Protein AF-A0A183CBE8-F1 (afdb_monomer_lite)

Radius of gyration: 26.95 Å; chains: 1; bounding box: 57×64×71 Å

InterPro domains:
  IPR001494 Importin-beta, N-terminal domain [PF03810] (292-355)
  IPR001494 Importin-beta, N-terminal domain [PS50166] (282-355)
  IPR001494 Importin-beta, N-terminal domain [SM00913] (282-355)
  IPR011989 Armadillo-like helical [G3DSA:1.25.10.10] (288-413)
  IPR014729 Rossmann-like alpha/beta/alpha sandwich fold [G3DSA:3.40.50.620] (3-87)
  IPR014729 Rossmann-like alpha/beta/alpha sandwich fold [G3DSA:3.40.50.620] (88-160)
  IPR016024 Armadillo-type fold [SSF48371] (291-411)
  IPR023382 tRNA-specific 2-thiouridylase MnmA-like, central domain superfamily [G3DSA:2.30.30.280] (162-237)
  IPR046884 tRNA-specific 2-thiouridylase MnmA-like, central domain [PF20259] (157-230)

Organism: Globodera pallida (NCBI:txid36090)

Foldseek 3Di:
DDFAEEEQEQQLDPLSLQFQVVCVVVRHQYAYEYEAQADQVLVPPDDPDRVSVVRVVSSVVSCVVSVHHYDYYYCNPPPDPCPVVVVVVVVGQAYEYSAQAADCCGQQNVHHDDHDRLDLQQHPVVVVQQAALVNVSRYHHNGPGPDDDPDDDPVVVSVVVPDQFDKAFEAEPPVRDTDPPAIDRHPVVADFFDWDDCVRCVPPCVVQPVPRFTKTFLDADPVRRYTYIHGHSPPPSSDDQKDKDFARRDNHNDDDPPLPDAQPDFDDPDSRDGTFGWHWAQDPPDNRIIMIGGPLLRRLLCQLQDPVDDNVSNLVSLQVSLVCCLAADLPNHPDHDDVNSVVVLLVSLLVGLLVGDPSNNLSSLSSVLSNCVRQPPPNRVCNVVSLVVQCVPPPDPVSNVSSVVSVCSNVVD

Structure (mmCIF, N/CA/C/O backbone):
data_AF-A0A183CBE8-F1
#
_entry.id   AF-A0A183CBE8-F1
#
loop_
_atom_site.group_PDB
_atom_site.id
_atom_site.type_symbol
_atom_site.label_atom_id
_atom_site.label_alt_id
_atom_site.label_comp_id
_atom_site.label_asym_id
_atom_site.label_entity_id
_atom_site.label_seq_id
_atom_site.pdbx_PDB_ins_code
_atom_site.Cartn_x
_atom_site.Cartn_y
_atom_site.Cartn_z
_atom_site.occupancy
_atom_site.B_iso_or_equiv
_atom_site.auth_seq_id
_atom_site.auth_comp_id
_atom_site.auth_asym_id
_atom_site.auth_atom_id
_atom_site.pdbx_PDB_model_num
ATOM 1 N N . MET A 1 1 ? 4.716 -23.060 -24.262 1.00 54.94 1 MET A N 1
ATOM 2 C CA . MET A 1 1 ? 5.558 -22.192 -25.114 1.00 54.94 1 MET A CA 1
ATOM 3 C C . MET A 1 1 ? 6.962 -22.213 -24.532 1.00 54.94 1 MET A C 1
ATOM 5 O O . MET A 1 1 ? 7.071 -22.143 -23.317 1.00 54.94 1 MET A O 1
ATOM 9 N N . VAL A 1 2 ? 8.010 -22.403 -25.337 1.00 71.38 2 VAL A N 1
ATOM 10 C CA . VAL A 1 2 ? 9.395 -22.349 -24.833 1.00 71.38 2 VAL A CA 1
ATOM 11 C C . VAL A 1 2 ? 9.860 -20.906 -24.959 1.00 71.38 2 VAL A C 1
ATOM 13 O O . VAL A 1 2 ? 10.059 -20.440 -26.076 1.00 71.38 2 VAL A O 1
ATOM 16 N N . ILE A 1 3 ? 9.989 -20.206 -23.834 1.00 79.62 3 ILE A N 1
ATOM 17 C CA . ILE A 1 3 ? 10.480 -18.826 -23.799 1.00 79.62 3 ILE A CA 1
ATOM 18 C C . ILE A 1 3 ? 11.969 -18.841 -24.135 1.00 79.62 3 ILE A C 1
ATOM 20 O O . ILE A 1 3 ? 12.748 -19.516 -23.461 1.00 79.62 3 ILE A O 1
ATOM 24 N N . ARG A 1 4 ? 12.364 -18.122 -25.187 1.00 83.44 4 ARG A N 1
ATOM 25 C CA . ARG A 1 4 ? 13.764 -18.029 -25.617 1.00 83.44 4 ARG A CA 1
ATOM 26 C C . ARG A 1 4 ? 14.290 -16.614 -25.494 1.00 83.44 4 ARG A C 1
ATOM 28 O O . ARG A 1 4 ? 15.376 -16.438 -24.944 1.00 83.44 4 ARG A O 1
ATOM 35 N N . ARG A 1 5 ? 13.532 -15.628 -25.979 1.00 89.25 5 ARG A N 1
ATOM 36 C CA . ARG A 1 5 ? 13.946 -14.225 -25.982 1.00 89.25 5 ARG A CA 1
ATOM 37 C C . ARG A 1 5 ? 13.238 -13.435 -24.896 1.00 89.25 5 ARG A C 1
ATOM 39 O O . ARG A 1 5 ? 12.012 -13.381 -24.861 1.00 89.25 5 ARG A O 1
ATOM 46 N N . VAL A 1 6 ? 14.024 -12.779 -24.050 1.00 90.75 6 VAL A N 1
ATOM 47 C CA . VAL A 1 6 ? 13.530 -11.968 -22.938 1.00 90.75 6 VAL A CA 1
ATOM 48 C C . VAL A 1 6 ? 14.047 -10.546 -23.081 1.00 90.75 6 VAL A C 1
ATOM 50 O O . VAL A 1 6 ? 15.253 -10.314 -23.169 1.00 90.75 6 VAL A O 1
ATOM 53 N N . VAL A 1 7 ? 13.136 -9.580 -23.066 1.00 91.75 7 VAL A N 1
ATOM 54 C CA . VAL A 1 7 ? 13.511 -8.174 -22.921 1.00 91.75 7 VAL A CA 1
ATOM 55 C C . VAL A 1 7 ? 13.627 -7.862 -21.440 1.00 91.75 7 VAL A C 1
ATOM 57 O O . VAL A 1 7 ? 12.683 -8.077 -20.693 1.00 91.75 7 VAL A O 1
ATOM 60 N N . CYS A 1 8 ? 14.770 -7.349 -20.999 1.00 90.25 8 CYS A N 1
ATOM 61 C CA . CYS A 1 8 ? 14.966 -6.894 -19.629 1.00 90.25 8 CYS A CA 1
ATOM 62 C C . CYS A 1 8 ? 14.934 -5.367 -19.588 1.00 90.25 8 CYS A C 1
ATOM 64 O O . CYS A 1 8 ? 15.724 -4.715 -20.269 1.00 90.25 8 CYS A O 1
ATOM 66 N N . ALA A 1 9 ? 14.061 -4.790 -18.764 1.00 88.56 9 ALA A N 1
ATOM 67 C CA . ALA A 1 9 ? 14.104 -3.366 -18.454 1.00 88.56 9 ALA A CA 1
ATOM 68 C C . ALA A 1 9 ? 15.344 -3.072 -17.592 1.00 88.56 9 ALA A C 1
ATOM 70 O O . ALA A 1 9 ? 15.471 -3.616 -16.492 1.00 88.56 9 ALA A O 1
ATOM 71 N N . VAL A 1 10 ? 16.253 -2.232 -18.094 1.00 87.94 10 VAL A N 1
ATOM 72 C CA . VAL A 1 10 ? 17.530 -1.872 -17.459 1.00 87.94 10 VAL A CA 1
ATOM 73 C C . VAL A 1 10 ? 17.513 -0.384 -17.124 1.00 87.94 10 VAL A C 1
ATOM 75 O O . VAL A 1 10 ? 17.504 0.455 -18.018 1.00 87.94 10 VAL A O 1
ATOM 78 N N . SER A 1 11 ? 17.495 -0.052 -15.834 1.00 84.12 11 SER A N 1
ATOM 79 C CA . SER A 1 11 ? 17.311 1.327 -15.358 1.00 84.12 11 SER A CA 1
ATOM 80 C C . SER A 1 11 ? 18.595 1.981 -14.837 1.00 84.12 11 SER A C 1
ATOM 82 O O . SER A 1 11 ? 18.504 3.003 -14.174 1.00 84.12 11 SER A O 1
ATOM 84 N N . GLY A 1 12 ? 19.758 1.341 -14.995 1.00 80.00 12 GLY A N 1
ATOM 85 C CA . GLY A 1 12 ? 21.009 1.720 -14.314 1.00 80.00 12 GLY A CA 1
ATOM 86 C C . GLY A 1 12 ? 21.091 1.258 -12.849 1.00 80.00 12 GLY A C 1
ATOM 87 O O . GLY A 1 12 ? 22.153 1.275 -12.238 1.00 80.00 12 GLY A O 1
ATOM 88 N N . GLY A 1 13 ? 19.987 0.762 -12.280 1.00 81.00 13 GLY A N 1
ATOM 89 C CA . GLY A 1 13 ? 19.928 0.282 -10.899 1.00 81.00 13 GLY A CA 1
ATOM 90 C C . GLY A 1 13 ? 20.384 -1.171 -10.724 1.00 81.00 13 GLY A C 1
ATOM 91 O O . GLY A 1 13 ? 20.202 -2.014 -11.609 1.00 81.00 13 GLY A O 1
ATOM 92 N N . VAL A 1 14 ? 20.878 -1.490 -9.523 1.00 80.69 14 VAL A N 1
ATOM 93 C CA . VAL A 1 14 ? 21.400 -2.820 -9.141 1.00 80.69 14 VAL A CA 1
ATOM 94 C C . VAL A 1 14 ? 20.379 -3.947 -9.342 1.00 80.69 14 VAL A C 1
ATOM 96 O O . VAL A 1 14 ? 20.744 -5.018 -9.820 1.00 80.69 14 VAL A O 1
ATOM 99 N N . ASP A 1 15 ? 19.099 -3.719 -9.033 1.00 82.69 15 ASP A N 1
ATOM 100 C CA . ASP A 1 15 ? 18.047 -4.737 -9.186 1.00 82.69 15 ASP A CA 1
ATOM 101 C C . ASP A 1 15 ? 17.842 -5.153 -10.653 1.00 82.69 15 ASP A C 1
ATOM 103 O O . ASP A 1 15 ? 17.711 -6.339 -10.975 1.00 82.69 15 ASP A O 1
ATOM 107 N N . SER A 1 16 ? 17.847 -4.174 -11.561 1.00 86.44 16 SER A N 1
ATOM 108 C CA . SER A 1 16 ? 17.736 -4.422 -13.000 1.00 86.44 16 SER A CA 1
ATOM 109 C C . SER A 1 16 ? 18.996 -5.091 -13.560 1.00 86.44 16 SER A C 1
ATOM 111 O O . SER A 1 16 ? 18.896 -6.015 -14.369 1.00 86.44 16 SER A O 1
ATOM 113 N N . ALA A 1 17 ? 20.172 -4.717 -13.041 1.00 86.31 17 ALA A N 1
ATOM 114 C CA . ALA A 1 17 ? 21.449 -5.328 -13.392 1.00 86.31 17 ALA A CA 1
ATOM 115 C C . ALA A 1 17 ? 21.526 -6.803 -12.991 1.00 86.31 17 ALA A C 1
ATOM 117 O O . ALA A 1 17 ? 21.868 -7.665 -13.806 1.00 86.31 17 ALA A O 1
ATOM 118 N N . LEU A 1 18 ? 21.143 -7.109 -11.750 1.00 86.38 18 LEU A N 1
ATOM 119 C CA . LEU A 1 18 ? 21.080 -8.477 -11.256 1.00 86.38 18 LEU A CA 1
ATOM 120 C C . LEU A 1 18 ? 20.068 -9.305 -12.054 1.00 86.38 18 LEU A C 1
ATOM 122 O O . LEU A 1 18 ? 20.341 -10.460 -12.373 1.00 86.38 18 LEU A O 1
ATOM 126 N N . SER A 1 19 ? 18.933 -8.711 -12.427 1.00 88.38 19 SER A N 1
ATOM 127 C CA . SER A 1 19 ? 17.921 -9.392 -13.236 1.00 88.38 19 SER A CA 1
ATOM 128 C C . SER A 1 19 ? 18.452 -9.777 -14.616 1.00 88.38 19 SER A C 1
ATOM 130 O O . SER A 1 19 ? 18.349 -10.942 -15.003 1.00 88.38 19 SER A O 1
ATOM 132 N N . ALA A 1 20 ? 19.102 -8.844 -15.320 1.00 89.25 20 ALA A N 1
ATOM 133 C CA . ALA A 1 20 ? 19.735 -9.107 -16.612 1.00 89.25 20 ALA A CA 1
ATOM 134 C C . ALA A 1 20 ? 20.821 -10.195 -16.513 1.00 89.25 20 ALA A C 1
ATOM 136 O O . ALA A 1 20 ? 20.854 -11.122 -17.327 1.00 89.25 20 ALA A O 1
ATOM 137 N N . PHE A 1 21 ? 21.665 -10.137 -15.475 1.00 89.94 21 PHE A N 1
ATOM 138 C CA . PHE A 1 21 ? 22.689 -11.151 -15.216 1.00 89.94 21 PHE A CA 1
ATOM 139 C C . PHE A 1 21 ? 22.088 -12.543 -14.967 1.00 89.94 21 PHE A C 1
ATOM 141 O O . PHE A 1 21 ? 22.545 -13.528 -15.550 1.00 89.94 21 PHE A O 1
ATOM 148 N N . LEU A 1 22 ? 21.048 -12.644 -14.131 1.00 88.75 22 LEU A N 1
ATOM 149 C CA . LEU A 1 22 ? 20.386 -13.914 -13.814 1.00 88.75 22 LEU A CA 1
ATOM 150 C C . LEU A 1 22 ? 19.721 -14.545 -15.041 1.00 88.75 22 LEU A C 1
ATOM 152 O O . LEU A 1 22 ? 19.790 -15.765 -15.202 1.00 88.75 22 LEU A O 1
ATOM 156 N N . LEU A 1 23 ? 19.115 -13.731 -15.909 1.00 91.12 23 LEU A N 1
ATOM 157 C CA . LEU A 1 23 ? 18.543 -14.190 -17.175 1.00 91.12 23 LEU A CA 1
ATOM 158 C C . LEU A 1 23 ? 19.634 -14.723 -18.111 1.00 91.12 23 LEU A C 1
ATOM 160 O O . LEU A 1 23 ? 19.538 -15.850 -18.598 1.00 91.12 23 LEU A O 1
ATOM 164 N N . LYS A 1 24 ? 20.717 -13.960 -18.303 1.00 91.12 24 LYS A N 1
ATOM 165 C CA . LYS A 1 24 ? 21.838 -14.374 -19.159 1.00 91.12 24 LYS A CA 1
ATOM 166 C C . LYS A 1 24 ? 22.488 -15.662 -18.653 1.00 91.12 24 LYS A C 1
ATOM 168 O O . LYS A 1 24 ? 22.735 -16.574 -19.437 1.00 91.12 24 LYS A O 1
ATOM 173 N N . ARG A 1 25 ? 22.704 -15.780 -17.337 1.00 90.81 25 ARG A N 1
ATOM 174 C CA . ARG A 1 25 ? 23.277 -16.974 -16.692 1.00 90.81 25 ARG A CA 1
ATOM 175 C C . ARG A 1 25 ? 22.406 -18.222 -16.864 1.00 90.81 25 ARG A C 1
ATOM 177 O O . ARG A 1 25 ? 22.944 -19.323 -16.918 1.00 90.81 25 ARG A O 1
ATOM 184 N N . ARG A 1 26 ? 21.082 -18.062 -16.953 1.00 89.31 26 ARG A N 1
ATOM 185 C CA . ARG A 1 26 ? 20.134 -19.153 -17.239 1.00 89.31 26 ARG A CA 1
ATOM 186 C C . ARG A 1 26 ? 20.035 -19.516 -18.725 1.00 89.31 26 ARG A C 1
ATOM 188 O O . ARG A 1 26 ? 19.356 -20.481 -19.055 1.00 89.31 26 ARG A O 1
ATOM 195 N N . GLY A 1 27 ? 20.729 -18.792 -19.605 1.00 90.44 27 GLY A N 1
ATOM 196 C CA . GLY A 1 27 ? 20.802 -19.102 -21.033 1.00 90.44 27 GLY A CA 1
ATOM 197 C C . GLY A 1 27 ? 19.698 -18.478 -21.889 1.00 90.44 27 GLY A C 1
ATOM 198 O O . GLY A 1 27 ? 19.538 -18.889 -23.036 1.00 90.44 27 GLY A O 1
ATOM 199 N N . PHE A 1 28 ? 18.950 -17.498 -21.372 1.00 92.56 28 PHE A N 1
ATOM 200 C CA . PHE A 1 28 ? 17.996 -16.739 -22.185 1.00 92.56 28 PHE A CA 1
ATOM 201 C C . PHE A 1 28 ? 18.716 -15.849 -23.214 1.00 92.56 28 PHE A C 1
ATOM 203 O O . PHE A 1 28 ? 19.816 -15.344 -22.964 1.00 92.56 28 PHE A O 1
ATOM 210 N N . ASP A 1 29 ? 18.070 -15.613 -24.358 1.00 92.31 29 ASP A N 1
ATOM 211 C CA . ASP A 1 29 ? 18.458 -14.563 -25.301 1.00 92.31 29 ASP A CA 1
ATOM 212 C C . ASP A 1 29 ? 17.950 -13.218 -24.769 1.00 92.31 29 ASP A C 1
ATOM 214 O O . ASP A 1 29 ? 16.765 -12.898 -24.873 1.00 92.31 29 ASP A O 1
ATOM 218 N N . VAL A 1 30 ? 18.835 -12.472 -24.107 1.00 93.50 30 VAL A N 1
ATOM 219 C CA . VAL A 1 30 ? 18.472 -11.249 -23.383 1.00 93.50 30 VAL A CA 1
ATOM 220 C C . VAL A 1 30 ? 18.758 -10.012 -24.223 1.00 93.50 30 VAL A C 1
ATOM 222 O O . VAL A 1 30 ? 19.880 -9.811 -24.692 1.00 93.50 30 VAL A O 1
ATOM 225 N N . VAL A 1 31 ? 17.758 -9.141 -24.319 1.00 92.56 31 VAL A N 1
ATOM 226 C CA . VAL A 1 31 ? 17.879 -7.791 -24.877 1.00 92.56 31 VAL A CA 1
ATOM 227 C C . VAL A 1 31 ? 17.617 -6.783 -23.762 1.00 92.56 31 VAL A C 1
ATOM 229 O O . VAL A 1 31 ? 16.575 -6.835 -23.112 1.00 92.56 31 VAL A O 1
ATOM 232 N N . GLY A 1 32 ? 18.561 -5.879 -23.510 1.00 91.06 32 GLY A N 1
ATOM 233 C CA . GLY A 1 32 ? 18.392 -4.798 -22.544 1.00 91.06 32 GLY A CA 1
ATOM 234 C C . GLY A 1 32 ? 17.605 -3.642 -23.155 1.00 91.06 32 GLY A C 1
ATOM 235 O O . GLY A 1 32 ? 17.864 -3.252 -24.293 1.00 91.06 32 GLY A O 1
ATOM 236 N N . VAL A 1 33 ? 16.662 -3.073 -22.405 1.00 89.81 33 VAL A N 1
ATOM 237 C CA . VAL A 1 33 ? 15.932 -1.860 -22.795 1.00 89.81 33 VAL A CA 1
ATOM 238 C C . VAL A 1 33 ? 16.032 -0.821 -21.685 1.00 89.81 33 VAL A C 1
ATOM 240 O O . VAL A 1 33 ? 15.523 -1.038 -20.585 1.00 89.81 33 VAL A O 1
ATOM 243 N N . HIS A 1 34 ? 16.659 0.314 -21.988 1.00 87.88 34 HIS A N 1
ATOM 244 C CA . HIS A 1 34 ? 16.657 1.508 -21.148 1.00 87.88 34 HIS A CA 1
ATOM 245 C C . HIS A 1 34 ? 15.549 2.454 -21.611 1.00 87.88 34 HIS A C 1
ATOM 247 O O . HIS A 1 34 ? 15.378 2.684 -22.810 1.00 87.88 34 HIS A O 1
ATOM 253 N N . MET A 1 35 ? 14.783 2.994 -20.665 1.00 81.00 35 MET A N 1
ATOM 254 C CA . MET A 1 35 ? 13.603 3.806 -20.960 1.00 81.00 35 MET A CA 1
ATOM 255 C C . MET A 1 35 ? 13.776 5.216 -20.430 1.00 81.00 35 MET A C 1
ATOM 257 O O . MET A 1 35 ? 13.934 5.420 -19.227 1.00 81.00 35 MET A O 1
ATOM 261 N N . THR A 1 36 ? 13.667 6.191 -21.323 1.00 74.69 36 THR A N 1
ATOM 262 C CA . THR A 1 36 ? 13.601 7.601 -20.952 1.00 74.69 36 THR A CA 1
ATOM 263 C C . THR A 1 36 ? 12.138 8.016 -20.883 1.00 74.69 36 THR A C 1
ATOM 265 O O . THR A 1 36 ? 11.472 8.154 -21.908 1.00 74.69 36 THR A O 1
ATOM 268 N N . ASN A 1 37 ? 11.635 8.189 -19.661 1.00 69.19 37 ASN A N 1
ATOM 269 C CA . ASN A 1 37 ? 10.220 8.480 -19.390 1.00 69.19 37 ASN A CA 1
ATOM 270 C C . ASN A 1 37 ? 9.965 9.947 -19.011 1.00 69.19 37 ASN A C 1
ATOM 272 O O . ASN A 1 37 ? 8.823 10.325 -18.771 1.00 69.19 37 ASN A O 1
ATOM 276 N N . TRP A 1 38 ? 11.017 10.760 -18.917 1.00 63.47 38 TRP A N 1
ATOM 277 C CA . TRP A 1 38 ? 10.945 12.148 -18.465 1.00 63.47 38 TRP A CA 1
ATOM 278 C C . TRP A 1 38 ? 11.933 13.022 -19.242 1.00 63.47 38 TRP A C 1
ATOM 280 O O . TRP A 1 38 ? 13.018 12.541 -19.572 1.00 63.47 38 TRP A O 1
ATOM 290 N N . ASP A 1 39 ? 11.576 14.276 -19.532 1.00 61.16 39 ASP A N 1
ATOM 291 C CA . ASP A 1 39 ? 12.441 15.196 -20.280 1.00 61.16 39 ASP A CA 1
ATOM 292 C C . ASP A 1 39 ? 13.605 15.700 -19.394 1.00 61.16 39 ASP A C 1
ATOM 294 O O . ASP A 1 39 ? 13.360 16.222 -18.302 1.00 61.16 39 ASP A O 1
ATOM 298 N N . PRO A 1 40 ? 14.874 15.581 -19.827 1.00 57.41 40 PRO A N 1
ATOM 299 C CA . PRO A 1 40 ? 16.017 16.129 -19.096 1.00 57.41 40 PRO A CA 1
ATOM 300 C C . PRO A 1 40 ? 15.913 17.637 -18.797 1.00 57.41 40 PRO A C 1
ATOM 302 O O . PRO A 1 40 ? 16.463 18.099 -17.796 1.00 57.41 40 PRO A O 1
ATOM 305 N N . GLN A 1 41 ? 15.211 18.419 -19.630 1.00 55.84 41 GLN A N 1
ATOM 306 C CA . GLN A 1 41 ? 15.062 19.875 -19.455 1.00 55.84 41 GLN A CA 1
ATOM 307 C C . GLN A 1 41 ? 14.211 20.249 -18.229 1.00 55.84 41 GLN A C 1
ATOM 309 O O . GLN A 1 41 ? 14.396 21.309 -17.626 1.00 55.84 41 GLN A O 1
ATOM 314 N N . ASP A 1 42 ? 13.324 19.357 -17.797 1.00 54.91 42 ASP A N 1
ATOM 315 C CA . ASP A 1 42 ? 12.539 19.518 -16.572 1.00 54.91 42 ASP A CA 1
ATOM 316 C C . ASP A 1 42 ? 13.387 19.304 -15.295 1.00 54.91 42 ASP A C 1
ATOM 318 O O . ASP A 1 42 ? 13.030 19.748 -14.193 1.00 54.91 42 ASP A O 1
ATOM 322 N N . GLU A 1 43 ? 14.550 18.651 -15.427 1.00 52.28 43 GLU A N 1
ATOM 323 C CA . GLU A 1 43 ? 15.464 18.349 -14.320 1.00 52.28 43 GLU A CA 1
ATOM 324 C C . GLU A 1 43 ? 16.494 19.458 -14.041 1.00 52.28 43 GLU A C 1
ATOM 326 O O . GLU A 1 43 ? 17.079 19.482 -12.955 1.00 52.28 43 GLU A O 1
ATOM 331 N N . SER A 1 44 ? 16.667 20.430 -14.947 1.00 49.06 44 SER A N 1
ATOM 332 C CA . SER A 1 44 ? 17.624 21.550 -14.835 1.00 49.06 44 SER A CA 1
ATOM 333 C C . SER A 1 44 ? 17.210 22.649 -13.839 1.00 49.06 44 SER A C 1
ATOM 335 O O . SER A 1 44 ? 17.155 23.830 -14.165 1.00 49.06 44 SER A O 1
ATOM 337 N N . GLY A 1 45 ? 16.888 22.259 -12.602 1.00 49.59 45 GLY A N 1
ATOM 338 C CA . GLY A 1 45 ? 16.581 23.184 -11.507 1.00 49.59 45 GLY A CA 1
ATOM 339 C C . GLY A 1 45 ? 17.726 23.480 -10.538 1.00 49.59 45 GLY A C 1
ATOM 340 O O . GLY A 1 45 ? 17.690 24.539 -9.939 1.00 49.59 45 GLY A O 1
ATOM 341 N N . ASP A 1 46 ? 18.686 22.569 -10.349 1.00 48.72 46 ASP A N 1
ATOM 342 C CA . ASP A 1 46 ? 19.909 22.782 -9.549 1.00 48.72 46 ASP A CA 1
ATOM 343 C C . ASP A 1 46 ? 20.687 21.456 -9.452 1.00 48.72 46 ASP A C 1
ATOM 345 O O . ASP A 1 46 ? 20.338 20.580 -8.659 1.00 48.72 46 ASP A O 1
ATOM 349 N N . SER A 1 47 ? 21.697 21.260 -10.305 1.00 43.66 47 SER A N 1
ATOM 350 C CA . SER A 1 47 ? 22.913 20.438 -10.102 1.00 43.66 47 SER A CA 1
ATOM 351 C C . SER A 1 47 ? 23.582 20.143 -11.448 1.00 43.66 47 SER A C 1
ATOM 353 O O . SER A 1 47 ? 22.936 19.853 -12.447 1.00 43.66 47 SER A O 1
ATOM 355 N N . SER A 1 48 ? 24.908 20.245 -11.478 1.00 45.19 48 SER A N 1
ATOM 356 C CA . SER A 1 48 ? 25.763 20.145 -12.665 1.00 45.19 48 SER A CA 1
ATOM 357 C C . SER A 1 48 ? 26.005 18.713 -13.178 1.00 45.19 48 SER A C 1
ATOM 359 O O . SER A 1 48 ? 26.987 18.487 -13.881 1.00 45.19 48 SER A O 1
ATOM 361 N N . SER A 1 49 ? 25.159 17.738 -12.832 1.00 50.06 49 SER A N 1
ATOM 362 C CA . SER A 1 49 ? 25.108 16.439 -13.514 1.00 50.06 49 SER A CA 1
ATOM 363 C C . SER A 1 49 ? 23.650 15.998 -13.635 1.00 50.06 49 SER A C 1
ATOM 365 O O . SER A 1 49 ? 22.883 16.086 -12.677 1.00 50.06 49 SER A O 1
ATOM 367 N N . CYS A 1 50 ? 23.235 15.599 -14.837 1.00 55.75 50 CYS A N 1
ATOM 368 C CA . CYS A 1 50 ? 21.897 15.067 -15.060 1.00 55.75 50 CYS A CA 1
ATOM 369 C C . CYS A 1 50 ? 21.894 13.581 -14.640 1.00 55.75 50 CYS A C 1
ATOM 371 O O . CYS A 1 50 ? 22.656 12.795 -15.210 1.00 55.75 50 CYS A O 1
ATOM 373 N N . PRO A 1 51 ? 21.061 13.157 -13.671 1.00 58.25 51 PRO A N 1
ATOM 374 C CA . PRO A 1 51 ? 21.011 11.762 -13.222 1.00 58.25 51 PRO A CA 1
ATOM 375 C C . PRO A 1 51 ? 20.685 10.768 -14.345 1.00 58.25 51 PRO A C 1
ATOM 377 O O . PRO A 1 51 ? 21.233 9.674 -14.378 1.00 58.25 51 PRO A O 1
ATOM 380 N N . GLN A 1 52 ? 19.863 11.167 -15.322 1.00 59.03 52 GLN A N 1
ATOM 381 C CA . GLN A 1 52 ? 19.488 10.305 -16.451 1.00 59.03 52 GLN A CA 1
ATOM 382 C C . GLN A 1 52 ? 20.686 9.926 -17.334 1.00 59.03 52 GLN A C 1
ATOM 384 O O . GLN A 1 52 ? 20.757 8.807 -17.839 1.00 59.03 52 GLN A O 1
ATOM 389 N N . THR A 1 53 ? 21.648 10.840 -17.508 1.00 68.75 53 THR A N 1
ATOM 390 C CA . THR A 1 53 ? 22.894 10.536 -18.229 1.00 68.75 53 THR A CA 1
ATOM 391 C C . THR A 1 53 ? 23.791 9.564 -17.466 1.00 68.75 53 THR A C 1
ATOM 393 O O . THR A 1 53 ? 24.500 8.786 -18.098 1.00 68.75 53 THR A O 1
ATOM 396 N N . GLU A 1 54 ? 23.746 9.563 -16.131 1.00 78.50 54 GLU A N 1
ATOM 397 C CA . GLU A 1 54 ? 24.479 8.592 -15.306 1.00 78.50 54 GLU A CA 1
ATOM 398 C C . GLU A 1 54 ? 23.811 7.207 -15.369 1.00 78.50 54 GLU A C 1
ATOM 400 O O . GLU A 1 54 ? 24.488 6.214 -15.639 1.00 78.50 54 GLU A O 1
ATOM 405 N N . ASP A 1 55 ? 22.480 7.145 -15.244 1.00 81.75 55 ASP A N 1
ATOM 406 C CA . ASP A 1 55 ? 21.706 5.896 -15.308 1.00 81.75 55 ASP A CA 1
ATOM 407 C C . ASP A 1 55 ? 21.826 5.196 -16.675 1.00 81.75 55 ASP A C 1
ATOM 409 O O . ASP A 1 55 ? 21.916 3.962 -16.757 1.00 81.75 55 ASP A O 1
ATOM 413 N N . LEU A 1 56 ? 21.837 5.969 -17.769 1.00 84.50 56 LEU A N 1
ATOM 414 C CA . LEU A 1 56 ? 22.069 5.434 -19.111 1.00 84.50 56 LEU A CA 1
ATOM 415 C C . LEU A 1 56 ? 23.499 4.904 -19.254 1.00 84.50 56 LEU A C 1
ATOM 417 O O . LEU A 1 56 ? 23.673 3.774 -19.707 1.00 84.50 56 LEU A O 1
ATOM 421 N N . ALA A 1 57 ? 24.506 5.664 -18.814 1.00 86.94 57 ALA A N 1
ATOM 422 C CA . ALA A 1 57 ? 25.901 5.230 -18.875 1.00 86.94 57 ALA A CA 1
ATOM 423 C C . ALA A 1 57 ? 26.139 3.938 -18.071 1.00 86.94 57 ALA A C 1
ATOM 425 O O . ALA A 1 57 ? 26.902 3.068 -18.491 1.00 86.94 57 ALA A O 1
ATOM 426 N N . ASP A 1 58 ? 25.476 3.774 -16.927 1.00 86.31 58 ASP A N 1
ATOM 427 C CA . ASP A 1 58 ? 25.552 2.538 -16.147 1.00 86.31 58 ASP A CA 1
ATOM 428 C C . ASP A 1 58 ? 24.805 1.376 -16.818 1.00 86.31 58 ASP A C 1
ATOM 430 O O . ASP A 1 58 ? 25.271 0.233 -16.777 1.00 86.31 58 ASP A O 1
ATOM 434 N N . SER A 1 59 ? 23.700 1.660 -17.513 1.00 88.81 59 SER A N 1
ATOM 435 C CA . SER A 1 59 ? 22.996 0.672 -18.341 1.00 88.81 59 SER A CA 1
ATOM 436 C C . SER A 1 59 ? 23.857 0.188 -19.516 1.00 88.81 59 SER A C 1
ATOM 438 O O . SER A 1 59 ? 23.884 -1.014 -19.789 1.00 88.81 59 SER A O 1
ATOM 440 N N . GLU A 1 60 ? 24.582 1.094 -20.181 1.00 91.56 60 GLU A N 1
ATOM 441 C CA . GLU A 1 60 ? 25.524 0.788 -21.269 1.00 91.56 60 GLU A CA 1
ATOM 442 C C . GLU A 1 60 ? 26.664 -0.107 -20.774 1.00 91.56 60 GLU A C 1
ATOM 444 O O . GLU A 1 60 ? 26.822 -1.224 -21.268 1.00 91.56 60 GLU A O 1
ATOM 449 N N . LYS A 1 61 ? 27.375 0.314 -19.715 1.00 90.12 61 LYS A N 1
ATOM 450 C CA . LYS A 1 61 ? 28.467 -0.473 -19.109 1.00 90.12 61 LYS A CA 1
ATOM 451 C C . LYS A 1 61 ? 28.024 -1.882 -18.725 1.00 90.12 61 LYS A C 1
ATOM 453 O O . LYS A 1 61 ? 28.758 -2.847 -18.940 1.00 90.12 61 LYS A O 1
ATOM 458 N N . LEU A 1 62 ? 26.838 -2.009 -18.129 1.00 91.44 62 LEU A N 1
ATOM 459 C CA . LEU A 1 62 ? 26.273 -3.300 -17.753 1.00 91.44 62 LEU A CA 1
ATOM 460 C C . LEU A 1 62 ? 26.033 -4.183 -18.981 1.00 91.44 62 LEU A C 1
ATOM 462 O O . LEU A 1 62 ? 26.384 -5.363 -18.965 1.00 91.44 62 LEU A O 1
ATOM 466 N N . CYS A 1 63 ? 25.392 -3.640 -20.015 1.00 91.50 63 CYS A N 1
ATOM 467 C CA . CYS A 1 63 ? 25.034 -4.418 -21.195 1.00 91.50 63 CYS A CA 1
ATOM 468 C C . CYS A 1 63 ? 26.276 -4.873 -21.966 1.00 91.50 63 CYS A C 1
ATOM 470 O O . CYS A 1 63 ? 26.343 -6.040 -22.363 1.00 91.50 63 CYS A O 1
ATOM 472 N N . ASP A 1 64 ? 27.283 -4.005 -22.067 1.00 93.25 64 ASP A N 1
ATOM 473 C CA . ASP A 1 64 ? 28.591 -4.332 -22.634 1.00 93.25 64 ASP A CA 1
ATOM 474 C C . ASP A 1 64 ? 29.276 -5.451 -21.842 1.00 93.25 64 ASP A C 1
ATOM 476 O O . ASP A 1 64 ? 29.734 -6.438 -22.421 1.00 93.25 64 ASP A O 1
ATOM 480 N N . TYR A 1 65 ? 29.277 -5.357 -20.507 1.00 92.00 65 TYR A N 1
ATOM 481 C CA . TYR A 1 65 ? 29.848 -6.382 -19.631 1.00 92.00 65 TYR A CA 1
ATOM 482 C C . TYR A 1 65 ? 29.153 -7.747 -19.774 1.00 92.00 65 TYR A C 1
ATOM 484 O O . TYR A 1 65 ? 29.810 -8.788 -19.778 1.00 92.00 65 TYR A O 1
ATOM 492 N N . LEU A 1 66 ? 27.823 -7.762 -19.903 1.00 91.06 66 LEU A N 1
ATOM 493 C CA . LEU A 1 66 ? 27.034 -8.990 -20.057 1.00 91.06 66 LEU A CA 1
ATOM 494 C C . LEU A 1 66 ? 27.009 -9.531 -21.498 1.00 91.06 66 LEU A C 1
ATOM 496 O O . LEU A 1 66 ? 26.481 -10.627 -21.728 1.00 91.06 66 LEU A O 1
ATOM 500 N N . GLY A 1 67 ? 27.540 -8.779 -22.468 1.00 92.12 67 GLY A N 1
ATOM 501 C CA . GLY A 1 67 ? 27.440 -9.104 -23.889 1.00 92.12 67 GLY A CA 1
ATOM 502 C C . GLY A 1 67 ? 25.984 -9.210 -24.352 1.00 92.12 67 GLY A C 1
ATOM 503 O O . GLY A 1 67 ? 25.607 -10.187 -25.011 1.00 92.12 67 GLY A O 1
ATOM 504 N N . ILE A 1 68 ? 25.142 -8.260 -23.938 1.00 92.44 68 ILE A N 1
ATOM 505 C CA . ILE A 1 68 ? 23.736 -8.152 -24.352 1.00 92.44 68 ILE A CA 1
ATOM 506 C C . ILE A 1 68 ? 23.516 -6.838 -25.097 1.00 92.44 68 ILE A C 1
ATOM 508 O O . ILE A 1 68 ? 24.140 -5.825 -24.801 1.00 92.44 68 ILE A O 1
ATOM 512 N N . LYS A 1 69 ? 22.612 -6.844 -26.077 1.00 92.75 69 LYS A N 1
ATOM 513 C CA . LYS A 1 69 ? 22.301 -5.640 -26.849 1.00 92.75 69 LYS A CA 1
ATOM 514 C C . LYS A 1 69 ? 21.437 -4.695 -26.016 1.00 92.75 69 LYS A C 1
ATOM 516 O O . LYS A 1 69 ? 20.378 -5.116 -25.552 1.00 92.75 69 LYS A O 1
ATOM 521 N N . LEU A 1 70 ? 21.856 -3.437 -25.885 1.00 92.44 70 LEU A N 1
ATOM 522 C CA . LEU A 1 70 ? 21.055 -2.375 -25.278 1.00 92.44 70 LEU A CA 1
ATOM 523 C C . LEU A 1 70 ? 20.267 -1.604 -26.343 1.00 92.44 70 LEU A C 1
ATOM 525 O O . LEU A 1 70 ? 20.808 -1.201 -27.372 1.00 92.44 70 LEU A O 1
ATOM 529 N N . HIS A 1 71 ? 18.989 -1.376 -26.074 1.00 89.50 71 HIS A N 1
ATOM 530 C CA . HIS A 1 71 ? 18.133 -0.452 -26.801 1.00 89.50 71 HIS A CA 1
ATOM 531 C C . HIS A 1 71 ? 17.705 0.684 -25.877 1.00 89.50 71 HIS A C 1
ATOM 533 O O . HIS A 1 71 ? 17.293 0.443 -24.746 1.00 89.50 71 HIS A O 1
ATOM 539 N N . VAL A 1 72 ? 17.759 1.916 -26.373 1.00 86.44 72 VAL A N 1
ATOM 540 C CA . VAL A 1 72 ? 17.251 3.091 -25.660 1.00 86.44 72 VAL A CA 1
ATOM 541 C C . VAL A 1 72 ? 15.936 3.502 -26.307 1.00 86.44 72 VAL A C 1
ATOM 543 O O . VAL A 1 72 ? 15.883 3.719 -27.518 1.00 86.44 72 VAL A O 1
ATOM 546 N N . VAL A 1 73 ? 14.869 3.575 -25.514 1.00 80.12 73 VAL A N 1
ATOM 547 C CA . VAL A 1 73 ? 13.524 3.929 -25.979 1.00 80.12 73 VAL A CA 1
ATOM 548 C C . VAL A 1 73 ? 13.042 5.163 -25.227 1.00 80.12 73 VAL A C 1
ATOM 550 O O . VAL A 1 73 ? 13.146 5.238 -24.005 1.00 80.12 73 VAL A O 1
ATOM 553 N N . ASN A 1 74 ? 12.513 6.141 -25.961 1.00 74.56 74 ASN A N 1
ATOM 554 C CA . ASN A 1 74 ? 11.978 7.371 -25.392 1.00 74.56 74 ASN A CA 1
ATOM 555 C C . ASN A 1 74 ? 10.447 7.290 -25.327 1.00 74.56 74 ASN A C 1
ATOM 557 O O . ASN A 1 74 ? 9.782 7.292 -26.361 1.00 74.56 74 ASN A O 1
ATOM 561 N N . PHE A 1 75 ? 9.903 7.257 -24.111 1.00 68.88 75 PHE A N 1
ATOM 562 C CA . PHE A 1 75 ? 8.464 7.239 -23.847 1.00 68.88 75 PHE A CA 1
ATOM 563 C C . PHE A 1 75 ? 7.915 8.578 -23.344 1.00 68.88 75 PHE A C 1
ATOM 565 O O . PHE A 1 75 ? 6.739 8.641 -22.993 1.00 68.88 75 PHE A O 1
ATOM 572 N N . VAL A 1 76 ? 8.702 9.663 -23.363 1.00 63.66 76 VAL A N 1
ATOM 573 C CA . VAL A 1 76 ? 8.269 11.005 -22.919 1.00 63.66 76 VAL A CA 1
ATOM 574 C C . VAL A 1 76 ? 6.963 11.439 -23.605 1.00 63.66 76 VAL A C 1
ATOM 576 O O . VAL A 1 76 ? 6.120 12.072 -22.980 1.00 63.66 76 VAL A O 1
ATOM 579 N N . LYS A 1 77 ? 6.745 11.052 -24.874 1.00 55.94 77 LYS A N 1
ATOM 580 C CA . LYS A 1 77 ? 5.513 11.358 -25.633 1.00 55.94 77 LYS A CA 1
ATOM 581 C C . LYS A 1 77 ? 4.436 10.262 -25.613 1.00 55.94 77 LYS A C 1
ATOM 583 O O . LYS A 1 77 ? 3.298 10.551 -25.960 1.00 55.94 77 LYS A O 1
ATOM 588 N N . GLN A 1 78 ? 4.777 9.022 -25.258 1.00 55.06 78 GLN A N 1
ATOM 589 C CA . GLN A 1 78 ? 3.917 7.829 -25.414 1.00 55.06 78 GLN A CA 1
ATOM 590 C C . GLN A 1 78 ? 3.459 7.226 -24.081 1.00 55.06 78 GLN A C 1
ATOM 592 O O . GLN A 1 78 ? 2.929 6.113 -24.022 1.00 55.06 78 GLN A O 1
ATOM 597 N N . TYR A 1 79 ? 3.656 7.950 -22.985 1.00 47.72 79 TYR A N 1
ATOM 598 C CA . TYR A 1 79 ? 3.283 7.464 -21.673 1.00 47.72 79 TYR A CA 1
ATOM 599 C C . TYR A 1 79 ? 1.758 7.426 -21.564 1.00 47.72 79 TYR A C 1
ATOM 601 O O . TYR A 1 79 ? 1.127 8.472 -21.539 1.00 47.72 79 TYR A O 1
ATOM 609 N N . TRP A 1 80 ? 1.175 6.227 -21.617 1.00 45.34 80 TRP A N 1
ATOM 610 C CA . TRP A 1 80 ? 0.150 5.733 -20.683 1.00 45.34 80 TRP A CA 1
ATOM 611 C C . TRP A 1 80 ? -0.440 4.383 -21.135 1.00 45.34 80 TRP A C 1
ATOM 613 O O . TRP A 1 80 ? -0.788 3.592 -20.269 1.00 45.34 80 TRP A O 1
ATOM 623 N N . ASN A 1 81 ? -0.452 4.047 -22.437 1.00 46.09 81 ASN A N 1
ATOM 624 C CA . ASN A 1 81 ? -1.080 2.801 -22.930 1.00 46.09 81 ASN A CA 1
ATOM 625 C C . ASN A 1 81 ? -0.184 1.861 -23.773 1.00 46.09 81 ASN A C 1
ATOM 627 O O . ASN A 1 81 ? -0.614 0.757 -24.091 1.00 46.09 81 ASN A O 1
ATOM 631 N N . GLU A 1 82 ? 1.058 2.233 -24.115 1.00 52.50 82 GLU A N 1
ATOM 632 C CA . GLU A 1 82 ? 1.827 1.534 -25.173 1.00 52.50 82 GLU A CA 1
ATOM 633 C C . GLU A 1 82 ? 3.181 0.945 -24.746 1.00 52.50 82 GLU A C 1
ATOM 635 O O . GLU A 1 82 ? 3.908 0.406 -25.579 1.00 52.50 82 GLU A O 1
ATOM 640 N N . VAL A 1 83 ? 3.532 0.972 -23.455 1.00 53.66 83 VAL A N 1
ATOM 641 C CA . VAL A 1 83 ? 4.810 0.394 -22.989 1.00 53.66 83 VAL A CA 1
ATOM 642 C C . VAL A 1 83 ? 4.892 -1.103 -23.335 1.00 53.66 83 VAL A C 1
ATOM 644 O O . VAL A 1 83 ? 5.940 -1.574 -23.762 1.00 53.66 83 VAL A O 1
ATOM 647 N N . PHE A 1 84 ? 3.769 -1.831 -23.278 1.00 52.66 84 PHE A N 1
ATOM 648 C CA . PHE A 1 84 ? 3.701 -3.234 -23.709 1.00 52.66 84 PHE A CA 1
ATOM 649 C C . PHE A 1 84 ? 3.780 -3.427 -25.232 1.00 52.66 84 PHE A C 1
ATOM 651 O O . PHE A 1 84 ? 4.435 -4.363 -25.685 1.00 52.66 84 PHE A O 1
ATOM 658 N N . VAL A 1 85 ? 3.200 -2.516 -26.019 1.00 55.69 85 VAL A N 1
ATOM 659 C CA . VAL A 1 85 ? 3.244 -2.555 -27.495 1.00 55.69 85 VAL A CA 1
ATOM 660 C C . VAL A 1 85 ? 4.674 -2.349 -27.997 1.00 55.69 85 VAL A C 1
ATOM 662 O O . VAL A 1 85 ? 5.127 -3.013 -28.928 1.00 55.69 85 VAL A O 1
ATOM 665 N N . ALA A 1 86 ? 5.437 -1.487 -27.325 1.00 54.38 86 ALA A N 1
ATOM 666 C CA . ALA A 1 86 ? 6.846 -1.291 -27.629 1.00 54.38 86 ALA A CA 1
ATOM 667 C C . ALA A 1 86 ? 7.700 -2.549 -27.383 1.00 54.38 86 ALA A C 1
ATOM 669 O O . ALA A 1 86 ? 8.712 -2.722 -28.059 1.00 54.38 86 ALA A O 1
ATOM 670 N N . PHE A 1 87 ? 7.300 -3.445 -26.471 1.00 60.72 87 PHE A N 1
ATOM 671 C CA . PHE A 1 87 ? 8.030 -4.693 -26.218 1.00 60.72 87 PHE A CA 1
ATOM 672 C C . PHE A 1 87 ? 7.778 -5.777 -27.263 1.00 60.72 87 PHE A C 1
ATOM 674 O O . PHE A 1 87 ? 8.711 -6.501 -27.615 1.00 60.72 87 PHE A O 1
ATOM 681 N N . GLU A 1 88 ? 6.561 -5.862 -27.805 1.00 63.03 88 GLU A N 1
ATOM 682 C CA . GLU A 1 88 ? 6.246 -6.793 -28.898 1.00 63.03 88 GLU A CA 1
ATOM 683 C C . GLU A 1 88 ? 7.100 -6.504 -30.145 1.00 63.03 88 GLU A C 1
ATOM 685 O O . GLU A 1 88 ? 7.542 -7.432 -30.826 1.00 63.03 88 GLU A O 1
ATOM 690 N N . ASN A 1 89 ? 7.457 -5.234 -30.374 1.00 68.44 89 ASN A N 1
ATOM 691 C CA . ASN A 1 89 ? 8.327 -4.810 -31.478 1.00 68.44 89 ASN A CA 1
ATOM 692 C C . ASN A 1 89 ? 9.753 -5.392 -31.418 1.00 68.44 89 ASN A C 1
ATOM 694 O O . ASN A 1 89 ? 10.439 -5.426 -32.440 1.00 68.44 89 ASN A O 1
ATOM 698 N N . PHE A 1 90 ? 10.212 -5.877 -30.259 1.00 73.56 90 PHE A N 1
ATOM 699 C CA . PHE A 1 90 ? 11.516 -6.541 -30.127 1.00 73.56 90 PHE A CA 1
ATOM 700 C C . PHE A 1 90 ? 11.455 -8.057 -30.384 1.00 73.56 90 PHE A C 1
ATOM 702 O O . PHE A 1 90 ? 12.479 -8.742 -30.281 1.00 73.56 90 PHE A O 1
ATOM 709 N N . GLY A 1 91 ? 10.277 -8.596 -30.728 1.00 77.56 91 GLY A N 1
ATOM 710 C CA . GLY A 1 91 ? 10.071 -10.028 -30.957 1.00 77.56 91 GLY A CA 1
ATOM 711 C C . GLY A 1 91 ? 10.375 -10.867 -29.715 1.00 77.56 91 GLY A C 1
ATOM 712 O O . GLY A 1 91 ? 10.959 -11.944 -29.832 1.00 77.56 91 GLY A O 1
ATOM 713 N N . ALA A 1 92 ? 10.082 -10.326 -28.531 1.00 83.38 92 ALA A N 1
ATOM 714 C CA . ALA A 1 92 ? 10.344 -10.970 -27.252 1.00 83.38 92 ALA A CA 1
ATOM 715 C C . ALA A 1 92 ? 9.180 -11.871 -26.830 1.00 83.38 92 ALA A C 1
ATOM 717 O O . ALA A 1 92 ? 8.014 -11.523 -27.004 1.00 83.38 92 ALA A O 1
ATOM 718 N N . ASP A 1 93 ? 9.509 -13.007 -26.222 1.00 85.31 93 ASP A N 1
ATOM 719 C CA . ASP A 1 93 ? 8.531 -13.949 -25.676 1.00 85.31 93 ASP A CA 1
ATOM 720 C C . ASP A 1 93 ? 8.045 -13.513 -24.282 1.00 85.31 93 ASP A C 1
ATOM 722 O O . ASP A 1 93 ? 6.933 -13.847 -23.871 1.00 85.31 93 ASP A O 1
ATOM 726 N N . ALA A 1 94 ? 8.897 -12.784 -23.549 1.00 87.31 94 ALA A N 1
ATOM 727 C CA . ALA A 1 94 ? 8.638 -12.293 -22.201 1.00 87.31 94 ALA A CA 1
ATOM 728 C C . ALA A 1 94 ? 9.383 -10.977 -21.904 1.00 87.31 94 ALA A C 1
ATOM 730 O O . ALA A 1 94 ? 10.417 -10.665 -22.504 1.00 87.31 94 ALA A O 1
ATOM 731 N N . LEU A 1 95 ? 8.866 -10.233 -20.929 1.00 88.25 95 LEU A N 1
ATOM 732 C CA . LEU A 1 95 ? 9.463 -9.045 -20.327 1.00 88.25 95 LEU A CA 1
ATOM 733 C C . LEU A 1 95 ? 10.024 -9.401 -18.947 1.00 88.25 95 LEU A C 1
ATOM 735 O O . LEU A 1 95 ? 9.402 -10.138 -18.196 1.00 88.25 95 LEU A O 1
ATOM 739 N N . ALA A 1 96 ? 11.157 -8.834 -18.563 1.00 88.50 96 ALA A N 1
ATOM 740 C CA . ALA A 1 96 ? 11.707 -8.938 -17.223 1.00 88.50 96 ALA A CA 1
ATOM 741 C C . ALA A 1 96 ? 11.960 -7.556 -16.630 1.00 88.50 96 ALA A C 1
ATOM 743 O O . ALA A 1 96 ? 12.398 -6.636 -17.323 1.00 88.50 96 ALA A O 1
ATOM 744 N N . THR A 1 97 ? 11.717 -7.415 -15.328 1.00 87.38 97 THR A N 1
ATOM 745 C CA . THR A 1 97 ? 11.998 -6.174 -14.600 1.00 87.38 97 THR A CA 1
ATOM 746 C C . THR A 1 97 ? 12.719 -6.459 -13.289 1.00 87.38 97 THR A C 1
ATOM 748 O O . THR A 1 97 ? 12.642 -7.562 -12.749 1.00 87.38 97 THR A O 1
ATOM 751 N N . GLY A 1 98 ? 13.383 -5.438 -12.746 1.00 83.25 98 GLY A N 1
ATOM 752 C CA . GLY A 1 98 ? 14.017 -5.501 -11.428 1.00 83.25 98 GLY A CA 1
ATOM 753 C C . GLY A 1 98 ? 13.044 -5.480 -10.245 1.00 83.25 98 GLY A C 1
ATOM 754 O O . GLY A 1 98 ? 13.507 -5.394 -9.110 1.00 83.25 98 GLY A O 1
ATOM 755 N N . HIS A 1 99 ? 11.724 -5.524 -10.472 1.00 84.12 99 HIS A N 1
ATOM 756 C CA . HIS A 1 99 ? 10.769 -5.464 -9.371 1.00 84.12 99 HIS A CA 1
ATOM 757 C C . HIS A 1 99 ? 10.911 -6.668 -8.442 1.00 84.12 99 HIS A C 1
ATOM 759 O O . HIS A 1 99 ? 11.053 -7.811 -8.879 1.00 84.12 99 HIS A O 1
ATOM 765 N N . PHE A 1 100 ? 10.815 -6.407 -7.143 1.00 82.56 100 PHE A N 1
ATOM 766 C CA . PHE A 1 100 ? 10.784 -7.440 -6.124 1.00 82.56 100 PHE A CA 1
ATOM 767 C C . PHE A 1 100 ? 9.342 -7.902 -5.898 1.00 82.56 100 PHE A C 1
ATOM 769 O O . PHE A 1 100 ? 8.637 -7.422 -5.010 1.00 82.56 100 PHE A O 1
ATOM 776 N N . ALA A 1 101 ? 8.902 -8.811 -6.764 1.00 84.12 101 ALA A N 1
ATOM 777 C CA . ALA A 1 101 ? 7.577 -9.417 -6.759 1.00 84.12 101 ALA A CA 1
ATOM 778 C C . ALA A 1 101 ? 7.673 -10.896 -7.166 1.00 84.12 101 ALA A C 1
ATOM 780 O O . ALA A 1 101 ? 8.733 -11.372 -7.577 1.00 84.12 101 ALA A O 1
ATOM 781 N N . LYS A 1 102 ? 6.570 -11.636 -7.031 1.00 79.75 102 LYS A N 1
ATOM 782 C CA . LYS A 1 102 ? 6.477 -13.040 -7.442 1.00 79.75 102 LYS A CA 1
ATOM 783 C C . LYS A 1 102 ? 5.124 -13.307 -8.094 1.00 79.75 102 LYS A C 1
ATOM 785 O O . LYS A 1 102 ? 4.104 -12.826 -7.606 1.00 79.75 102 LYS A O 1
ATOM 790 N N . THR A 1 103 ? 5.116 -14.094 -9.165 1.00 79.50 103 THR A N 1
ATOM 791 C CA . THR A 1 103 ? 3.894 -14.594 -9.812 1.00 79.50 103 THR A CA 1
ATOM 792 C C . THR A 1 103 ? 3.722 -16.093 -9.551 1.00 79.50 103 THR A C 1
ATOM 794 O O . THR A 1 103 ? 4.655 -16.775 -9.119 1.00 79.50 103 THR A O 1
ATOM 797 N N . SER A 1 104 ? 2.533 -16.633 -9.838 1.00 76.88 104 SER A N 1
ATOM 798 C CA . SER A 1 104 ? 2.270 -18.085 -9.825 1.00 76.88 104 SER A CA 1
ATOM 799 C C . SER A 1 104 ? 3.107 -18.862 -10.845 1.00 76.88 104 SER A C 1
ATOM 801 O O . SER A 1 104 ? 3.289 -20.072 -10.704 1.00 76.88 104 SER A O 1
ATOM 803 N N . GLN A 1 105 ? 3.632 -18.169 -11.856 1.00 78.25 105 GLN A N 1
ATOM 804 C CA . GLN A 1 105 ? 4.462 -18.754 -12.902 1.00 78.25 105 GLN A CA 1
ATOM 805 C C . GLN A 1 105 ? 5.938 -18.880 -12.487 1.00 78.25 105 GLN A C 1
ATOM 807 O O . GLN A 1 105 ? 6.727 -19.463 -13.221 1.00 78.25 105 GLN A O 1
ATOM 812 N N . GLY A 1 106 ? 6.326 -18.376 -11.311 1.00 78.81 106 GLY A N 1
ATOM 813 C CA . GLY A 1 106 ? 7.718 -18.363 -10.863 1.00 78.81 106 GLY A CA 1
ATOM 814 C C . GLY A 1 106 ? 8.528 -17.184 -11.399 1.00 78.81 106 GLY A C 1
ATOM 815 O O . GLY A 1 106 ? 8.041 -16.378 -12.189 1.00 78.81 106 GLY A O 1
ATOM 816 N N . ASP A 1 107 ? 9.782 -17.075 -10.959 1.00 82.75 107 ASP A N 1
ATOM 817 C CA . ASP A 1 107 ? 10.627 -15.908 -11.262 1.00 82.75 107 ASP A CA 1
ATOM 818 C C . ASP A 1 107 ? 11.013 -15.841 -12.753 1.00 82.75 107 ASP A C 1
ATOM 820 O O . ASP A 1 107 ? 11.291 -14.758 -13.273 1.00 82.75 107 ASP A O 1
ATOM 824 N N . PHE A 1 108 ? 10.997 -16.995 -13.434 1.00 84.56 108 PHE A N 1
ATOM 825 C CA . PHE A 1 108 ? 11.395 -17.179 -14.836 1.00 84.56 108 PHE A CA 1
ATOM 826 C C . PHE A 1 108 ? 10.310 -17.853 -15.689 1.00 84.56 108 PHE A C 1
ATOM 828 O O . PHE A 1 108 ? 10.633 -18.452 -16.714 1.00 84.56 108 PHE A O 1
ATOM 835 N N . LEU A 1 109 ? 9.036 -17.764 -15.283 1.00 80.69 109 LEU A N 1
ATOM 836 C CA . LEU A 1 109 ? 7.907 -18.412 -15.976 1.00 80.69 109 LEU A CA 1
ATOM 837 C C . LEU A 1 109 ? 8.082 -19.944 -16.105 1.00 80.69 109 LEU A C 1
ATOM 839 O O . LEU A 1 109 ? 7.775 -20.554 -17.128 1.00 80.69 109 LEU A O 1
ATOM 843 N N . GLU A 1 110 ? 8.604 -20.566 -15.048 1.00 76.38 110 GLU A N 1
ATOM 844 C CA . GLU A 1 110 ? 8.852 -22.009 -14.926 1.00 76.38 110 GLU A CA 1
ATOM 845 C C . GLU A 1 110 ? 7.609 -22.832 -14.515 1.00 76.38 110 GLU A C 1
ATOM 847 O O . GLU A 1 110 ? 7.672 -24.060 -14.493 1.00 76.38 110 GLU A O 1
ATOM 852 N N . ASN A 1 111 ? 6.468 -22.156 -14.313 1.00 67.31 111 ASN A N 1
ATOM 853 C CA . ASN A 1 111 ? 5.145 -22.668 -13.929 1.00 67.31 111 ASN A CA 1
ATOM 854 C C . ASN A 1 111 ? 5.095 -23.343 -12.539 1.00 67.31 111 ASN A C 1
ATOM 856 O O . ASN A 1 111 ? 6.044 -23.968 -12.076 1.00 67.31 111 ASN A O 1
ATOM 860 N N . ASN A 1 112 ? 3.925 -23.281 -11.889 1.00 55.16 112 ASN A N 1
ATOM 861 C CA . ASN A 1 112 ? 3.580 -24.046 -10.677 1.00 55.16 112 ASN A CA 1
ATOM 862 C C . ASN A 1 112 ? 4.425 -23.764 -9.419 1.00 55.16 112 ASN A C 1
ATOM 864 O O . ASN A 1 112 ? 4.809 -24.695 -8.707 1.00 55.16 112 ASN A O 1
ATOM 868 N N . LEU A 1 113 ? 4.658 -22.491 -9.079 1.00 56.91 113 LEU A N 1
ATOM 869 C CA . LEU A 1 113 ? 5.207 -22.132 -7.766 1.00 56.91 113 LEU A CA 1
ATOM 870 C C . LEU A 1 113 ? 4.139 -21.492 -6.864 1.00 56.91 113 LEU A C 1
ATOM 872 O O . LEU A 1 113 ? 3.347 -20.678 -7.341 1.00 56.91 113 LEU A O 1
ATOM 876 N N . PRO A 1 114 ? 4.126 -21.794 -5.547 1.00 52.62 114 PRO A N 1
ATOM 877 C CA . PRO A 1 114 ? 3.246 -21.112 -4.608 1.00 52.62 114 PRO A CA 1
ATOM 878 C C . PRO A 1 114 ? 3.473 -19.599 -4.669 1.00 52.62 114 PRO A C 1
ATOM 880 O O . PRO A 1 114 ? 4.618 -19.130 -4.559 1.00 52.62 114 PRO A O 1
ATOM 883 N N . ILE A 1 115 ? 2.383 -18.844 -4.828 1.00 57.59 115 ILE A N 1
ATOM 884 C CA . ILE A 1 115 ? 2.397 -17.393 -4.652 1.00 57.59 115 ILE A CA 1
ATOM 885 C C . ILE A 1 115 ? 2.661 -17.136 -3.168 1.00 57.59 115 ILE A C 1
ATOM 887 O O . ILE A 1 115 ? 1.933 -17.612 -2.301 1.00 57.59 115 ILE A O 1
ATOM 891 N N . GLY A 1 116 ? 3.727 -16.404 -2.874 1.00 53.66 116 GLY A N 1
ATOM 892 C CA . GLY A 1 116 ? 4.098 -16.028 -1.518 1.00 53.66 116 GLY A CA 1
ATOM 893 C C . GLY A 1 116 ? 4.982 -14.792 -1.552 1.00 53.66 116 GLY A C 1
ATOM 894 O O . GLY A 1 116 ? 5.677 -14.549 -2.541 1.00 53.66 116 GLY A O 1
ATOM 895 N N . GLN A 1 117 ? 4.949 -14.008 -0.478 1.00 56.50 117 GLN A N 1
ATOM 896 C CA . GLN A 1 117 ? 5.859 -12.879 -0.311 1.00 56.50 117 GLN A CA 1
ATOM 897 C C . GLN A 1 117 ? 7.282 -13.414 -0.109 1.00 56.50 117 GLN A C 1
ATOM 899 O O . GLN A 1 117 ? 7.507 -14.238 0.774 1.00 56.50 117 GLN A O 1
ATOM 904 N N . LYS A 1 118 ? 8.245 -12.963 -0.928 1.00 61.09 118 LYS A N 1
ATOM 905 C CA . LYS A 1 118 ? 9.672 -13.279 -0.720 1.00 61.09 118 LYS A CA 1
ATOM 906 C C . LYS A 1 118 ? 10.179 -12.636 0.580 1.00 61.09 118 LYS A C 1
ATOM 908 O O . LYS A 1 118 ? 10.778 -13.308 1.407 1.00 61.09 118 LYS A O 1
ATOM 913 N N . ASP A 1 119 ? 9.911 -11.341 0.744 1.00 69.06 119 ASP A N 1
ATOM 914 C CA . ASP A 1 119 ? 10.206 -10.522 1.928 1.00 69.06 119 ASP A CA 1
ATOM 915 C C . ASP A 1 119 ? 9.172 -9.386 1.975 1.00 69.06 119 ASP A C 1
ATOM 917 O O . ASP A 1 119 ? 9.106 -8.566 1.057 1.00 69.06 119 ASP A O 1
ATOM 921 N N . ALA A 1 120 ? 8.353 -9.350 3.027 1.00 67.69 120 ALA A N 1
ATOM 922 C CA . ALA A 1 120 ? 7.249 -8.401 3.164 1.00 67.69 120 ALA A CA 1
ATOM 923 C C . ALA A 1 120 ? 7.705 -6.930 3.227 1.00 67.69 120 ALA A C 1
ATOM 925 O O . ALA A 1 120 ? 6.953 -6.042 2.836 1.00 67.69 120 ALA A O 1
ATOM 926 N N . LEU A 1 121 ? 8.931 -6.648 3.690 1.00 68.62 121 LEU A N 1
ATOM 927 C CA . LEU A 1 121 ? 9.452 -5.277 3.790 1.00 68.62 121 LEU A CA 1
ATOM 928 C C . LEU A 1 121 ? 9.965 -4.743 2.449 1.00 68.62 121 LEU A C 1
ATOM 930 O O . LEU A 1 121 ? 10.041 -3.527 2.245 1.00 68.62 121 LEU A O 1
ATOM 934 N N . LYS A 1 122 ? 10.342 -5.651 1.547 1.00 72.94 122 LYS A N 1
ATOM 935 C CA . LYS A 1 122 ? 10.865 -5.328 0.216 1.00 72.94 122 LYS A CA 1
ATOM 936 C C . LYS A 1 122 ? 9.839 -5.514 -0.892 1.00 72.94 122 LYS A C 1
ATOM 938 O O . LYS A 1 122 ? 10.123 -5.099 -2.011 1.00 72.94 122 LYS A O 1
ATOM 943 N N . ASP A 1 123 ? 8.694 -6.122 -0.592 1.00 78.56 123 ASP A N 1
ATOM 944 C CA . ASP A 1 123 ? 7.629 -6.409 -1.547 1.00 78.56 123 ASP A CA 1
ATOM 945 C C . ASP A 1 123 ? 7.184 -5.148 -2.306 1.00 78.56 123 ASP A C 1
ATOM 947 O O . ASP A 1 123 ? 6.866 -4.106 -1.725 1.00 78.56 123 ASP A O 1
ATOM 951 N N . GLN A 1 124 ? 7.194 -5.242 -3.634 1.00 81.62 124 GLN A N 1
ATOM 952 C CA . GLN A 1 124 ? 6.815 -4.166 -4.545 1.00 81.62 124 GLN A CA 1
ATOM 953 C C . GLN A 1 124 ? 5.480 -4.427 -5.253 1.00 81.62 124 GLN A C 1
ATOM 955 O O . GLN A 1 124 ? 5.081 -3.615 -6.089 1.00 81.62 124 GLN A O 1
ATOM 960 N N . THR A 1 125 ? 4.746 -5.488 -4.889 1.00 84.69 125 THR A N 1
ATOM 961 C CA . THR A 1 125 ? 3.407 -5.790 -5.436 1.00 84.69 125 THR A CA 1
ATOM 962 C C . THR A 1 125 ? 2.426 -4.621 -5.316 1.00 84.69 125 THR A C 1
ATOM 964 O O . THR A 1 125 ? 1.593 -4.440 -6.201 1.00 84.69 125 THR A O 1
ATOM 967 N N . TYR A 1 126 ? 2.574 -3.761 -4.298 1.00 84.69 126 TYR A N 1
ATOM 968 C CA . TYR A 1 126 ? 1.786 -2.532 -4.130 1.00 84.69 126 TYR A CA 1
ATOM 969 C C . TYR A 1 126 ? 1.744 -1.666 -5.403 1.00 84.69 126 TYR A C 1
ATOM 971 O O . TYR A 1 126 ? 0.680 -1.188 -5.795 1.00 84.69 126 TYR A O 1
ATOM 979 N N . PHE A 1 127 ? 2.886 -1.499 -6.080 1.00 83.12 127 PHE A N 1
ATOM 980 C CA . PHE A 1 127 ? 2.991 -0.684 -7.297 1.00 83.12 127 PHE A CA 1
ATOM 981 C C . PHE A 1 127 ? 2.542 -1.414 -8.568 1.00 83.12 127 PHE A C 1
ATOM 983 O O . PHE A 1 127 ? 2.338 -0.778 -9.595 1.00 83.12 127 PHE A O 1
ATOM 990 N N . LEU A 1 128 ? 2.387 -2.737 -8.496 1.00 85.12 128 LEU A N 1
ATOM 991 C CA . LEU A 1 128 ? 1.993 -3.603 -9.609 1.00 85.12 128 LEU A CA 1
ATOM 992 C C . LEU A 1 128 ? 0.496 -3.957 -9.570 1.00 85.12 128 LEU A C 1
ATOM 994 O O . LEU A 1 128 ? 0.031 -4.760 -10.374 1.00 85.12 128 LEU A O 1
ATOM 998 N N . SER A 1 129 ? -0.262 -3.365 -8.643 1.00 85.25 129 SER A N 1
ATOM 999 C CA . SER A 1 129 ? -1.673 -3.679 -8.379 1.00 85.25 129 SER A CA 1
ATOM 1000 C C . SER A 1 129 ? -2.630 -3.357 -9.533 1.00 85.25 129 SER A C 1
ATOM 1002 O O . SER A 1 129 ? -3.734 -3.891 -9.566 1.00 85.25 129 SER A O 1
ATOM 1004 N N . SER A 1 130 ? -2.213 -2.525 -10.491 1.00 83.06 130 SER A N 1
ATOM 1005 C CA . SER A 1 130 ? -2.988 -2.198 -11.693 1.00 83.06 130 SER A CA 1
ATOM 1006 C C . SER A 1 130 ? -2.745 -3.144 -12.873 1.00 83.06 130 SER A C 1
ATOM 1008 O O . SER A 1 130 ? -3.414 -3.006 -13.897 1.00 83.06 130 SER A O 1
ATOM 1010 N N . LEU A 1 131 ? -1.793 -4.080 -12.767 1.00 83.31 131 LEU A N 1
ATOM 1011 C CA . LEU A 1 131 ? -1.500 -5.023 -13.845 1.00 83.31 131 LEU A CA 1
ATOM 1012 C C . LEU A 1 131 ? -2.591 -6.090 -13.959 1.00 83.31 131 LEU A C 1
ATOM 1014 O O . LEU A 1 131 ? -3.082 -6.623 -12.968 1.00 83.31 131 LEU A O 1
ATOM 1018 N N . SER A 1 132 ? -2.931 -6.443 -15.191 1.00 81.75 132 SER A N 1
ATOM 1019 C CA . SER A 1 132 ? -3.852 -7.539 -15.499 1.00 81.75 132 SER A CA 1
ATOM 1020 C C . SER A 1 132 ? -3.134 -8.890 -15.567 1.00 81.75 132 SER A C 1
ATOM 1022 O O . SER A 1 132 ? -1.922 -8.963 -15.784 1.00 81.75 132 SER A O 1
ATOM 1024 N N . HIS A 1 133 ? -3.888 -9.984 -15.439 1.00 80.62 133 HIS A N 1
ATOM 1025 C CA . HIS A 1 133 ? -3.354 -11.341 -15.569 1.00 80.62 133 HIS A CA 1
ATOM 1026 C C . HIS A 1 133 ? -2.619 -11.559 -16.900 1.00 80.62 133 HIS A C 1
ATOM 1028 O O . HIS A 1 133 ? -1.500 -12.064 -16.897 1.00 80.62 133 HIS A O 1
ATOM 1034 N N . CYS A 1 134 ? -3.184 -11.087 -18.017 1.00 78.00 134 CYS A N 1
ATOM 1035 C CA . CYS A 1 134 ? -2.568 -11.251 -19.334 1.00 78.00 134 CYS A CA 1
ATOM 1036 C C . CYS A 1 134 ? -1.231 -10.504 -19.469 1.00 78.00 134 CYS A C 1
ATOM 1038 O O . CYS A 1 134 ? -0.332 -10.980 -20.160 1.00 78.00 134 CYS A O 1
ATOM 1040 N N . GLN A 1 135 ? -1.072 -9.365 -18.785 1.00 79.88 135 GLN A N 1
ATOM 1041 C CA . GLN A 1 135 ? 0.212 -8.668 -18.708 1.00 79.88 135 GLN A CA 1
ATOM 1042 C C . GLN A 1 135 ? 1.216 -9.455 -17.860 1.00 79.88 135 GLN A C 1
ATOM 1044 O O . GLN A 1 135 ? 2.383 -9.536 -18.228 1.00 79.88 135 GLN A O 1
ATOM 1049 N N . LEU A 1 136 ? 0.780 -10.062 -16.753 1.00 82.94 136 LEU A N 1
ATOM 1050 C CA . LEU A 1 136 ? 1.653 -10.814 -15.845 1.00 82.94 136 LEU A CA 1
ATOM 1051 C C . LEU A 1 136 ? 2.112 -12.169 -16.401 1.00 82.94 136 LEU A C 1
ATOM 1053 O O . LEU A 1 136 ? 3.208 -12.608 -16.060 1.00 82.94 136 LEU A O 1
ATOM 1057 N N . ASP A 1 137 ? 1.336 -12.807 -17.280 1.00 81.94 137 ASP A N 1
ATOM 1058 C CA . ASP A 1 137 ? 1.678 -14.111 -17.876 1.00 81.94 137 ASP A CA 1
ATOM 1059 C C . ASP A 1 137 ? 2.971 -14.096 -18.701 1.00 81.94 137 ASP A C 1
ATOM 1061 O O . ASP A 1 137 ? 3.583 -15.138 -18.938 1.00 81.94 137 ASP A O 1
ATOM 1065 N N . ARG A 1 138 ? 3.397 -12.910 -19.142 1.00 82.44 138 ARG A N 1
ATOM 1066 C CA . ARG A 1 138 ? 4.622 -12.711 -19.920 1.00 82.44 138 ARG A CA 1
ATOM 1067 C C . ARG A 1 138 ? 5.668 -11.894 -19.168 1.00 82.44 138 ARG A C 1
ATOM 1069 O O . ARG A 1 138 ? 6.588 -11.388 -19.802 1.00 82.44 138 ARG A O 1
ATOM 1076 N N . VAL A 1 139 ? 5.546 -11.747 -17.845 1.00 86.75 139 VAL A N 1
ATOM 1077 C CA . VAL A 1 139 ? 6.474 -10.947 -17.032 1.00 86.75 139 VAL A CA 1
ATOM 1078 C C . VAL A 1 139 ? 7.257 -11.810 -16.042 1.00 86.75 139 VAL A C 1
ATOM 1080 O O . VAL A 1 139 ? 6.698 -12.589 -15.275 1.00 86.75 139 VAL A O 1
ATOM 1083 N N . MET A 1 140 ? 8.573 -11.618 -16.034 1.00 88.06 140 MET A N 1
ATOM 1084 C CA . MET A 1 140 ? 9.536 -12.210 -15.112 1.00 88.06 140 MET A CA 1
ATOM 1085 C C . MET A 1 140 ? 9.968 -11.191 -14.050 1.00 88.06 140 MET A C 1
ATOM 1087 O O . MET A 1 140 ? 10.213 -10.016 -14.354 1.00 88.06 140 MET A O 1
ATOM 1091 N N . PHE A 1 141 ? 10.171 -11.672 -12.820 1.00 88.12 141 PHE A N 1
ATOM 1092 C CA . PHE A 1 141 ? 10.719 -10.894 -11.698 1.00 88.12 141 PHE A CA 1
ATOM 1093 C C . PHE A 1 141 ? 11.962 -11.583 -11.101 1.00 88.12 141 PHE A C 1
ATOM 1095 O O . PHE A 1 141 ? 11.902 -12.153 -10.007 1.00 88.12 141 PHE A O 1
ATOM 1102 N N . PRO A 1 142 ? 13.113 -11.556 -11.805 1.00 81.88 142 PRO A N 1
ATOM 1103 C CA . PRO A 1 142 ? 14.313 -12.283 -11.388 1.00 81.88 142 PRO A CA 1
ATOM 1104 C C . PRO A 1 142 ? 14.997 -11.722 -10.132 1.00 81.88 142 PRO A C 1
ATOM 1106 O O . PRO A 1 142 ? 15.794 -12.425 -9.511 1.00 81.88 142 PRO A O 1
ATOM 1109 N N . SER A 1 143 ? 14.752 -10.451 -9.787 1.00 75.00 143 SER A N 1
ATOM 1110 C CA . SER A 1 143 ? 15.492 -9.750 -8.732 1.00 75.00 143 SER A CA 1
ATOM 1111 C C . SER A 1 143 ? 15.314 -10.380 -7.341 1.00 75.00 143 SER A C 1
ATOM 1113 O O . SER A 1 143 ? 14.246 -10.879 -6.968 1.00 75.00 143 SER A O 1
ATOM 1115 N N . THR A 1 144 ? 16.381 -10.306 -6.537 1.00 62.38 144 THR A N 1
ATOM 1116 C CA . THR A 1 144 ? 16.428 -10.732 -5.129 1.00 62.38 144 THR A CA 1
ATOM 1117 C C . THR A 1 144 ? 16.361 -9.560 -4.136 1.00 62.38 144 THR A C 1
ATOM 1119 O O . THR A 1 144 ? 16.547 -9.770 -2.938 1.00 62.38 144 THR A O 1
ATOM 1122 N N . GLY A 1 145 ? 16.066 -8.336 -4.598 1.00 52.28 145 GLY A N 1
ATOM 1123 C CA . GLY A 1 145 ? 15.676 -7.207 -3.742 1.00 52.28 145 GLY A CA 1
ATOM 1124 C C . GLY A 1 145 ? 16.841 -6.496 -3.052 1.00 52.28 145 GLY A C 1
ATOM 1125 O O . GLY A 1 145 ? 16.934 -6.486 -1.816 1.00 52.28 145 GLY A O 1
ATOM 1126 N N . ILE A 1 146 ? 17.712 -5.860 -3.836 1.00 45.94 146 ILE A N 1
ATOM 1127 C CA . ILE A 1 146 ? 18.755 -4.946 -3.353 1.00 45.94 146 ILE A CA 1
ATOM 1128 C C . ILE A 1 146 ? 18.285 -3.513 -3.636 1.00 45.94 146 ILE A C 1
ATOM 1130 O O . ILE A 1 146 ? 18.707 -2.861 -4.586 1.00 45.94 146 ILE A O 1
ATOM 1134 N N . CYS A 1 147 ? 17.388 -3.011 -2.787 1.00 43.84 147 CYS A N 1
ATOM 1135 C CA . CYS A 1 147 ? 16.816 -1.681 -2.965 1.00 43.84 147 CYS A CA 1
ATOM 1136 C C . CYS A 1 147 ? 17.712 -0.623 -2.297 1.00 43.84 147 CYS A C 1
ATOM 1138 O O . CYS A 1 147 ? 17.825 -0.587 -1.069 1.00 43.84 147 CYS A O 1
ATOM 1140 N N . PHE A 1 148 ? 18.326 0.253 -3.096 1.00 37.97 148 PHE A N 1
ATOM 1141 C CA . PHE A 1 148 ? 18.971 1.471 -2.605 1.00 37.97 148 PHE A CA 1
ATOM 1142 C C . PHE A 1 148 ? 18.008 2.654 -2.724 1.00 37.97 148 PHE A C 1
ATOM 1144 O O . PHE A 1 148 ? 17.394 2.894 -3.762 1.00 37.97 148 PHE A O 1
ATOM 1151 N N . ILE A 1 149 ? 17.868 3.397 -1.628 1.00 34.44 149 ILE A N 1
ATOM 1152 C CA . ILE A 1 149 ? 17.054 4.609 -1.558 1.00 34.44 149 ILE A CA 1
ATOM 1153 C C . ILE A 1 149 ? 17.780 5.702 -2.348 1.00 34.44 149 ILE A C 1
ATOM 1155 O O . ILE A 1 149 ? 18.812 6.209 -1.909 1.00 34.44 149 ILE A O 1
ATOM 1159 N N . GLY A 1 150 ? 17.233 6.068 -3.508 1.00 39.53 150 GLY A N 1
ATOM 1160 C CA . GLY A 1 150 ? 17.678 7.233 -4.269 1.00 39.53 150 GLY A CA 1
ATOM 1161 C C . GLY A 1 150 ? 17.606 8.522 -3.440 1.00 39.53 150 GLY A C 1
ATOM 1162 O O . GLY A 1 150 ? 16.812 8.647 -2.501 1.00 39.53 150 GLY A O 1
ATOM 1163 N N . ARG A 1 151 ? 18.459 9.498 -3.774 1.00 45.41 151 ARG A N 1
ATOM 1164 C CA . ARG A 1 151 ? 18.519 10.793 -3.079 1.00 45.41 151 ARG A CA 1
ATOM 1165 C C . ARG A 1 151 ? 17.149 11.477 -3.139 1.00 45.41 151 ARG A C 1
ATOM 1167 O O . ARG A 1 151 ? 16.591 11.688 -4.212 1.00 45.41 151 ARG A O 1
ATOM 1174 N N . LYS A 1 152 ? 16.605 11.836 -1.971 1.00 44.12 152 LYS A N 1
ATOM 1175 C CA . LYS A 1 152 ? 15.335 12.563 -1.853 1.00 44.12 152 LYS A CA 1
ATOM 1176 C C . LYS A 1 152 ? 15.475 13.939 -2.506 1.00 44.12 152 LYS A C 1
ATOM 1178 O O . LYS A 1 152 ? 16.035 14.850 -1.903 1.00 44.12 152 LYS A O 1
ATOM 1183 N N . ARG A 1 153 ? 14.939 14.095 -3.719 1.00 53.69 153 ARG A N 1
ATOM 1184 C CA . ARG A 1 153 ? 14.655 15.415 -4.299 1.00 53.69 153 ARG A CA 1
ATOM 1185 C C . ARG A 1 153 ? 13.689 16.159 -3.367 1.00 53.69 153 ARG A C 1
ATOM 1187 O O . ARG A 1 153 ? 12.845 15.540 -2.709 1.00 53.69 153 ARG A O 1
ATOM 1194 N N . LYS A 1 154 ? 13.786 17.486 -3.301 1.00 60.53 154 LYS A N 1
ATOM 1195 C CA . LYS A 1 154 ? 12.813 18.312 -2.577 1.00 60.53 154 LYS A CA 1
ATOM 1196 C C . LYS A 1 154 ? 11.491 18.347 -3.358 1.00 60.53 154 LYS A C 1
ATOM 1198 O O . LYS A 1 154 ? 11.253 19.227 -4.173 1.00 60.53 154 LYS A O 1
ATOM 1203 N N . PHE A 1 155 ? 10.629 17.362 -3.107 1.00 65.06 155 PHE A N 1
ATOM 1204 C CA . PHE A 1 155 ? 9.379 17.134 -3.849 1.00 65.06 155 PHE A CA 1
ATOM 1205 C C . PHE A 1 155 ? 8.439 18.353 -3.913 1.00 65.06 155 PHE A C 1
ATOM 1207 O O . PHE A 1 155 ? 7.813 18.589 -4.940 1.00 65.06 155 PHE A O 1
ATOM 1214 N N . GLY A 1 156 ? 8.372 19.158 -2.846 1.00 61.47 156 GLY A N 1
ATOM 1215 C CA . GLY A 1 156 ? 7.556 20.378 -2.844 1.00 61.47 156 GLY A CA 1
ATOM 1216 C C . GLY A 1 156 ? 8.051 21.432 -3.839 1.00 61.47 156 GLY A C 1
ATOM 1217 O O . GLY A 1 156 ? 7.249 22.017 -4.553 1.00 61.47 156 GLY A O 1
ATOM 1218 N N . GLU A 1 157 ? 9.369 21.628 -3.951 1.00 66.38 157 GLU A N 1
ATOM 1219 C CA . GLU A 1 157 ? 9.955 22.562 -4.927 1.00 66.38 157 GLU A CA 1
ATOM 1220 C C . GLU A 1 157 ? 9.727 22.086 -6.369 1.00 66.38 157 GLU A C 1
ATOM 1222 O O . GLU A 1 157 ? 9.526 22.906 -7.258 1.00 66.38 157 GLU A O 1
ATOM 1227 N N . PHE A 1 158 ? 9.699 20.767 -6.592 1.00 65.12 158 PHE A N 1
ATOM 1228 C CA . PHE A 1 158 ? 9.353 20.180 -7.887 1.00 65.12 158 PHE A CA 1
ATOM 1229 C C . PHE A 1 158 ? 7.902 20.481 -8.289 1.00 65.12 158 PHE A C 1
ATOM 1231 O O . PHE A 1 158 ? 7.673 20.966 -9.393 1.00 65.12 158 PHE A O 1
ATOM 1238 N N . LEU A 1 159 ? 6.925 20.246 -7.403 1.00 64.44 159 LEU A N 1
ATOM 1239 C CA . LEU A 1 159 ? 5.510 20.484 -7.721 1.00 64.44 159 LEU A CA 1
ATOM 1240 C C . LEU A 1 159 ? 5.212 21.956 -8.027 1.00 64.44 159 LEU A C 1
ATOM 1242 O O . LEU A 1 159 ? 4.443 22.236 -8.944 1.00 64.44 159 LEU A O 1
ATOM 1246 N N . CYS A 1 160 ? 5.858 22.887 -7.321 1.00 66.38 160 CYS A N 1
ATOM 1247 C CA . CYS A 1 160 ? 5.681 24.325 -7.539 1.00 66.38 160 CYS A CA 1
ATOM 1248 C C . CYS A 1 160 ? 6.108 24.805 -8.937 1.00 66.38 160 CYS A C 1
ATOM 1250 O O . CYS A 1 160 ? 5.766 25.923 -9.308 1.00 66.38 160 CYS A O 1
ATOM 1252 N N . LYS A 1 161 ? 6.852 23.997 -9.709 1.00 66.50 161 LYS A N 1
ATOM 1253 C CA . LYS A 1 161 ? 7.176 24.312 -11.109 1.00 66.50 161 LYS A CA 1
ATOM 1254 C C . LYS A 1 161 ? 5.991 24.103 -12.056 1.00 66.50 161 LYS A C 1
ATOM 1256 O O . LYS A 1 161 ? 5.948 24.732 -13.105 1.00 66.50 161 LYS A O 1
ATOM 1261 N N . TYR A 1 162 ? 5.060 23.216 -11.697 1.00 65.62 162 TYR A N 1
ATOM 1262 C CA . TYR A 1 162 ? 3.966 22.773 -12.571 1.00 65.62 162 TYR A CA 1
ATOM 1263 C C . TYR A 1 162 ? 2.581 23.151 -12.050 1.00 65.62 162 TYR A C 1
ATOM 1265 O O . TYR A 1 162 ? 1.620 23.161 -12.813 1.00 65.62 162 TYR A O 1
ATOM 1273 N N . ILE A 1 163 ? 2.461 23.414 -10.748 1.00 74.75 163 ILE A N 1
ATOM 1274 C CA . ILE A 1 163 ? 1.194 23.716 -10.090 1.00 74.75 163 ILE A CA 1
ATOM 1275 C C . ILE A 1 163 ? 1.318 25.059 -9.381 1.00 74.75 163 ILE A C 1
ATOM 1277 O O . ILE A 1 163 ? 2.163 25.232 -8.496 1.00 74.75 163 ILE A O 1
ATOM 1281 N N . ASP A 1 164 ? 0.417 25.979 -9.720 1.00 74.75 164 ASP A N 1
ATOM 1282 C CA . ASP A 1 164 ? 0.314 27.261 -9.036 1.00 74.75 164 ASP A CA 1
ATOM 1283 C C . ASP A 1 164 ? 0.054 27.062 -7.537 1.00 74.75 164 ASP A C 1
ATOM 1285 O O . ASP A 1 164 ? -0.787 26.275 -7.083 1.00 74.75 164 ASP A O 1
ATOM 1289 N N . SER A 1 165 ? 0.835 27.775 -6.732 1.00 72.88 165 SER A N 1
ATOM 1290 C CA . SER A 1 165 ? 0.781 27.674 -5.278 1.00 72.88 165 SER A CA 1
ATOM 1291 C C . SER A 1 165 ? -0.268 28.611 -4.692 1.00 72.88 165 SER A C 1
ATOM 1293 O O . SER A 1 165 ? 0.051 29.694 -4.206 1.00 72.88 165 SER A O 1
ATOM 1295 N N . ASP A 1 166 ? -1.517 28.147 -4.658 1.00 79.50 166 ASP A N 1
ATOM 1296 C CA . ASP A 1 166 ? -2.606 28.849 -3.973 1.00 79.50 166 ASP A CA 1
ATOM 1297 C C . ASP A 1 166 ? -2.422 28.795 -2.449 1.00 79.50 166 ASP A C 1
ATOM 1299 O O . ASP A 1 166 ? -2.570 27.750 -1.805 1.00 79.50 166 ASP A O 1
ATOM 1303 N N . SER A 1 167 ? -2.074 29.932 -1.848 1.00 86.19 167 SER A N 1
ATOM 1304 C CA . SER A 1 167 ? -1.891 30.026 -0.400 1.00 86.19 167 SER A CA 1
ATOM 1305 C C . SER A 1 167 ? -3.224 30.013 0.350 1.00 86.19 167 SER A C 1
ATOM 1307 O O . SER A 1 167 ? -4.161 30.723 -0.016 1.00 86.19 167 SER A O 1
ATOM 1309 N N . GLY A 1 168 ? -3.286 29.254 1.445 1.00 88.00 168 GLY A N 1
ATOM 1310 C CA . GLY A 1 168 ? -4.494 29.065 2.244 1.00 88.00 168 GLY A CA 1
ATOM 1311 C C . GLY A 1 168 ? -4.231 29.035 3.755 1.00 88.00 168 GLY A C 1
ATOM 1312 O O . GLY A 1 168 ? -3.069 29.037 4.190 1.00 88.00 168 GLY A O 1
ATOM 1313 N N . PRO A 1 169 ? -5.293 29.118 4.575 1.00 90.75 169 PRO A N 1
ATOM 1314 C CA . PRO A 1 169 ? -5.177 29.119 6.027 1.00 90.75 169 PRO A CA 1
ATOM 1315 C C . PRO A 1 169 ? -4.881 27.720 6.584 1.00 90.75 169 PRO A C 1
ATOM 1317 O O . PRO A 1 169 ? -5.293 26.698 6.033 1.00 90.75 169 PRO A O 1
ATOM 1320 N N . LEU A 1 170 ? -4.189 27.689 7.723 1.00 89.50 170 LEU A N 1
ATOM 1321 C CA . LEU A 1 170 ? -4.113 26.507 8.579 1.00 89.50 170 LEU A CA 1
ATOM 1322 C C . LEU A 1 170 ? -5.157 26.649 9.691 1.00 89.50 170 LEU A C 1
ATOM 1324 O O . LEU A 1 170 ? -5.220 27.698 10.336 1.00 89.50 170 LEU A O 1
ATOM 1328 N N . ILE A 1 171 ? -5.965 25.618 9.908 1.00 90.31 171 ILE A N 1
ATOM 1329 C CA . ILE A 1 171 ? -7.085 25.634 10.855 1.00 90.31 171 ILE A CA 1
ATOM 1330 C C . ILE A 1 171 ? -6.895 24.511 11.868 1.00 90.31 171 ILE A C 1
ATOM 1332 O O . ILE A 1 171 ? -6.539 23.397 11.499 1.00 90.31 171 ILE A O 1
ATOM 1336 N N . ASP A 1 172 ? -7.136 24.791 13.139 1.00 88.81 172 ASP A N 1
ATOM 1337 C CA . ASP A 1 172 ? -7.253 23.754 14.158 1.00 88.81 172 ASP A CA 1
ATOM 1338 C C . ASP A 1 172 ? -8.565 22.985 13.992 1.00 88.81 172 ASP A C 1
ATOM 1340 O O . ASP A 1 172 ? -9.638 23.588 13.955 1.00 88.81 172 ASP A O 1
ATOM 1344 N N . ILE A 1 173 ? -8.500 21.660 13.891 1.00 89.94 173 ILE A N 1
ATOM 1345 C CA . ILE A 1 173 ? -9.700 20.849 13.698 1.00 89.94 173 ILE A CA 1
ATOM 1346 C C . ILE A 1 173 ? -10.610 20.823 14.930 1.00 89.94 173 ILE A C 1
ATOM 1348 O O . ILE A 1 173 ? -11.814 20.628 14.766 1.00 89.94 173 ILE A O 1
ATOM 1352 N N . ASP A 1 174 ? -10.061 21.025 16.130 1.00 86.75 174 ASP A N 1
ATOM 1353 C CA . ASP A 1 174 ? -10.825 20.913 17.375 1.00 86.75 174 ASP A CA 1
ATOM 1354 C C . ASP A 1 174 ? -11.514 22.227 17.733 1.00 86.75 174 ASP A C 1
ATOM 1356 O O . ASP A 1 174 ? -12.701 22.249 18.060 1.00 86.75 174 ASP A O 1
ATOM 1360 N N . THR A 1 175 ? -10.790 23.343 17.628 1.00 86.69 175 THR A N 1
ATOM 1361 C CA . THR A 1 175 ? -11.346 24.672 17.925 1.00 86.69 175 THR A CA 1
ATOM 1362 C C . THR A 1 175 ? -11.993 25.342 16.714 1.00 86.69 175 THR A C 1
ATOM 1364 O O . THR A 1 175 ? -12.747 26.302 16.872 1.00 86.69 175 THR A O 1
ATOM 1367 N N . GLY A 1 176 ? -11.687 24.889 15.494 1.00 87.12 176 GLY A N 1
ATOM 1368 C CA . GLY A 1 176 ? -12.084 25.561 14.254 1.00 87.12 176 GLY A CA 1
ATOM 1369 C C . GLY A 1 176 ? -11.386 26.907 14.034 1.00 87.12 176 GLY A C 1
ATOM 1370 O O . GLY A 1 176 ? -11.714 27.626 13.087 1.00 87.12 176 GLY A O 1
ATOM 1371 N N . MET A 1 177 ? -10.430 27.282 14.891 1.00 86.31 177 MET A N 1
ATOM 1372 C CA . MET A 1 177 ? -9.758 28.572 14.812 1.00 86.31 177 MET A CA 1
ATOM 1373 C C . MET A 1 177 ? -8.644 28.547 13.767 1.00 86.31 177 MET A C 1
ATOM 1375 O O . MET A 1 177 ? -7.837 27.620 13.689 1.00 86.31 177 MET A O 1
ATOM 1379 N N . THR A 1 178 ? -8.574 29.613 12.968 1.00 85.44 178 THR A N 1
ATOM 1380 C CA . THR A 1 178 ? -7.456 29.815 12.043 1.00 85.44 178 THR A CA 1
ATOM 1381 C C . THR A 1 178 ? -6.205 30.206 12.816 1.00 85.44 178 THR A C 1
ATOM 1383 O O . THR A 1 178 ? -6.233 31.088 13.677 1.00 85.44 178 THR A O 1
ATOM 1386 N N . ILE A 1 179 ? -5.081 29.596 12.460 1.00 81.75 179 ILE A N 1
ATOM 1387 C CA . ILE A 1 179 ? -3.796 2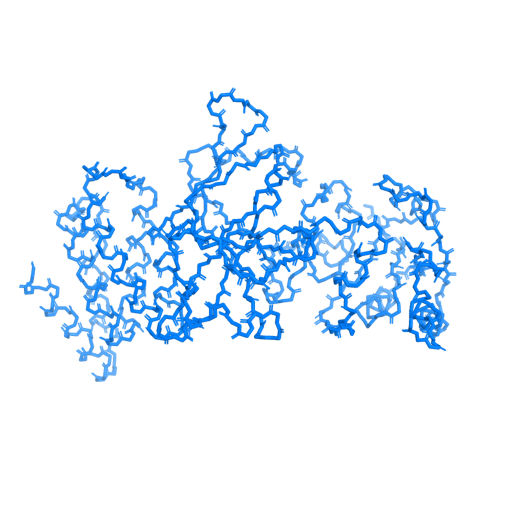9.908 13.066 1.00 81.75 179 ILE A CA 1
ATOM 1388 C C . ILE A 1 179 ? -3.278 31.222 12.480 1.00 81.75 179 ILE A C 1
ATOM 1390 O O . ILE A 1 179 ? -2.778 31.297 11.357 1.00 81.75 179 ILE A O 1
ATOM 1394 N N . SER A 1 180 ? -3.438 32.290 13.255 1.00 71.00 180 SER A N 1
ATOM 1395 C CA . SER A 1 180 ? -3.076 33.651 12.864 1.00 71.00 180 SER A CA 1
ATOM 1396 C C . SER A 1 180 ? -1.590 33.778 12.504 1.00 71.00 180 SER A C 1
ATOM 1398 O O . SER A 1 180 ? -0.733 33.379 13.293 1.00 71.00 180 SER A O 1
ATOM 1400 N N . GLY A 1 181 ? -1.290 34.416 11.369 1.00 71.31 181 GLY A N 1
ATOM 1401 C CA . GLY A 1 181 ? 0.073 34.783 10.961 1.00 71.31 181 GLY A CA 1
ATOM 1402 C C . GLY A 1 181 ? 0.821 33.731 10.141 1.00 71.31 181 GLY A C 1
ATOM 1403 O O . GLY A 1 181 ? 1.937 33.997 9.703 1.00 71.31 181 GLY A O 1
ATOM 1404 N N . ILE A 1 182 ? 0.225 32.558 9.898 1.00 77.06 182 ILE A N 1
ATOM 1405 C CA . ILE A 1 182 ? 0.856 31.476 9.135 1.00 77.06 182 ILE A CA 1
ATOM 1406 C C . ILE A 1 182 ? -0.112 30.991 8.058 1.00 77.06 182 ILE A C 1
ATOM 1408 O O . ILE A 1 182 ? -1.267 30.666 8.323 1.00 77.06 182 ILE A O 1
ATOM 1412 N N . ARG A 1 183 ? 0.375 30.944 6.818 1.00 83.94 183 ARG A N 1
ATOM 1413 C CA . ARG A 1 183 ? -0.358 30.418 5.664 1.00 83.94 183 ARG A CA 1
ATOM 1414 C C . ARG A 1 183 ? 0.498 29.380 4.969 1.00 83.94 183 ARG A C 1
ATOM 1416 O O . ARG A 1 183 ? 1.720 29.521 4.898 1.00 83.94 183 ARG A O 1
ATOM 1423 N N . HIS A 1 184 ? -0.135 28.340 4.451 1.00 86.00 184 HIS A N 1
ATOM 1424 C CA . HIS A 1 184 ? 0.589 27.343 3.683 1.00 86.00 184 HIS A CA 1
ATOM 1425 C C . HIS A 1 184 ? 0.767 27.783 2.225 1.00 86.00 184 HIS A C 1
ATOM 1427 O O . HIS A 1 184 ? 0.079 28.680 1.738 1.00 86.00 184 HIS A O 1
ATOM 1433 N N . LYS A 1 185 ? 1.693 27.135 1.516 1.00 82.62 185 LYS A N 1
ATOM 1434 C CA . LYS A 1 185 ? 1.991 27.380 0.099 1.00 82.62 185 LYS A CA 1
ATOM 1435 C C . LYS A 1 185 ? 1.362 26.276 -0.754 1.00 82.62 185 LYS A C 1
ATOM 1437 O O . LYS A 1 185 ? 2.060 25.357 -1.153 1.00 82.62 185 LYS A O 1
ATOM 1442 N N . GLY A 1 186 ? 0.041 26.294 -0.941 1.00 85.00 186 GLY A N 1
ATOM 1443 C CA . GLY A 1 186 ? -0.656 25.262 -1.722 1.00 85.00 186 GLY A CA 1
ATOM 1444 C C . GLY A 1 186 ? -1.059 24.026 -0.919 1.00 85.00 186 GLY A C 1
ATOM 1445 O O . GLY A 1 186 ? -0.282 23.496 -0.126 1.00 85.00 186 GLY A O 1
ATOM 1446 N N . ILE A 1 187 ? -2.293 23.561 -1.125 1.00 87.44 187 ILE A N 1
ATOM 1447 C CA . ILE A 1 187 ? -2.820 22.333 -0.502 1.00 87.44 187 ILE A CA 1
ATOM 1448 C C . ILE A 1 187 ? -2.112 21.063 -1.011 1.00 87.44 187 ILE A C 1
ATOM 1450 O O . ILE A 1 187 ? -2.015 20.081 -0.282 1.00 87.44 187 ILE A O 1
ATOM 1454 N N . HIS A 1 188 ? -1.544 21.100 -2.223 1.00 82.75 188 HIS A N 1
ATOM 1455 C CA . HIS A 1 188 ? -0.836 19.981 -2.867 1.00 82.75 188 HIS A CA 1
ATOM 1456 C C . HIS A 1 188 ? 0.439 19.544 -2.121 1.00 82.75 188 HIS A C 1
ATOM 1458 O O . HIS A 1 188 ? 0.946 18.446 -2.331 1.00 82.75 188 HIS A O 1
ATOM 1464 N N . ASN A 1 189 ? 0.948 20.383 -1.215 1.00 82.19 189 ASN A N 1
ATOM 1465 C CA . ASN A 1 189 ? 2.097 20.069 -0.368 1.00 82.19 189 ASN A CA 1
ATOM 1466 C C . ASN A 1 189 ? 1.729 19.259 0.889 1.00 82.19 189 ASN A C 1
ATOM 1468 O O . ASN A 1 189 ? 2.613 18.920 1.690 1.00 82.19 189 ASN A O 1
ATOM 1472 N N . PHE A 1 190 ? 0.447 18.942 1.084 1.00 86.12 190 PHE A N 1
ATOM 1473 C CA . PHE A 1 190 ? -0.068 18.252 2.261 1.00 86.12 190 PHE A CA 1
ATOM 1474 C C . PHE A 1 190 ? -0.719 16.922 1.899 1.00 86.12 190 PHE A C 1
ATOM 1476 O O . PHE A 1 190 ? -1.241 16.711 0.810 1.00 86.12 190 PHE A O 1
ATOM 1483 N N . THR A 1 191 ? -0.678 16.008 2.858 1.00 88.75 191 THR A N 1
ATOM 1484 C CA . THR A 1 191 ? -1.330 14.701 2.795 1.00 88.75 191 THR A CA 1
ATOM 1485 C C . THR A 1 191 ? -1.879 14.427 4.185 1.00 88.75 191 THR A C 1
ATOM 1487 O O . THR A 1 191 ? -1.221 14.769 5.170 1.00 88.75 191 THR A O 1
ATOM 1490 N N . ILE A 1 192 ? -3.071 13.840 4.281 1.00 90.06 192 ILE A N 1
ATOM 1491 C CA . ILE A 1 192 ? -3.675 13.477 5.570 1.00 90.06 192 ILE A CA 1
ATOM 1492 C C . ILE A 1 192 ? -2.710 12.559 6.342 1.00 90.06 192 ILE A C 1
ATOM 1494 O O . ILE A 1 192 ? -2.060 11.692 5.760 1.00 90.06 192 ILE A O 1
ATOM 1498 N N . GLY A 1 193 ? -2.557 12.800 7.645 1.00 86.94 193 GLY A N 1
ATOM 1499 C CA . GLY A 1 193 ? -1.613 12.098 8.518 1.00 86.94 193 GLY A CA 1
ATOM 1500 C C . GLY A 1 193 ? -0.161 12.579 8.419 1.00 86.94 193 GLY A C 1
ATOM 1501 O O . GLY A 1 193 ? 0.698 12.089 9.153 1.00 86.94 193 GLY A O 1
ATOM 1502 N N . LYS A 1 194 ? 0.157 13.556 7.556 1.00 87.69 194 LYS A N 1
ATOM 1503 C CA . LYS A 1 194 ? 1.510 14.125 7.476 1.00 87.69 194 LYS A CA 1
ATOM 1504 C C . LYS A 1 194 ? 1.843 14.890 8.757 1.00 87.69 194 LYS A C 1
ATOM 1506 O O . LYS A 1 194 ? 1.173 15.865 9.091 1.00 87.69 194 LYS A O 1
ATOM 1511 N N . ARG A 1 195 ? 2.932 14.495 9.422 1.00 86.62 195 ARG A N 1
ATOM 1512 C CA . ARG A 1 195 ? 3.534 15.256 10.527 1.00 86.62 195 ARG A CA 1
ATOM 1513 C C . ARG A 1 195 ? 4.180 16.537 10.002 1.00 86.62 195 ARG A C 1
ATOM 1515 O O . ARG A 1 195 ? 5.000 16.490 9.081 1.00 86.62 195 ARG A O 1
ATOM 1522 N N . LEU A 1 196 ? 3.876 17.666 10.627 1.00 82.44 196 LEU A N 1
ATOM 1523 C CA . LEU A 1 196 ? 4.518 18.947 10.338 1.00 82.44 196 LEU A CA 1
ATOM 1524 C C . LEU A 1 196 ? 5.859 19.058 11.069 1.00 82.44 196 LEU A C 1
ATOM 1526 O O . LEU A 1 196 ? 5.979 18.707 12.243 1.00 82.44 196 LEU A O 1
ATOM 1530 N N . ARG A 1 197 ? 6.886 19.534 10.357 1.00 68.69 197 ARG A N 1
ATOM 1531 C CA . ARG A 1 197 ? 8.204 19.839 10.933 1.00 68.69 197 ARG A CA 1
ATOM 1532 C C . ARG A 1 197 ? 8.279 21.319 11.311 1.00 68.69 197 ARG A C 1
ATOM 1534 O O . ARG A 1 197 ? 7.720 22.169 10.622 1.00 68.69 197 ARG A O 1
ATOM 1541 N N . MET A 1 198 ? 8.983 21.583 12.409 1.00 54.72 198 MET A N 1
ATOM 1542 C CA . MET A 1 198 ? 8.973 22.836 13.179 1.00 54.72 198 MET A CA 1
ATOM 1543 C C . MET A 1 198 ? 9.442 24.083 12.408 1.00 54.72 198 MET A C 1
ATOM 1545 O O . MET A 1 198 ? 9.105 25.188 12.813 1.00 54.72 198 MET A O 1
ATOM 1549 N N . GLU A 1 199 ? 10.138 23.933 11.277 1.00 53.03 199 GLU A N 1
ATOM 1550 C CA . GLU A 1 199 ? 10.612 25.064 10.460 1.00 53.03 199 GLU A CA 1
ATOM 1551 C C . GLU A 1 199 ? 9.469 25.900 9.858 1.00 53.03 199 GLU A C 1
ATOM 1553 O O . GLU A 1 199 ? 9.621 27.101 9.665 1.00 53.03 199 GLU A O 1
ATOM 1558 N N . ASN A 1 200 ? 8.298 25.301 9.617 1.00 50.31 200 ASN A N 1
ATOM 1559 C CA . ASN A 1 200 ? 7.182 25.990 8.961 1.00 50.31 200 ASN A CA 1
ATOM 1560 C C . ASN A 1 200 ? 6.182 26.646 9.931 1.00 50.31 200 ASN A C 1
ATOM 1562 O O . ASN A 1 200 ? 5.247 27.297 9.469 1.00 50.31 200 ASN A O 1
ATOM 1566 N N . CYS A 1 201 ? 6.309 26.442 11.251 1.00 50.75 201 CYS A N 1
ATOM 1567 C CA . CYS A 1 201 ? 5.222 26.716 12.203 1.00 50.75 201 CYS A CA 1
ATOM 1568 C C . CYS A 1 201 ? 5.700 27.033 13.638 1.00 50.75 201 CYS A C 1
ATOM 1570 O O . CYS A 1 201 ? 5.103 26.553 14.602 1.00 50.75 201 CYS A O 1
ATOM 1572 N N . ILE A 1 202 ? 6.752 27.844 13.801 1.00 50.78 202 ILE A N 1
ATOM 1573 C CA . ILE A 1 202 ? 7.340 28.173 15.120 1.00 50.78 202 ILE A CA 1
ATOM 1574 C C . ILE A 1 202 ? 6.307 28.807 16.087 1.00 50.78 202 ILE A C 1
ATOM 1576 O O . ILE A 1 202 ? 6.409 28.612 17.289 1.00 50.78 202 ILE A O 1
ATOM 1580 N N . GLY A 1 203 ? 5.256 29.473 15.582 1.00 51.69 203 GLY A N 1
ATOM 1581 C CA . GLY A 1 203 ? 4.186 30.071 16.404 1.00 51.69 203 GLY A CA 1
ATOM 1582 C C . GLY A 1 203 ? 2.897 29.246 16.575 1.00 51.69 203 GLY A C 1
ATOM 1583 O O . GLY A 1 203 ? 2.011 29.667 17.316 1.00 51.69 203 GLY A O 1
ATOM 1584 N N . CYS A 1 204 ? 2.744 28.100 15.894 1.00 53.97 204 CYS A N 1
ATOM 1585 C CA . CYS A 1 204 ? 1.504 27.301 15.949 1.00 53.97 204 CYS A CA 1
ATOM 1586 C C . CYS A 1 204 ? 1.446 26.372 17.170 1.00 53.97 204 CYS A C 1
ATOM 1588 O O . CYS A 1 204 ? 0.366 26.088 17.680 1.00 53.97 204 CYS A O 1
ATOM 1590 N N . LEU A 1 205 ? 2.602 25.855 17.602 1.00 54.44 205 LEU A N 1
ATOM 1591 C CA . LEU A 1 205 ? 2.690 24.759 18.572 1.00 54.44 205 LEU A CA 1
ATOM 1592 C C . LEU A 1 205 ? 2.203 25.160 19.967 1.00 54.44 205 LEU A C 1
ATOM 1594 O O . LEU A 1 205 ? 1.419 24.421 20.551 1.00 54.44 205 LEU A O 1
ATOM 1598 N N . GLU A 1 206 ? 2.575 26.345 20.456 1.00 56.19 206 GLU A N 1
ATOM 1599 C CA . GLU A 1 206 ? 2.178 26.813 21.795 1.00 56.19 206 GLU A CA 1
ATOM 1600 C C . GLU A 1 206 ? 0.660 27.000 21.947 1.00 56.19 206 GLU A C 1
ATOM 1602 O O . GLU A 1 206 ? 0.130 26.846 23.043 1.00 56.19 206 GLU A O 1
ATOM 1607 N N . LYS A 1 207 ? -0.054 27.304 20.852 1.00 56.78 207 LYS A N 1
ATOM 1608 C CA . LYS A 1 207 ? -1.512 27.506 20.875 1.00 56.78 207 LYS A CA 1
ATOM 1609 C C . LYS A 1 207 ? -2.313 26.213 20.703 1.00 56.78 207 LYS A C 1
ATOM 1611 O O . LYS A 1 207 ? -3.436 26.149 21.184 1.00 56.78 207 LYS A O 1
ATOM 1616 N N . LEU A 1 208 ? -1.761 25.220 20.003 1.00 61.88 208 LEU A N 1
ATOM 1617 C CA . LEU A 1 208 ? -2.491 24.020 19.557 1.00 61.88 208 LEU A CA 1
ATOM 1618 C C . LEU A 1 208 ? -2.116 22.757 20.317 1.00 61.88 208 LEU A C 1
ATOM 1620 O O . LEU A 1 208 ? -2.914 21.832 20.405 1.00 61.88 208 LEU A O 1
ATOM 1624 N N . SER A 1 209 ? -0.898 22.692 20.848 1.00 63.78 209 SER A N 1
ATOM 1625 C CA . SER A 1 209 ? -0.486 21.598 21.713 1.00 63.78 209 SER A CA 1
ATOM 1626 C C . SER A 1 209 ? 0.160 22.151 22.981 1.00 63.78 209 SER A C 1
ATOM 1628 O O . SER A 1 209 ? 1.384 22.281 23.055 1.00 63.78 209 SER A O 1
ATOM 1630 N N . PRO A 1 210 ? -0.654 22.430 24.018 1.00 60.16 210 PRO A N 1
ATOM 1631 C CA . PRO A 1 210 ? -0.165 22.861 25.329 1.00 60.16 210 PRO A CA 1
ATOM 1632 C C . PRO A 1 210 ? 0.821 21.865 25.959 1.00 60.16 210 PRO A C 1
ATOM 1634 O O . PRO A 1 210 ? 1.594 22.223 26.843 1.00 60.16 210 PRO A O 1
ATOM 1637 N N . HIS A 1 211 ? 0.785 20.607 25.508 1.00 63.53 211 HIS A N 1
ATOM 1638 C CA . HIS A 1 211 ? 1.593 19.499 26.008 1.00 63.53 211 HIS A CA 1
ATOM 1639 C C . HIS A 1 211 ? 2.823 19.183 25.138 1.00 63.53 211 HIS A C 1
ATOM 1641 O O . HIS A 1 211 ? 3.591 18.286 25.481 1.00 63.53 211 HIS A O 1
ATOM 1647 N N . GLY A 1 212 ? 3.051 19.926 24.045 1.00 67.69 212 GLY A N 1
ATOM 1648 C CA . GLY A 1 212 ? 4.226 19.759 23.180 1.00 67.69 212 GLY A CA 1
ATOM 1649 C C . GLY A 1 212 ? 4.129 18.612 22.165 1.00 67.69 212 GLY A C 1
ATOM 1650 O O . GLY A 1 212 ? 5.145 18.195 21.601 1.00 67.69 212 GLY A O 1
ATOM 1651 N N . ASP A 1 213 ? 2.928 18.102 21.902 1.00 74.62 213 ASP A N 1
ATOM 1652 C CA . ASP A 1 213 ? 2.681 17.109 20.862 1.00 74.62 213 ASP A CA 1
ATOM 1653 C C . ASP A 1 213 ? 2.920 17.684 19.463 1.00 74.62 213 ASP A C 1
ATOM 1655 O O . ASP A 1 213 ? 2.657 18.849 19.153 1.00 74.62 213 ASP A O 1
ATOM 1659 N N . ALA A 1 214 ? 3.390 16.823 18.562 1.00 82.75 214 ALA A N 1
ATOM 1660 C CA . ALA A 1 214 ? 3.548 17.192 17.165 1.00 82.75 214 ALA A CA 1
ATOM 1661 C C . ALA A 1 214 ? 2.190 17.400 16.475 1.00 82.75 214 ALA A C 1
ATOM 1663 O O . ALA A 1 214 ? 1.219 16.706 16.774 1.00 82.75 214 ALA A O 1
ATOM 1664 N N . LEU A 1 215 ? 2.163 18.301 15.492 1.00 86.19 215 LEU A N 1
ATOM 1665 C CA . LEU A 1 215 ? 0.982 18.569 14.672 1.00 86.19 215 LEU A CA 1
ATOM 1666 C C . LEU A 1 215 ? 0.927 17.658 13.444 1.00 86.19 215 LEU A C 1
ATOM 1668 O O . LEU A 1 215 ? 1.946 17.409 12.784 1.00 86.19 215 LEU A O 1
ATOM 1672 N N . TYR A 1 216 ? -0.283 17.220 13.112 1.00 90.25 216 TYR A N 1
ATOM 1673 C CA . TYR A 1 216 ? -0.588 16.360 11.974 1.00 90.25 216 TYR A CA 1
ATOM 1674 C C . TYR A 1 216 ? -1.700 16.971 11.128 1.00 90.25 216 TYR A C 1
ATOM 1676 O O . TYR A 1 216 ? -2.587 17.643 11.646 1.00 90.25 216 TYR A O 1
ATOM 1684 N N . VAL A 1 217 ? -1.661 16.735 9.818 1.00 92.50 217 VAL A N 1
ATOM 1685 C CA . VAL A 1 217 ? -2.742 17.135 8.908 1.00 92.50 217 VAL A CA 1
ATOM 1686 C C . VAL A 1 217 ? -3.932 16.195 9.092 1.00 92.50 217 VAL A C 1
ATOM 1688 O O . VAL A 1 217 ? -3.829 15.010 8.783 1.00 92.50 217 VAL A O 1
ATOM 1691 N N . ALA A 1 218 ? -5.058 16.720 9.557 1.00 91.81 218 ALA A N 1
ATOM 1692 C CA . ALA A 1 218 ? -6.294 15.974 9.776 1.00 91.81 218 ALA A CA 1
ATOM 1693 C C . ALA A 1 218 ? -7.291 16.093 8.614 1.00 91.81 218 ALA A C 1
ATOM 1695 O O . ALA A 1 218 ? -8.153 15.236 8.451 1.00 91.81 218 ALA A O 1
ATOM 1696 N N . GLY A 1 219 ? -7.171 17.130 7.784 1.00 93.50 219 GLY A N 1
ATOM 1697 C CA . GLY A 1 219 ? -8.067 17.338 6.650 1.00 93.50 219 GLY A CA 1
ATOM 1698 C C . GLY A 1 219 ? -7.551 18.391 5.680 1.00 93.50 219 GLY A C 1
ATOM 1699 O O . GLY A 1 219 ? -6.707 19.217 6.026 1.00 93.50 219 GLY A O 1
ATOM 1700 N N . ILE A 1 220 ? -8.060 18.350 4.452 1.00 94.25 220 ILE A N 1
ATOM 1701 C CA . ILE A 1 220 ? -7.758 19.311 3.391 1.00 94.25 220 ILE A CA 1
ATOM 1702 C C . ILE A 1 220 ? -9.084 19.651 2.714 1.00 94.25 220 ILE A C 1
ATOM 1704 O O . ILE A 1 220 ? -9.785 18.748 2.265 1.00 94.25 220 ILE A O 1
ATOM 1708 N N . ASP A 1 221 ? -9.417 20.935 2.634 1.00 93.31 221 ASP A N 1
ATOM 1709 C CA . ASP A 1 221 ? -10.578 21.423 1.896 1.00 93.31 221 ASP A CA 1
ATOM 1710 C C . ASP A 1 221 ? -10.105 22.203 0.671 1.00 93.31 221 ASP A C 1
ATOM 1712 O O . ASP A 1 221 ? -9.491 23.267 0.769 1.00 93.31 221 ASP A O 1
ATOM 1716 N N . GLN A 1 222 ? -10.394 21.659 -0.508 1.00 90.06 222 GLN A N 1
ATOM 1717 C CA . GLN A 1 222 ? -10.021 22.275 -1.773 1.00 90.06 222 GLN A CA 1
ATOM 1718 C C . GLN A 1 222 ? -10.828 23.543 -2.082 1.00 90.06 222 GLN A C 1
ATOM 1720 O O . GLN A 1 222 ? -10.301 24.439 -2.736 1.00 90.06 222 GLN A O 1
ATOM 1725 N N . SER A 1 223 ? -12.076 23.637 -1.619 1.00 90.88 223 SER A N 1
ATOM 1726 C CA . SER A 1 223 ? -12.964 24.767 -1.915 1.00 90.88 223 SER A CA 1
ATOM 1727 C C . SER A 1 223 ? -12.523 26.026 -1.169 1.00 90.88 223 SER A C 1
ATOM 1729 O O . SER A 1 223 ? -12.313 27.073 -1.780 1.00 90.88 223 SER A O 1
ATOM 1731 N N . SER A 1 224 ? -12.278 25.901 0.138 1.00 90.81 224 SER A N 1
ATOM 1732 C CA . SER A 1 224 ? -11.779 26.992 0.982 1.00 90.81 224 SER A CA 1
ATOM 1733 C C . SER A 1 224 ? -10.253 27.122 0.984 1.00 90.81 224 SER A C 1
ATOM 1735 O O . SER A 1 224 ? -9.719 28.063 1.569 1.00 90.81 224 SER A O 1
ATOM 1737 N N . ARG A 1 225 ? -9.542 26.182 0.343 1.00 90.75 225 ARG A N 1
ATOM 1738 C CA . ARG A 1 225 ? -8.076 26.053 0.386 1.00 90.75 225 ARG A CA 1
ATOM 1739 C C . ARG A 1 225 ? -7.540 25.916 1.811 1.00 90.75 225 ARG A C 1
ATOM 1741 O O . ARG A 1 225 ? -6.415 26.319 2.070 1.00 90.75 225 ARG A O 1
ATOM 1748 N N . SER A 1 226 ? -8.328 25.372 2.731 1.00 92.75 226 SER A N 1
ATOM 1749 C CA . SER A 1 226 ? -7.942 25.236 4.135 1.00 92.75 226 SER A CA 1
ATOM 1750 C C . SER A 1 226 ? -7.260 23.901 4.397 1.00 92.75 226 SER A C 1
ATOM 1752 O O . SER A 1 226 ? -7.656 22.864 3.859 1.00 92.75 226 SER A O 1
ATOM 1754 N N . VAL A 1 227 ? -6.262 23.906 5.278 1.00 92.94 227 VAL A N 1
ATOM 1755 C CA . VAL A 1 227 ? -5.644 22.679 5.796 1.00 92.94 227 VAL A CA 1
ATOM 1756 C C . VAL A 1 227 ? -5.916 22.587 7.291 1.00 92.94 227 VAL A C 1
ATOM 1758 O O . VAL A 1 227 ? -5.528 23.468 8.056 1.00 92.94 227 VAL A O 1
ATOM 1761 N N . TYR A 1 228 ? -6.575 21.506 7.699 1.00 93.19 228 TYR A N 1
ATOM 1762 C CA . TYR A 1 228 ? -6.952 21.249 9.084 1.00 93.19 228 TYR A CA 1
ATOM 1763 C C . TYR A 1 228 ? -5.864 20.456 9.797 1.00 93.19 228 TYR A C 1
ATOM 1765 O O . TYR A 1 228 ? -5.375 19.454 9.267 1.00 93.19 228 TYR A O 1
ATOM 1773 N N . LEU A 1 229 ? -5.502 20.888 11.000 1.00 91.69 229 LEU A N 1
ATOM 1774 C CA . LEU A 1 229 ? -4.444 20.321 11.822 1.00 91.69 229 LEU A CA 1
ATOM 1775 C C . LEU A 1 229 ? -5.007 19.772 13.130 1.00 91.69 229 LEU A C 1
ATOM 1777 O O . LEU A 1 229 ? -5.966 20.316 13.661 1.00 91.69 229 LEU A O 1
ATOM 1781 N N . CYS A 1 230 ? -4.378 18.728 13.658 1.00 87.94 230 CYS A N 1
ATOM 1782 C CA . CYS A 1 230 ? -4.644 18.206 14.996 1.00 87.94 230 CYS A CA 1
ATOM 1783 C C . CYS A 1 230 ? -3.338 17.962 15.758 1.00 87.94 230 CYS A C 1
ATOM 1785 O O . CYS A 1 230 ? -2.283 17.730 15.151 1.00 87.94 230 CYS A O 1
ATOM 1787 N N . ALA A 1 231 ? -3.413 17.980 17.086 1.00 85.44 231 ALA A N 1
ATOM 1788 C CA . ALA A 1 231 ? -2.305 17.608 17.956 1.00 85.44 231 ALA A CA 1
ATOM 1789 C C . ALA A 1 231 ? -2.255 16.086 18.171 1.00 85.44 231 ALA A C 1
ATOM 1791 O O . ALA A 1 231 ? -3.272 15.436 18.410 1.00 85.44 231 ALA A O 1
ATOM 1792 N N . GLY A 1 232 ? -1.051 15.516 18.094 1.00 79.75 232 GLY A N 1
ATOM 1793 C CA . GLY A 1 232 ? -0.817 14.093 18.332 1.00 79.75 232 GLY A CA 1
ATOM 1794 C C . GLY A 1 232 ? -1.187 13.185 17.153 1.00 79.75 232 GLY A C 1
ATOM 1795 O O . GLY A 1 232 ? -1.953 13.530 16.256 1.00 79.75 232 GLY A O 1
ATOM 1796 N N . ASN A 1 233 ? -0.609 11.983 17.146 1.00 78.06 233 ASN A N 1
ATOM 1797 C CA . ASN A 1 233 ? -0.806 10.974 16.095 1.00 78.06 233 ASN A CA 1
ATOM 1798 C C . ASN A 1 233 ? -1.980 10.017 16.360 1.00 78.06 233 ASN A C 1
ATOM 1800 O O . ASN A 1 233 ? -2.246 9.145 15.538 1.00 78.06 233 ASN A O 1
ATOM 1804 N N . ILE A 1 234 ? -2.653 10.151 17.504 1.00 74.31 234 ILE A N 1
ATOM 1805 C CA . ILE A 1 234 ? -3.798 9.322 17.910 1.00 74.31 234 ILE A CA 1
ATOM 1806 C C . ILE A 1 234 ? -5.122 10.097 17.897 1.00 74.31 234 ILE A C 1
ATOM 1808 O O . ILE A 1 234 ? -6.127 9.625 18.424 1.00 74.31 234 ILE A O 1
ATOM 1812 N N . HIS A 1 235 ? -5.140 11.278 17.279 1.00 79.62 235 HIS A N 1
ATOM 1813 C CA . HIS A 1 235 ? -6.341 12.092 17.189 1.00 79.62 235 HIS A CA 1
ATOM 1814 C C . HIS A 1 235 ? -7.455 11.368 16.400 1.00 79.62 235 HIS A C 1
ATOM 1816 O O . HIS A 1 235 ? -7.181 10.900 15.291 1.00 79.62 235 HIS A O 1
ATOM 1822 N N . PRO A 1 236 ? -8.716 11.301 16.882 1.00 76.69 236 PRO A N 1
ATOM 1823 C CA . PRO A 1 236 ? -9.786 10.521 16.243 1.00 76.69 236 PRO A CA 1
ATOM 1824 C C . PRO A 1 236 ? -10.029 10.857 14.768 1.00 76.69 236 PRO A C 1
ATOM 1826 O O . PRO A 1 236 ? -10.372 9.978 13.983 1.00 76.69 236 PRO A O 1
ATOM 1829 N N . LYS A 1 237 ? -9.807 12.118 14.372 1.00 85.62 237 LYS A N 1
ATOM 1830 C CA . LYS A 1 237 ? -9.964 12.577 12.979 1.00 85.62 237 LYS A CA 1
ATOM 1831 C C . LYS A 1 237 ? -8.909 12.032 12.010 1.00 85.62 237 LYS A C 1
ATOM 1833 O O . LYS A 1 237 ? -9.095 12.156 10.808 1.00 85.62 237 LYS A O 1
ATOM 1838 N N . LEU A 1 238 ? -7.831 11.423 12.506 1.00 83.81 238 LEU A N 1
ATOM 1839 C CA . LEU A 1 238 ? -6.837 10.736 11.676 1.00 83.81 238 LEU A CA 1
ATOM 1840 C C . LEU A 1 238 ? -7.249 9.301 11.318 1.00 83.81 238 LEU A C 1
ATOM 1842 O O . LEU A 1 238 ? -6.599 8.673 10.485 1.00 83.81 238 LEU A O 1
ATOM 1846 N N . PHE A 1 239 ? -8.311 8.774 11.934 1.00 80.50 239 PHE A N 1
ATOM 1847 C CA . PHE A 1 239 ? -8.767 7.402 11.740 1.00 80.50 239 PHE A CA 1
ATOM 1848 C C . PHE A 1 239 ? -10.074 7.366 10.957 1.00 80.50 239 PHE A C 1
ATOM 1850 O O . PHE A 1 239 ? -10.930 8.240 11.072 1.00 80.50 239 PHE A O 1
ATOM 1857 N N . SER A 1 240 ? -10.245 6.319 10.158 1.00 81.56 240 SER A N 1
ATOM 1858 C CA . SER A 1 240 ? -11.469 6.053 9.406 1.00 81.56 240 SER A CA 1
ATOM 1859 C C . SER A 1 240 ? -11.858 4.593 9.580 1.00 81.56 240 SER A C 1
ATOM 1861 O O . SER A 1 240 ? -10.996 3.720 9.637 1.00 81.56 240 SER A O 1
ATOM 1863 N N . LYS A 1 241 ? -13.164 4.334 9.684 1.00 76.25 241 LYS A N 1
ATOM 1864 C CA . LYS A 1 241 ? -13.713 2.970 9.768 1.00 76.25 241 LYS A CA 1
ATOM 1865 C C . LYS A 1 241 ? -14.006 2.374 8.394 1.00 76.25 241 LYS A C 1
ATOM 1867 O O . LYS A 1 241 ? -14.088 1.156 8.274 1.00 76.25 241 LYS A O 1
ATOM 1872 N N . ARG A 1 242 ? -14.187 3.236 7.388 1.00 81.94 242 ARG A N 1
ATOM 1873 C CA . ARG A 1 242 ? -14.594 2.847 6.042 1.00 81.94 242 ARG A CA 1
ATOM 1874 C C . ARG A 1 242 ? -13.933 3.706 4.978 1.00 81.94 242 ARG A C 1
ATOM 1876 O O . ARG A 1 242 ? -13.579 4.853 5.250 1.00 81.94 242 ARG A O 1
ATOM 1883 N N . VAL A 1 243 ? -13.785 3.149 3.781 1.00 86.38 243 VAL A N 1
ATOM 1884 C CA . VAL A 1 243 ? -13.290 3.850 2.591 1.00 86.38 243 VAL A CA 1
ATOM 1885 C C . VAL A 1 243 ? -14.190 3.516 1.413 1.00 86.38 243 VAL A C 1
ATOM 1887 O O . VAL A 1 243 ? -14.514 2.354 1.187 1.00 86.38 243 VAL A O 1
ATOM 1890 N N . LEU A 1 244 ? -14.564 4.536 0.645 1.00 87.06 244 LEU A N 1
ATOM 1891 C CA . LEU A 1 244 ? -15.254 4.354 -0.623 1.00 87.06 244 LEU A CA 1
ATOM 1892 C C . LEU A 1 244 ? -14.220 4.250 -1.745 1.00 87.06 244 LEU A C 1
ATOM 1894 O O . LEU A 1 244 ? -13.365 5.124 -1.884 1.00 87.06 244 LEU A O 1
ATOM 1898 N N . VAL A 1 245 ? -14.304 3.192 -2.542 1.00 85.75 245 VAL A N 1
ATOM 1899 C CA . VAL A 1 245 ? -13.391 2.930 -3.656 1.00 85.75 245 VAL A CA 1
ATOM 1900 C C . VAL A 1 245 ? -14.187 2.864 -4.950 1.00 85.75 245 VAL A C 1
ATOM 1902 O O . VAL A 1 245 ? -15.207 2.187 -5.036 1.00 85.75 245 VAL A O 1
ATOM 1905 N N . SER A 1 246 ? -13.715 3.569 -5.972 1.00 84.44 246 SER A N 1
ATOM 1906 C CA . SER A 1 246 ? -14.247 3.473 -7.329 1.00 84.44 246 SER A CA 1
ATOM 1907 C C . SER A 1 246 ? -13.667 2.253 -8.043 1.00 84.44 246 SER A C 1
ATOM 1909 O O . SER A 1 246 ? -12.446 2.111 -8.058 1.00 84.44 246 SER A O 1
ATOM 1911 N N . SER A 1 247 ? -14.521 1.433 -8.668 1.00 78.62 247 SER A N 1
ATOM 1912 C CA . SER A 1 247 ? -14.169 0.444 -9.710 1.00 78.62 247 SER A CA 1
ATOM 1913 C C . SER A 1 247 ? -12.785 -0.225 -9.536 1.00 78.62 247 SER A C 1
ATOM 1915 O O . SER A 1 247 ? -11.841 0.125 -10.248 1.00 78.62 247 SER A O 1
ATOM 1917 N N . PRO A 1 248 ? -12.634 -1.162 -8.582 1.00 81.00 248 PRO A N 1
ATOM 1918 C CA . PRO A 1 248 ? -11.373 -1.850 -8.344 1.00 81.00 248 PRO A CA 1
ATOM 1919 C C . PRO A 1 248 ? -10.928 -2.627 -9.587 1.00 81.00 248 PRO A C 1
ATOM 1921 O O . PRO A 1 248 ? -11.731 -3.287 -10.248 1.00 81.00 248 PRO A O 1
ATOM 1924 N N . VAL A 1 249 ? -9.627 -2.571 -9.875 1.00 83.12 249 VAL A N 1
ATOM 1925 C CA . VAL A 1 249 ? -8.996 -3.419 -10.889 1.00 83.12 249 VAL A CA 1
ATOM 1926 C C . VAL A 1 249 ? -8.665 -4.760 -10.249 1.00 83.12 249 VAL A C 1
ATOM 1928 O O . VAL A 1 249 ? -7.978 -4.822 -9.230 1.00 83.12 249 VAL A O 1
ATOM 1931 N N . TRP A 1 250 ? -9.147 -5.836 -10.861 1.00 84.12 250 TRP A N 1
ATOM 1932 C CA . TRP A 1 250 ? -8.844 -7.197 -10.441 1.00 84.12 250 TRP A CA 1
ATOM 1933 C C . TRP A 1 250 ? -7.794 -7.782 -11.369 1.00 84.12 250 TRP A C 1
ATOM 1935 O O . TRP A 1 250 ? -7.996 -7.816 -12.581 1.00 84.12 250 TRP A O 1
ATOM 1945 N N . ILE A 1 251 ? -6.696 -8.291 -10.808 1.00 84.50 251 ILE A N 1
ATOM 1946 C CA . ILE A 1 251 ? -5.660 -8.976 -11.595 1.00 84.50 251 ILE A CA 1
ATOM 1947 C C . ILE A 1 251 ? -6.291 -10.133 -12.382 1.00 84.50 251 ILE A C 1
ATOM 1949 O O . ILE A 1 251 ? -6.028 -10.271 -13.571 1.00 84.50 251 ILE A O 1
ATOM 1953 N N . SER A 1 252 ? -7.194 -10.894 -11.755 1.00 80.75 252 SER A N 1
ATOM 1954 C CA . SER A 1 252 ? -7.995 -11.963 -12.372 1.00 80.75 252 SER A CA 1
ATOM 1955 C C . SER A 1 252 ? -8.951 -11.495 -13.478 1.00 80.75 252 SER A C 1
ATOM 1957 O O . SER A 1 252 ? -9.579 -12.329 -14.119 1.00 80.75 252 SER A O 1
ATOM 1959 N N . GLY A 1 253 ? -9.111 -10.188 -13.691 1.00 82.50 253 GLY A N 1
ATOM 1960 C CA . GLY A 1 253 ? -10.101 -9.595 -14.594 1.00 82.50 253 GLY A CA 1
ATOM 1961 C C . GLY A 1 253 ? -11.505 -9.496 -13.991 1.00 82.50 253 GLY A C 1
ATOM 1962 O O . GLY A 1 253 ? -12.246 -8.576 -14.325 1.00 82.50 253 GLY A O 1
ATOM 1963 N N . GLU A 1 254 ? -11.849 -10.381 -13.055 1.00 80.25 254 GLU A N 1
ATOM 1964 C CA . GLU A 1 254 ? -13.137 -10.405 -12.357 1.00 80.25 254 GLU A CA 1
ATOM 1965 C C . GLU A 1 254 ? -12.980 -10.405 -10.825 1.00 80.25 254 GLU A C 1
ATOM 1967 O O . GLU A 1 254 ? -11.962 -10.894 -10.313 1.00 80.25 254 GLU A O 1
ATOM 1972 N N . PRO A 1 255 ? -13.971 -9.874 -10.080 1.00 77.38 255 PRO A N 1
ATOM 1973 C CA . PRO A 1 255 ? -14.001 -9.948 -8.622 1.00 77.38 255 PRO A CA 1
ATOM 1974 C C . PRO A 1 255 ? -13.973 -11.410 -8.132 1.00 77.38 255 PRO A C 1
ATOM 1976 O O . PRO A 1 255 ? -14.732 -12.234 -8.647 1.00 77.38 255 PRO A O 1
ATOM 1979 N N . PRO A 1 256 ? -13.147 -11.761 -7.124 1.00 73.81 256 PRO A N 1
ATOM 1980 C CA . PRO A 1 256 ? -13.158 -13.091 -6.527 1.00 73.81 256 PRO A CA 1
ATOM 1981 C C . PRO A 1 256 ? -14.559 -13.519 -6.074 1.00 73.81 256 PRO A C 1
ATOM 1983 O O . PRO A 1 256 ? -15.265 -12.776 -5.393 1.00 73.81 256 PRO A O 1
ATOM 1986 N N . LYS A 1 257 ? -14.942 -14.761 -6.391 1.00 68.12 257 LYS A N 1
ATOM 1987 C CA . LYS A 1 257 ? -16.264 -15.331 -6.053 1.00 68.12 257 LYS A CA 1
ATOM 1988 C C . LYS A 1 257 ? -16.561 -15.332 -4.547 1.00 68.12 257 LYS A C 1
ATOM 1990 O O . LYS A 1 257 ? -17.716 -15.332 -4.141 1.00 68.12 257 LYS A O 1
ATOM 1995 N N . GLU A 1 258 ? -15.513 -15.312 -3.731 1.00 62.72 258 GLU A N 1
ATOM 1996 C CA . GLU A 1 258 ? -15.550 -15.348 -2.265 1.00 62.72 258 GLU A CA 1
ATOM 1997 C C . GLU A 1 258 ? -15.732 -13.963 -1.617 1.00 62.72 258 GLU A C 1
ATOM 1999 O O . GLU A 1 258 ? -15.747 -13.858 -0.394 1.00 62.72 258 GLU A O 1
ATOM 2004 N N . LEU A 1 259 ? -15.869 -12.890 -2.407 1.00 60.78 259 LEU A N 1
ATOM 2005 C CA . LEU A 1 259 ? -16.060 -11.533 -1.884 1.00 60.78 259 LEU A CA 1
ATOM 2006 C C . LEU A 1 259 ? -17.411 -11.326 -1.195 1.00 60.78 259 LEU A C 1
ATOM 2008 O O . LEU A 1 259 ? -17.542 -10.444 -0.348 1.00 60.78 259 LEU A O 1
ATOM 2012 N N . HIS A 1 260 ? -18.430 -12.102 -1.562 1.00 52.81 260 HIS A N 1
ATOM 2013 C CA . HIS A 1 260 ? -19.758 -11.943 -0.989 1.00 52.81 260 HIS A CA 1
ATOM 2014 C C . HIS A 1 260 ? -19.839 -12.582 0.399 1.00 52.81 260 HIS A C 1
ATOM 2016 O O . HIS A 1 260 ? -19.922 -13.799 0.545 1.00 52.81 260 HIS A O 1
ATOM 2022 N N . GLY A 1 261 ? -19.869 -11.725 1.421 1.00 50.72 261 GLY A N 1
ATOM 2023 C CA . GLY A 1 261 ? -20.356 -12.074 2.754 1.00 50.72 261 GLY A CA 1
ATOM 2024 C C . GLY A 1 261 ? -19.327 -12.603 3.753 1.00 50.72 261 GLY A C 1
ATOM 2025 O O . GLY A 1 261 ? -19.750 -13.037 4.820 1.00 50.72 261 GLY A O 1
ATOM 2026 N N . GLN A 1 262 ? -18.018 -12.582 3.468 1.00 52.91 262 GLN A N 1
ATOM 2027 C CA . GLN A 1 262 ? -16.996 -12.970 4.455 1.00 52.91 262 GLN A CA 1
ATOM 2028 C C . GLN A 1 262 ? -15.757 -12.065 4.386 1.00 52.91 262 GLN A C 1
ATOM 2030 O O . GLN A 1 262 ? -15.147 -11.897 3.330 1.00 52.91 262 GLN A O 1
ATOM 2035 N N . ASN A 1 263 ? -15.363 -11.506 5.535 1.00 52.75 263 ASN A N 1
ATOM 2036 C CA . ASN A 1 263 ? -14.326 -10.483 5.734 1.00 52.75 263 ASN A CA 1
ATOM 2037 C C . ASN A 1 263 ? -12.895 -11.028 5.551 1.00 52.75 263 ASN A C 1
ATOM 2039 O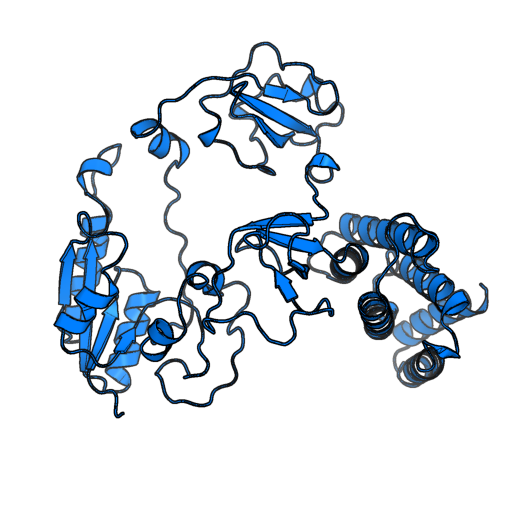 O . ASN A 1 263 ? -12.067 -11.033 6.472 1.00 52.75 263 ASN A O 1
ATOM 2043 N N . ARG A 1 264 ? -12.598 -11.552 4.359 1.00 64.50 264 ARG A N 1
ATOM 2044 C CA . ARG A 1 264 ? -11.371 -12.311 4.065 1.00 64.50 264 ARG A CA 1
ATOM 2045 C C . ARG A 1 264 ? -10.301 -11.527 3.312 1.00 64.50 264 ARG A C 1
ATOM 2047 O O . ARG A 1 264 ? -9.271 -12.101 2.968 1.00 64.50 264 ARG A O 1
ATOM 2054 N N . LEU A 1 265 ? -10.488 -10.228 3.091 1.00 77.56 265 LEU A N 1
ATOM 2055 C CA . LEU A 1 265 ? -9.482 -9.410 2.421 1.00 77.56 265 LEU A CA 1
ATOM 2056 C C . LEU A 1 265 ? -8.488 -8.805 3.413 1.00 77.56 265 LEU A C 1
ATOM 2058 O O . LEU A 1 265 ? -8.788 -8.559 4.583 1.00 77.56 265 LEU A O 1
ATOM 2062 N N . GLN A 1 266 ? -7.287 -8.536 2.913 1.00 79.88 266 GLN A N 1
ATOM 2063 C CA . GLN A 1 266 ? -6.312 -7.679 3.569 1.00 79.88 266 GLN A CA 1
ATOM 2064 C C . GLN A 1 266 ? -5.987 -6.528 2.623 1.00 79.88 266 GLN A C 1
ATOM 2066 O O . GLN A 1 266 ? -5.580 -6.759 1.487 1.00 79.88 266 GLN A O 1
ATOM 2071 N N . CYS A 1 267 ? -6.169 -5.294 3.083 1.00 83.00 267 CYS A N 1
ATOM 2072 C CA . CYS A 1 267 ? -5.918 -4.100 2.289 1.00 83.00 267 CYS A CA 1
ATOM 2073 C C . CYS A 1 267 ? -4.656 -3.381 2.766 1.00 83.00 267 CYS A C 1
ATOM 2075 O O . CYS A 1 267 ? -4.458 -3.141 3.959 1.00 83.00 267 CYS A O 1
ATOM 2077 N N . LEU A 1 268 ? -3.806 -3.021 1.809 1.00 84.62 268 LEU A N 1
ATOM 2078 C CA . LEU A 1 268 ? -2.596 -2.244 2.016 1.00 84.62 268 LEU A CA 1
ATOM 2079 C C . LEU A 1 268 ? -2.838 -0.805 1.535 1.00 84.62 268 LEU A C 1
ATOM 2081 O O . LEU A 1 268 ? -2.854 -0.555 0.336 1.00 84.62 268 LEU A O 1
ATOM 2085 N N . PHE A 1 269 ? -3.019 0.142 2.460 1.00 80.81 269 PHE A N 1
ATOM 2086 C CA . PHE A 1 269 ? -3.319 1.551 2.129 1.00 80.81 269 PHE A CA 1
ATOM 2087 C C . PHE A 1 269 ? -2.089 2.402 1.819 1.00 80.81 269 PHE A C 1
ATOM 2089 O O . PHE A 1 269 ? -2.185 3.443 1.175 1.00 80.81 269 PHE A O 1
ATOM 2096 N N . GLN A 1 270 ? -0.931 1.988 2.323 1.00 80.38 270 GLN A N 1
ATOM 2097 C CA . GLN A 1 270 ? 0.354 2.615 2.056 1.00 80.38 270 GLN A CA 1
ATOM 2098 C C . GLN A 1 270 ? 1.403 1.519 2.001 1.00 80.38 270 GLN A C 1
ATOM 2100 O O . GLN A 1 270 ? 1.376 0.615 2.832 1.00 80.38 270 GLN A O 1
ATOM 2105 N N . ARG A 1 271 ? 2.372 1.647 1.091 1.00 76.81 271 ARG A N 1
ATOM 2106 C CA . ARG A 1 271 ? 3.429 0.647 0.875 1.00 76.81 271 ARG A CA 1
ATOM 2107 C C . ARG A 1 271 ? 4.107 0.161 2.163 1.00 76.81 271 ARG A C 1
ATOM 2109 O O . ARG A 1 271 ? 4.504 -0.989 2.253 1.00 76.81 271 ARG A O 1
ATOM 2116 N N . THR A 1 272 ? 4.305 1.051 3.131 1.00 71.06 272 THR A N 1
ATOM 2117 C CA . THR A 1 272 ? 5.079 0.774 4.350 1.00 71.06 272 THR A CA 1
ATOM 2118 C C . THR A 1 272 ? 4.234 0.334 5.544 1.00 71.06 272 THR A C 1
ATOM 2120 O O . THR A 1 272 ? 4.794 0.086 6.607 1.00 71.06 272 THR A O 1
ATOM 2123 N N . ILE A 1 273 ? 2.905 0.300 5.417 1.00 72.06 273 ILE A N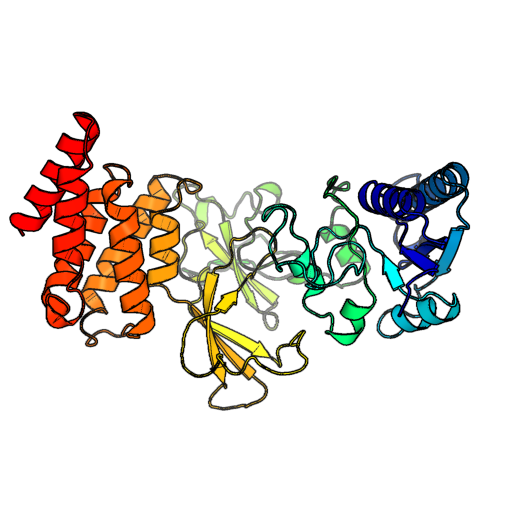 1
ATOM 2124 C CA . ILE A 1 273 ? 1.997 -0.105 6.499 1.00 72.06 273 ILE A CA 1
ATOM 2125 C C . ILE A 1 273 ? 1.692 -1.600 6.358 1.00 72.06 273 ILE A C 1
ATOM 2127 O O . ILE A 1 273 ? 1.760 -2.147 5.270 1.00 72.06 273 ILE A O 1
ATOM 2131 N N . LEU A 1 274 ? 1.382 -2.297 7.450 1.00 72.75 274 LEU A N 1
ATOM 2132 C CA . LEU A 1 274 ? 0.962 -3.697 7.358 1.00 72.75 274 LEU A CA 1
ATOM 2133 C C . LEU A 1 274 ? -0.454 -3.812 6.763 1.00 72.75 274 LEU A C 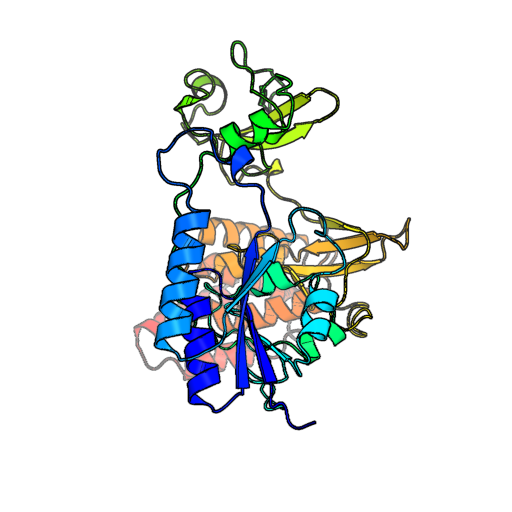1
ATOM 2135 O O . LEU A 1 274 ? -1.307 -2.983 7.087 1.00 72.75 274 LEU A O 1
ATOM 2139 N N . PRO A 1 275 ? -0.749 -4.855 5.965 1.00 77.00 275 PRO A N 1
ATOM 2140 C CA . PRO A 1 275 ? -2.096 -5.087 5.459 1.00 77.00 275 PRO A CA 1
ATOM 2141 C C . PRO A 1 275 ? -3.131 -5.201 6.590 1.00 77.00 275 PRO A C 1
ATOM 2143 O O . PRO A 1 275 ? -2.968 -5.972 7.546 1.00 77.00 275 PRO A O 1
ATOM 2146 N N . ILE A 1 276 ? -4.213 -4.435 6.469 1.00 76.88 276 ILE A N 1
ATOM 2147 C CA . ILE A 1 276 ? -5.299 -4.367 7.447 1.00 76.88 276 ILE A CA 1
ATOM 2148 C C . ILE A 1 276 ? -6.446 -5.257 6.967 1.00 76.88 276 ILE A C 1
ATOM 2150 O O . ILE A 1 276 ? -6.865 -5.134 5.816 1.00 76.88 276 ILE A O 1
ATOM 2154 N N . PRO A 1 277 ? -6.976 -6.146 7.821 1.00 76.38 277 PRO A N 1
ATOM 2155 C CA . PRO A 1 277 ? -8.172 -6.906 7.502 1.00 76.38 277 PRO A CA 1
ATOM 2156 C C . PRO A 1 277 ? -9.365 -6.022 7.147 1.00 76.38 277 PRO A C 1
ATOM 2158 O O . PRO A 1 277 ? -9.670 -5.070 7.870 1.00 76.38 277 PRO A O 1
ATOM 2161 N N . CYS A 1 278 ? -10.057 -6.363 6.066 1.00 77.06 278 CYS A N 1
ATOM 2162 C CA . CYS A 1 278 ? -11.204 -5.600 5.601 1.00 77.06 278 CYS A CA 1
ATOM 2163 C C . CYS A 1 278 ? -12.263 -6.470 4.920 1.00 77.06 278 CYS A C 1
ATOM 2165 O O . CYS A 1 278 ? -11.990 -7.559 4.407 1.00 77.06 278 CYS A O 1
ATOM 2167 N N . ALA A 1 279 ? -13.469 -5.924 4.893 1.00 76.81 279 ALA A N 1
ATOM 2168 C CA . ALA A 1 279 ? -14.614 -6.379 4.128 1.00 76.81 279 ALA A CA 1
ATOM 2169 C C . ALA A 1 279 ? -14.789 -5.483 2.904 1.00 76.81 279 ALA A C 1
ATOM 2171 O O . ALA A 1 279 ? -14.570 -4.281 3.025 1.00 76.81 279 ALA A O 1
ATOM 2172 N N . LEU A 1 280 ? -15.204 -6.032 1.763 1.00 79.62 280 LEU A N 1
ATOM 2173 C CA . LEU A 1 280 ? -15.592 -5.246 0.590 1.00 79.62 280 LEU A CA 1
ATOM 2174 C C . LEU A 1 280 ? -17.075 -5.477 0.307 1.00 79.62 280 LEU A C 1
ATOM 2176 O O . LEU A 1 280 ? -17.494 -6.614 0.104 1.00 79.62 280 LEU A O 1
ATOM 2180 N N . TYR A 1 281 ? -17.846 -4.398 0.242 1.00 77.00 281 TYR A N 1
ATOM 2181 C CA . TYR A 1 281 ? -19.272 -4.429 -0.064 1.00 77.00 281 TYR A CA 1
ATOM 2182 C C . TYR A 1 281 ? -19.572 -3.632 -1.330 1.00 77.00 281 TYR A C 1
ATOM 2184 O O . TYR A 1 281 ? -18.936 -2.611 -1.593 1.00 77.00 281 TYR A O 1
ATOM 2192 N N . SER A 1 282 ? -20.575 -4.063 -2.095 1.00 76.25 282 SER A N 1
ATOM 2193 C CA . SER A 1 282 ? -21.169 -3.222 -3.137 1.00 76.25 282 SER A CA 1
ATOM 2194 C C . SER A 1 282 ? -21.840 -2.014 -2.486 1.00 76.25 282 SER A C 1
ATOM 2196 O O . SER A 1 282 ? -22.564 -2.155 -1.497 1.00 76.25 282 SER A O 1
ATOM 2198 N N . HIS A 1 283 ? -21.593 -0.818 -3.014 1.00 76.50 283 HIS A N 1
ATOM 2199 C CA . HIS A 1 283 ? -22.150 0.393 -2.430 1.00 76.50 283 HIS A CA 1
ATOM 2200 C C . HIS A 1 283 ? -23.647 0.524 -2.752 1.00 76.50 283 HIS A C 1
ATOM 2202 O O . HIS A 1 283 ? -24.045 0.555 -3.911 1.00 76.50 283 HIS A O 1
ATOM 2208 N N . GLN A 1 284 ? -24.481 0.682 -1.719 1.00 68.56 284 GLN A N 1
ATOM 2209 C CA . GLN A 1 284 ? -25.950 0.601 -1.819 1.00 68.56 284 GLN A CA 1
ATOM 2210 C C . GLN A 1 284 ? -26.610 1.581 -2.807 1.00 68.56 284 GLN A C 1
ATOM 2212 O O . GLN A 1 284 ? -27.756 1.372 -3.195 1.00 68.56 284 GLN A O 1
ATOM 2217 N N . LYS A 1 285 ? -25.938 2.685 -3.160 1.00 71.19 285 LYS A N 1
ATOM 2218 C CA . LYS A 1 285 ? -26.503 3.748 -4.012 1.00 71.19 285 LYS A CA 1
ATOM 2219 C C . LYS A 1 285 ? -25.905 3.818 -5.415 1.00 71.19 285 LYS A C 1
ATOM 2221 O O . LYS A 1 285 ? -26.465 4.516 -6.253 1.00 71.19 285 LYS A O 1
ATOM 2226 N N . ASP A 1 286 ? -24.754 3.191 -5.648 1.00 72.94 286 ASP A N 1
ATOM 2227 C CA . ASP A 1 286 ? -24.048 3.276 -6.930 1.00 72.94 286 ASP A CA 1
ATOM 2228 C C . ASP A 1 286 ? -23.130 2.064 -7.087 1.00 72.94 286 ASP A C 1
ATOM 2230 O O . ASP A 1 286 ? -22.091 1.981 -6.431 1.00 72.94 286 ASP A O 1
ATOM 2234 N N . ASP A 1 287 ? -23.506 1.155 -7.985 1.00 68.56 287 ASP A N 1
ATOM 2235 C CA . ASP A 1 287 ? -22.803 -0.107 -8.241 1.00 68.56 287 ASP A CA 1
ATOM 2236 C C . ASP A 1 287 ? -21.382 0.084 -8.803 1.00 68.56 287 ASP A C 1
ATOM 2238 O O . ASP A 1 287 ? -20.607 -0.868 -8.893 1.00 68.56 287 ASP A O 1
ATOM 2242 N N . ARG A 1 288 ? -21.000 1.315 -9.174 1.00 70.50 288 ARG A N 1
ATOM 2243 C CA . ARG A 1 288 ? -19.628 1.645 -9.601 1.00 70.50 288 ARG A CA 1
ATOM 2244 C C . ARG A 1 288 ? -18.661 1.793 -8.430 1.00 70.50 288 ARG A C 1
ATOM 2246 O O . ARG A 1 288 ? -17.441 1.832 -8.648 1.00 70.50 288 ARG A O 1
ATOM 2253 N N . PHE A 1 289 ? -19.190 1.910 -7.214 1.00 77.25 289 PHE A N 1
ATOM 2254 C CA . PHE A 1 289 ? -18.417 2.073 -5.997 1.00 77.25 289 PHE A CA 1
ATOM 2255 C C . PHE A 1 289 ? -18.543 0.862 -5.081 1.00 77.25 289 PHE A C 1
ATOM 2257 O O . PHE A 1 289 ? -19.553 0.161 -5.035 1.00 77.25 289 PHE A O 1
ATOM 2264 N N . PHE A 1 290 ? -17.490 0.661 -4.305 1.00 77.38 290 PHE A N 1
ATOM 2265 C CA . PHE A 1 290 ? -17.408 -0.362 -3.285 1.00 77.38 290 PHE A CA 1
ATOM 2266 C C . PHE A 1 290 ? -17.035 0.285 -1.957 1.00 77.38 290 PHE A C 1
ATOM 2268 O O . PHE A 1 290 ? -16.228 1.215 -1.910 1.00 77.38 290 PHE A O 1
ATOM 2275 N N . GLU A 1 291 ? -17.618 -0.207 -0.874 1.00 80.56 291 GLU A N 1
ATOM 2276 C CA . GLU A 1 291 ? -17.312 0.226 0.483 1.00 80.56 291 GLU A CA 1
ATOM 2277 C C . GLU A 1 291 ? -16.386 -0.804 1.131 1.00 80.56 291 GLU A C 1
ATOM 2279 O O . GLU A 1 291 ? -16.726 -1.980 1.248 1.00 80.56 291 GLU A O 1
ATOM 2284 N N . LEU A 1 292 ? -15.196 -0.361 1.532 1.00 80.00 292 LEU A N 1
ATOM 2285 C CA . LEU A 1 292 ? -14.296 -1.131 2.377 1.00 80.00 292 LEU A CA 1
ATOM 2286 C C . LEU A 1 292 ? -14.608 -0.827 3.837 1.00 80.00 292 LEU A C 1
ATOM 2288 O O . LEU A 1 292 ? -14.527 0.332 4.237 1.00 80.00 292 LEU A O 1
ATOM 2292 N N . GLU A 1 293 ? -14.903 -1.847 4.635 1.00 75.06 293 GLU A N 1
ATOM 2293 C CA . GLU A 1 293 ? -15.066 -1.725 6.086 1.00 75.06 293 GLU A CA 1
ATOM 2294 C C . GLU A 1 293 ? -13.926 -2.433 6.811 1.00 75.06 293 GLU A C 1
ATOM 2296 O O . GLU A 1 293 ? -13.547 -3.556 6.471 1.00 75.06 293 GLU A O 1
ATOM 2301 N N . PHE A 1 294 ? -13.361 -1.772 7.818 1.00 74.00 294 PHE A N 1
ATOM 2302 C CA . PHE A 1 294 ? -12.261 -2.328 8.597 1.00 74.00 294 PHE A CA 1
ATOM 2303 C C . PHE A 1 294 ? -12.784 -3.017 9.847 1.00 74.00 294 PHE A C 1
ATOM 2305 O O . PHE A 1 294 ? -13.518 -2.414 10.632 1.00 74.00 294 PHE A O 1
ATOM 2312 N N . GLY A 1 295 ? -12.324 -4.248 10.075 1.00 71.50 295 GLY A N 1
ATOM 2313 C CA . GLY A 1 295 ? -12.552 -4.947 11.337 1.00 71.50 295 GLY A CA 1
ATOM 2314 C C . GLY A 1 295 ? -11.779 -4.249 12.450 1.00 71.50 295 GLY A C 1
ATOM 2315 O O . GLY A 1 295 ? -10.600 -4.543 12.665 1.00 71.50 295 GLY A O 1
ATOM 2316 N N . PHE A 1 296 ? -12.405 -3.273 13.118 1.00 74.56 296 PHE A N 1
ATOM 2317 C CA . PHE A 1 296 ? -11.765 -2.473 14.167 1.00 74.56 296 PHE A CA 1
ATOM 2318 C C . PHE A 1 296 ? -11.218 -3.376 15.272 1.00 74.56 296 PHE A C 1
ATOM 2320 O O . PHE A 1 296 ? -10.053 -3.252 15.648 1.00 74.56 296 PHE A O 1
ATOM 2327 N N . ALA A 1 297 ? -12.019 -4.333 15.743 1.00 77.31 297 ALA A N 1
ATOM 2328 C CA . ALA A 1 297 ? -11.599 -5.252 16.789 1.00 77.31 297 ALA A CA 1
ATOM 2329 C C . ALA A 1 297 ? -10.413 -6.112 16.331 1.00 77.31 297 ALA A C 1
ATOM 2331 O O . ALA A 1 297 ? -9.410 -6.215 17.040 1.00 77.31 297 ALA A O 1
ATOM 2332 N N . ARG A 1 298 ? -10.464 -6.647 15.106 1.00 77.31 298 ARG A N 1
ATOM 2333 C CA . ARG A 1 298 ? -9.361 -7.438 14.540 1.00 77.31 298 ARG A CA 1
ATOM 2334 C C . ARG A 1 298 ? -8.076 -6.626 14.342 1.00 77.31 298 ARG A C 1
ATOM 2336 O O . ARG A 1 298 ? -6.984 -7.118 14.635 1.00 77.31 298 ARG A O 1
ATOM 2343 N N . ALA A 1 299 ? -8.178 -5.391 13.854 1.00 76.50 299 ALA A N 1
ATOM 2344 C CA . ALA A 1 299 ? -7.032 -4.507 13.655 1.00 76.50 299 ALA A CA 1
ATOM 2345 C C . ALA A 1 299 ? -6.376 -4.135 14.993 1.00 76.50 299 ALA A C 1
ATOM 2347 O O . ALA A 1 299 ? -5.157 -4.234 15.139 1.00 76.50 299 ALA A O 1
ATOM 2348 N N . VAL A 1 300 ? -7.184 -3.777 15.992 1.00 83.62 300 VAL A N 1
ATOM 2349 C CA . VAL A 1 300 ? -6.699 -3.424 17.330 1.00 83.62 300 VAL A CA 1
ATOM 2350 C C . VAL A 1 300 ? -6.089 -4.639 18.038 1.00 83.62 300 VAL A C 1
ATOM 2352 O O . VAL A 1 300 ? -5.041 -4.501 18.668 1.00 83.62 300 VAL A O 1
ATOM 2355 N N . LEU A 1 301 ? -6.664 -5.837 17.875 1.00 85.94 301 LEU A N 1
ATOM 2356 C CA . LEU A 1 301 ? -6.080 -7.084 18.380 1.00 85.94 301 LEU A CA 1
ATOM 2357 C C . LEU A 1 301 ? -4.684 -7.331 17.791 1.00 85.94 301 LEU A C 1
ATOM 2359 O O . LEU A 1 301 ? -3.744 -7.600 18.534 1.00 85.94 301 LEU A O 1
ATOM 2363 N N . ARG A 1 302 ? -4.511 -7.153 16.473 1.00 82.62 302 ARG A N 1
ATOM 2364 C CA . ARG A 1 302 ? -3.191 -7.267 15.827 1.00 82.62 302 ARG A CA 1
ATOM 2365 C C . ARG A 1 302 ? -2.178 -6.271 16.387 1.00 82.62 302 ARG A C 1
ATOM 2367 O O . ARG A 1 302 ? -1.031 -6.648 16.600 1.00 82.62 302 ARG A O 1
ATOM 2374 N N . ILE A 1 303 ? -2.582 -5.023 16.631 1.00 83.50 303 ILE A N 1
ATOM 2375 C CA . ILE A 1 303 ? -1.697 -4.009 17.227 1.00 83.50 303 ILE A CA 1
ATOM 2376 C C . ILE A 1 303 ? -1.297 -4.423 18.646 1.00 83.50 303 ILE A C 1
ATOM 2378 O O . ILE A 1 303 ? -0.121 -4.350 18.987 1.00 83.50 303 ILE A O 1
ATOM 2382 N N . ALA A 1 304 ? -2.246 -4.886 19.464 1.00 86.31 304 ALA A N 1
ATOM 2383 C CA . ALA A 1 304 ? -1.969 -5.306 20.836 1.00 86.31 304 ALA A CA 1
ATOM 2384 C C . ALA A 1 304 ? -0.997 -6.502 20.896 1.00 86.31 304 ALA A C 1
ATOM 2386 O O . ALA A 1 304 ? -0.100 -6.533 21.748 1.00 86.31 304 ALA A O 1
ATOM 2387 N N . CYS A 1 305 ? -1.136 -7.450 19.965 1.00 86.00 305 CYS A N 1
ATOM 2388 C CA . CYS A 1 305 ? -0.336 -8.673 19.935 1.00 86.00 305 CYS A CA 1
ATOM 2389 C C . CYS A 1 305 ? 1.009 -8.546 19.204 1.00 86.00 305 CYS A C 1
ATOM 2391 O O . CYS A 1 305 ? 1.869 -9.395 19.400 1.00 86.00 305 CYS A O 1
ATOM 2393 N N . ASN A 1 306 ? 1.229 -7.508 18.394 1.00 83.69 306 ASN A N 1
ATOM 2394 C CA . ASN A 1 306 ? 2.459 -7.365 17.613 1.00 83.69 306 ASN A CA 1
ATOM 2395 C C . ASN A 1 306 ? 3.555 -6.611 18.389 1.00 83.69 306 ASN A C 1
ATOM 2397 O O . ASN A 1 306 ? 3.416 -5.432 18.721 1.00 83.69 306 ASN A O 1
ATOM 2401 N N . ASP A 1 307 ? 4.681 -7.288 18.618 1.00 84.25 307 ASP A N 1
ATOM 2402 C CA . ASP A 1 307 ? 5.832 -6.767 19.365 1.00 84.25 307 ASP A CA 1
ATOM 2403 C C . ASP A 1 307 ? 6.584 -5.626 18.659 1.00 84.25 307 ASP A C 1
ATOM 2405 O O . ASP A 1 307 ? 7.368 -4.923 19.293 1.00 84.25 307 ASP A O 1
ATOM 2409 N N . SER A 1 308 ? 6.312 -5.383 17.374 1.00 80.94 308 SER A N 1
ATOM 2410 C CA . SER A 1 308 ? 6.887 -4.260 16.620 1.00 80.94 308 SER A CA 1
ATOM 2411 C C . SER A 1 308 ? 6.365 -2.898 17.093 1.00 80.94 308 SER A C 1
ATOM 2413 O O . SER A 1 308 ? 6.977 -1.868 16.805 1.00 80.94 308 SER A O 1
ATOM 2415 N N . PHE A 1 309 ? 5.223 -2.863 17.792 1.00 76.88 309 PHE A N 1
ATOM 2416 C CA . PHE A 1 309 ? 4.643 -1.623 18.303 1.00 76.88 309 PHE A CA 1
ATOM 2417 C C . PHE A 1 309 ? 5.151 -1.290 19.719 1.00 76.88 309 PHE A C 1
ATOM 2419 O O . PHE A 1 309 ? 5.276 -2.183 20.560 1.00 76.88 309 PHE A O 1
ATOM 2426 N N . PRO A 1 310 ? 5.367 0.002 20.042 1.00 80.50 310 PRO A N 1
ATOM 2427 C CA . PRO A 1 310 ? 5.701 0.445 21.394 1.00 80.50 310 PRO A CA 1
ATOM 2428 C C . PRO A 1 310 ? 4.703 -0.043 22.456 1.00 80.50 310 PRO A C 1
ATOM 2430 O O . PRO A 1 310 ? 3.490 -0.024 22.240 1.00 80.50 310 PRO A O 1
ATOM 2433 N N . GLY A 1 311 ? 5.198 -0.395 23.648 1.00 77.75 311 GLY A N 1
ATOM 2434 C CA . GLY A 1 311 ? 4.378 -0.981 24.721 1.00 77.75 311 GLY A CA 1
ATOM 2435 C C . GLY A 1 311 ? 3.166 -0.137 25.143 1.00 77.75 311 GLY A C 1
ATOM 2436 O O . GLY A 1 311 ? 2.099 -0.686 25.406 1.00 77.75 311 GLY A O 1
ATOM 2437 N N . HIS A 1 312 ? 3.278 1.196 25.131 1.00 74.31 312 HIS A N 1
ATOM 2438 C CA . HIS A 1 312 ? 2.152 2.087 25.440 1.00 74.31 312 HIS A CA 1
ATOM 2439 C C . HIS A 1 312 ? 1.046 2.039 24.369 1.00 74.31 312 HIS A C 1
ATOM 2441 O O . HIS A 1 312 ? -0.131 2.060 24.723 1.00 74.31 312 HIS A O 1
ATOM 2447 N N . ILE A 1 313 ? 1.403 1.899 23.083 1.00 74.88 313 ILE A N 1
ATOM 2448 C CA . ILE A 1 313 ? 0.439 1.718 21.983 1.00 74.88 313 ILE A CA 1
ATOM 2449 C C . ILE A 1 313 ? -0.253 0.363 22.117 1.00 74.88 313 ILE A C 1
ATOM 2451 O O . ILE A 1 313 ? -1.474 0.288 22.014 1.00 74.88 313 ILE A O 1
ATOM 2455 N N . ARG A 1 314 ? 0.506 -0.698 22.415 1.00 87.38 314 ARG A N 1
ATOM 2456 C CA . ARG A 1 314 ? -0.050 -2.041 22.639 1.00 87.38 314 ARG A CA 1
ATOM 2457 C C . ARG A 1 314 ? -1.021 -2.071 23.816 1.00 87.38 314 ARG A C 1
ATOM 2459 O O . ARG A 1 314 ? -2.096 -2.656 23.710 1.00 87.38 314 ARG A O 1
ATOM 2466 N N . ASN A 1 315 ? -0.678 -1.398 24.915 1.00 82.81 315 ASN A N 1
ATOM 2467 C CA . ASN A 1 315 ? -1.560 -1.272 26.071 1.00 82.81 315 ASN A CA 1
ATOM 2468 C C . ASN A 1 315 ? -2.845 -0.503 25.715 1.00 82.81 315 ASN A C 1
ATOM 2470 O O . ASN A 1 315 ? -3.943 -1.005 25.949 1.00 82.81 315 ASN A O 1
ATOM 2474 N N . ALA A 1 316 ? -2.729 0.666 25.075 1.00 73.25 316 ALA A N 1
ATOM 2475 C CA . ALA A 1 316 ? -3.884 1.451 24.634 1.00 73.25 316 ALA A CA 1
ATOM 2476 C C . ALA A 1 316 ? -4.791 0.668 23.668 1.00 73.25 316 ALA A C 1
ATOM 2478 O O . ALA A 1 316 ? -6.016 0.699 23.804 1.00 73.25 316 ALA A O 1
ATOM 2479 N N . ALA A 1 317 ? -4.197 -0.089 22.741 1.00 83.38 317 ALA A N 1
ATOM 2480 C CA . ALA A 1 317 ? -4.917 -0.994 21.855 1.00 83.38 317 ALA A CA 1
ATOM 2481 C C . ALA A 1 317 ? -5.673 -2.065 22.656 1.00 83.38 317 ALA A C 1
ATOM 2483 O O . ALA A 1 317 ? -6.874 -2.232 22.469 1.00 83.38 317 ALA A O 1
ATOM 2484 N N . SER A 1 318 ? -5.022 -2.724 23.618 1.00 89.06 318 SER A N 1
ATOM 2485 C CA . SER A 1 318 ? -5.662 -3.758 24.443 1.00 89.06 318 SER A CA 1
ATOM 2486 C C . SER A 1 318 ? -6.863 -3.242 25.247 1.00 89.06 318 SER A C 1
ATOM 2488 O O . SER A 1 318 ? -7.910 -3.888 25.287 1.00 89.06 318 SER A O 1
ATOM 2490 N N . VAL A 1 319 ? -6.761 -2.033 25.809 1.00 83.12 319 VAL A N 1
ATOM 2491 C CA . VAL A 1 319 ? -7.862 -1.366 26.521 1.00 83.12 319 VAL A CA 1
ATOM 2492 C C . VAL A 1 319 ? -8.992 -0.994 25.559 1.00 83.12 319 VAL A C 1
ATOM 2494 O O . VAL A 1 319 ? -10.165 -1.197 25.875 1.00 83.12 319 VAL A O 1
ATOM 2497 N N . SER A 1 320 ? -8.650 -0.484 24.375 1.00 85.00 320 SER A N 1
ATOM 2498 C CA . SER A 1 320 ? -9.632 -0.110 23.351 1.00 85.00 320 SER A CA 1
ATOM 2499 C C . SER A 1 320 ? -10.406 -1.326 22.851 1.00 85.00 320 SER A C 1
ATOM 2501 O O . SER A 1 320 ? -11.633 -1.281 22.774 1.00 85.00 320 SER A O 1
ATOM 2503 N N . LEU A 1 321 ? -9.705 -2.434 22.586 1.00 89.19 321 LEU A N 1
ATOM 2504 C CA . LEU A 1 321 ? -10.316 -3.699 22.192 1.00 89.19 321 LEU A CA 1
ATOM 2505 C C . LEU A 1 321 ? -11.252 -4.216 23.280 1.00 89.19 321 LEU A C 1
ATOM 2507 O O . LEU A 1 321 ? -12.384 -4.580 22.983 1.00 89.19 321 LEU A O 1
ATOM 2511 N N . LYS A 1 322 ? -10.811 -4.193 24.541 1.00 89.38 322 LYS A N 1
ATOM 2512 C CA . LYS A 1 322 ? -11.636 -4.624 25.669 1.00 89.38 322 LYS A CA 1
ATOM 2513 C C . LYS A 1 322 ? -12.947 -3.855 25.746 1.00 89.38 322 LYS A C 1
ATOM 2515 O O . LYS A 1 322 ? -14.014 -4.458 25.848 1.00 89.38 322 LYS A O 1
ATOM 2520 N N . ASN A 1 323 ? -12.869 -2.527 25.700 1.00 85.38 323 ASN A N 1
ATOM 2521 C CA . ASN A 1 323 ? -14.056 -1.682 25.756 1.00 85.38 323 ASN A CA 1
ATOM 2522 C C . ASN A 1 323 ? -14.974 -1.935 24.556 1.00 85.38 323 ASN A C 1
ATOM 2524 O O . ASN A 1 323 ? -16.187 -1.989 24.726 1.00 85.38 323 ASN A O 1
ATOM 2528 N N . PHE A 1 324 ? -14.397 -2.143 23.371 1.00 85.19 324 PHE A N 1
ATOM 2529 C CA . PHE A 1 324 ? -15.153 -2.451 22.165 1.00 85.19 324 PHE A CA 1
ATOM 253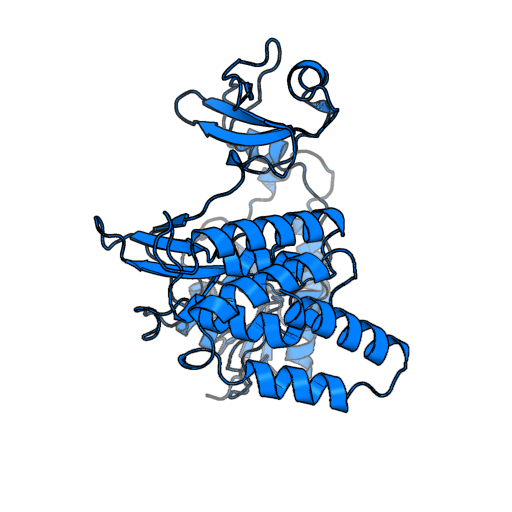0 C C . PHE A 1 324 ? -15.892 -3.792 22.259 1.00 85.19 324 PHE A C 1
ATOM 2532 O O . PHE A 1 324 ? -17.090 -3.834 21.985 1.00 85.19 324 PHE A O 1
ATOM 2539 N N . VAL A 1 325 ? -15.209 -4.863 22.683 1.00 88.31 325 VAL A N 1
ATOM 2540 C CA . VAL A 1 325 ? -15.799 -6.200 22.875 1.00 88.31 325 VAL A CA 1
ATOM 2541 C C . VAL A 1 325 ? -16.922 -6.140 23.904 1.00 88.31 325 VAL A C 1
ATOM 2543 O O . VAL A 1 325 ? -18.019 -6.615 23.634 1.00 88.31 325 VAL A O 1
ATOM 2546 N N . ARG A 1 326 ? -16.694 -5.483 25.047 1.00 86.31 326 ARG A N 1
ATOM 2547 C CA . ARG A 1 326 ? -17.709 -5.350 26.103 1.00 86.31 326 ARG A CA 1
ATOM 2548 C C . ARG A 1 326 ? -19.024 -4.751 25.592 1.00 86.31 326 ARG A C 1
ATOM 2550 O O . ARG A 1 326 ? -20.078 -5.144 26.069 1.00 86.31 326 ARG A O 1
ATOM 2557 N N . THR A 1 327 ? -18.959 -3.806 24.657 1.00 83.62 327 THR A N 1
ATOM 2558 C CA . THR A 1 327 ? -20.152 -3.132 24.126 1.00 83.62 327 THR A CA 1
ATOM 2559 C C . THR A 1 327 ? -20.775 -3.868 22.938 1.00 83.62 327 THR A C 1
ATOM 2561 O O . THR A 1 327 ? -21.990 -3.863 22.799 1.00 83.62 327 THR A O 1
ATOM 2564 N N . ASN A 1 328 ? -19.972 -4.481 22.065 1.00 82.31 328 ASN A N 1
ATOM 2565 C CA . ASN A 1 328 ? -20.439 -4.909 20.739 1.00 82.31 328 ASN A CA 1
ATOM 2566 C C . ASN A 1 328 ? -20.488 -6.434 20.533 1.00 82.31 328 ASN A C 1
ATOM 2568 O O . ASN A 1 328 ? -20.939 -6.888 19.480 1.00 82.31 328 ASN A O 1
ATOM 2572 N N . TRP A 1 329 ? -20.032 -7.239 21.502 1.00 87.25 329 TRP A N 1
ATOM 2573 C CA . TRP A 1 329 ? -19.949 -8.697 21.339 1.00 87.25 329 TRP A CA 1
ATOM 2574 C C . TRP A 1 329 ? -21.293 -9.419 21.448 1.00 87.25 329 TRP A C 1
ATOM 2576 O O . TRP A 1 329 ? -21.515 -10.387 20.731 1.00 87.25 329 TRP A O 1
ATOM 2586 N N . SER A 1 330 ? -22.228 -8.967 22.290 1.00 82.00 330 SER A N 1
ATOM 2587 C CA . SER A 1 330 ? -23.556 -9.604 22.386 1.00 82.00 330 SER A CA 1
ATOM 2588 C C . SER A 1 330 ? -24.437 -9.339 21.160 1.00 82.00 330 SER A C 1
ATOM 2590 O O . SER A 1 330 ? -25.362 -10.098 20.901 1.00 82.00 330 SER A O 1
ATOM 2592 N N . GLY A 1 331 ? -24.096 -8.331 20.348 1.00 68.00 331 GLY A N 1
ATOM 2593 C CA . GLY A 1 331 ? -24.891 -7.882 19.202 1.00 68.00 331 GLY A CA 1
ATOM 2594 C C . GLY A 1 331 ? -25.800 -6.683 19.494 1.00 68.00 331 GLY A C 1
ATOM 2595 O O . GLY A 1 331 ? -26.355 -6.129 18.555 1.00 68.00 331 GLY A O 1
ATOM 2596 N N . ASP A 1 332 ? -25.890 -6.239 20.750 1.00 64.06 332 ASP A N 1
ATOM 2597 C CA . ASP A 1 332 ? -26.756 -5.121 21.174 1.00 64.06 332 ASP A CA 1
ATOM 2598 C C . ASP A 1 332 ? -26.085 -3.737 21.068 1.00 64.06 332 ASP A C 1
ATOM 2600 O O . ASP A 1 332 ? -26.656 -2.726 21.475 1.00 64.06 332 ASP A O 1
ATOM 2604 N N . GLY A 1 333 ? -24.843 -3.687 20.583 1.00 61.88 333 GLY A N 1
ATOM 2605 C CA . GLY A 1 333 ? -24.057 -2.458 20.474 1.00 61.88 333 GLY A CA 1
ATOM 2606 C C . GLY A 1 333 ? -24.297 -1.689 19.174 1.00 61.88 333 GLY A C 1
ATOM 2607 O O . GLY A 1 333 ? -24.815 -2.227 18.199 1.00 61.88 333 GLY A O 1
ATOM 2608 N N . ASP A 1 334 ? -23.824 -0.441 19.132 1.00 52.72 334 ASP A N 1
ATOM 2609 C CA . ASP A 1 334 ? -23.921 0.445 17.958 1.00 52.72 334 ASP A CA 1
ATOM 2610 C C . ASP A 1 334 ? -23.184 -0.088 16.709 1.00 52.72 334 ASP A C 1
ATOM 2612 O O . ASP A 1 334 ? -23.392 0.408 15.601 1.00 52.72 334 ASP A O 1
ATOM 2616 N N . ALA A 1 335 ? -22.283 -1.064 16.873 1.00 62.88 335 ALA A N 1
ATOM 2617 C CA . ALA A 1 335 ? -21.516 -1.679 15.791 1.00 62.88 335 ALA A CA 1
ATOM 2618 C C . ALA A 1 335 ? -21.314 -3.188 16.047 1.00 62.88 335 ALA A C 1
ATOM 2620 O O . ALA A 1 335 ? -20.220 -3.596 16.451 1.00 62.88 335 ALA A O 1
ATOM 2621 N N . PRO A 1 336 ? -22.352 -4.025 15.852 1.00 71.06 336 PRO A N 1
ATOM 2622 C CA . PRO A 1 336 ? -22.287 -5.447 16.162 1.00 71.06 336 PRO A CA 1
ATOM 2623 C C . PRO A 1 336 ? -21.260 -6.169 15.283 1.00 71.06 336 PRO A C 1
ATOM 2625 O O . PRO A 1 336 ? -21.187 -5.960 14.074 1.00 71.06 336 PRO A O 1
ATOM 2628 N N . LEU A 1 337 ? -20.475 -7.048 15.906 1.00 73.50 337 LEU A N 1
ATOM 2629 C CA . LEU A 1 337 ? -19.480 -7.872 15.215 1.00 73.50 337 LEU A CA 1
ATOM 2630 C C . LEU A 1 337 ? -20.156 -8.994 14.424 1.00 73.50 337 LEU A C 1
ATOM 2632 O O . LEU A 1 337 ? -20.975 -9.725 14.992 1.00 73.50 337 LEU A O 1
ATOM 2636 N N . ALA A 1 338 ? -19.753 -9.176 13.166 1.00 75.12 338 ALA A N 1
ATOM 2637 C CA . ALA A 1 338 ? -20.122 -10.338 12.363 1.00 75.12 338 ALA A CA 1
ATOM 2638 C C . ALA A 1 338 ? -19.515 -11.630 12.953 1.00 75.12 338 ALA A C 1
ATOM 2640 O O . ALA A 1 338 ? -18.449 -11.600 13.571 1.00 75.12 338 ALA A O 1
ATOM 2641 N N . GLU A 1 339 ? -20.201 -12.769 12.803 1.00 79.94 339 GLU A N 1
ATOM 2642 C CA . GLU A 1 339 ? -19.787 -14.032 13.445 1.00 79.94 339 GLU A CA 1
ATOM 2643 C C . GLU A 1 339 ? -18.423 -14.534 12.939 1.00 79.94 339 GLU A C 1
ATOM 2645 O O . GLU A 1 339 ? -17.665 -15.122 13.706 1.00 79.94 339 GLU A O 1
ATOM 2650 N N . ASP A 1 340 ? -18.057 -14.229 11.692 1.00 71.88 340 ASP A N 1
ATOM 2651 C CA . ASP A 1 340 ? -16.737 -14.540 11.138 1.00 71.88 340 ASP A CA 1
ATOM 2652 C C . ASP A 1 340 ? -15.612 -13.750 11.833 1.00 71.88 340 ASP A C 1
ATOM 2654 O O . ASP A 1 340 ? -14.554 -14.300 12.147 1.00 71.88 340 ASP A O 1
ATOM 2658 N N . GLU A 1 341 ? -15.836 -12.465 12.124 1.00 76.19 341 GLU A N 1
ATOM 2659 C CA . GLU A 1 341 ? -14.908 -11.641 12.900 1.00 76.19 341 GLU A CA 1
ATOM 2660 C C . GLU A 1 341 ? -14.819 -12.140 14.348 1.00 76.19 341 GLU A C 1
ATOM 2662 O O . GLU A 1 341 ? -13.716 -12.230 14.898 1.00 76.19 341 GLU A O 1
ATOM 2667 N N . ARG A 1 342 ? -15.947 -12.543 14.950 1.00 86.00 342 ARG A N 1
ATOM 2668 C CA . ARG A 1 342 ? -15.964 -13.150 16.291 1.00 86.00 342 ARG A CA 1
ATOM 2669 C C . ARG A 1 342 ? -15.134 -14.427 16.335 1.00 86.00 342 ARG A C 1
ATOM 2671 O O . ARG A 1 342 ? -14.294 -14.572 17.221 1.00 86.00 342 ARG A O 1
ATOM 2678 N N . GLU A 1 343 ? -15.304 -15.323 15.365 1.00 84.19 343 GLU A N 1
ATOM 2679 C CA . GLU A 1 343 ? -14.547 -16.576 15.272 1.00 84.19 343 GLU A CA 1
ATOM 2680 C C . GLU A 1 343 ? -13.036 -16.337 15.139 1.00 84.19 343 GLU A C 1
ATOM 2682 O O . GLU A 1 343 ? -12.231 -16.991 15.809 1.00 84.19 343 GLU A O 1
ATOM 2687 N N . GLN A 1 344 ? -12.635 -15.353 14.333 1.00 79.94 344 GLN A N 1
ATOM 2688 C CA . GLN A 1 344 ? -11.227 -14.989 14.174 1.00 79.94 344 GLN A CA 1
ATOM 2689 C C . GLN A 1 344 ? -10.630 -14.394 15.451 1.00 79.94 344 GLN A C 1
ATOM 2691 O O . GLN A 1 344 ? -9.489 -14.705 15.790 1.00 79.94 344 GLN A O 1
ATOM 2696 N N . ILE A 1 345 ? -11.382 -13.555 16.168 1.00 87.25 345 ILE A N 1
ATOM 2697 C CA . ILE A 1 345 ? -10.945 -13.004 17.456 1.00 87.25 345 ILE A CA 1
ATOM 2698 C C . ILE A 1 345 ? -10.817 -14.126 18.492 1.00 87.25 345 ILE A C 1
ATOM 2700 O O . ILE A 1 345 ? -9.788 -14.198 19.160 1.00 87.25 345 ILE A O 1
ATOM 2704 N N . ARG A 1 346 ? -11.799 -15.038 18.581 1.00 89.38 346 ARG A N 1
ATOM 2705 C CA . ARG A 1 346 ? -11.734 -16.230 19.446 1.00 89.38 346 ARG A CA 1
ATOM 2706 C C . ARG A 1 346 ? -10.467 -17.038 19.164 1.00 89.38 346 ARG A C 1
ATOM 2708 O O . ARG A 1 346 ? -9.705 -17.317 20.085 1.00 89.38 346 ARG A O 1
ATOM 2715 N N . SER A 1 347 ? -10.205 -17.344 17.895 1.00 84.88 347 SER A N 1
ATOM 2716 C CA . SER A 1 347 ? -9.030 -18.120 17.473 1.00 84.88 347 SER A CA 1
ATOM 2717 C C . SER A 1 347 ? -7.713 -17.413 17.815 1.00 84.88 347 SER A C 1
ATOM 2719 O O . SER A 1 347 ? -6.831 -18.002 18.432 1.00 84.88 347 SER A O 1
ATOM 2721 N N . ALA A 1 348 ? -7.596 -16.119 17.507 1.00 84.44 348 ALA A N 1
ATOM 2722 C CA . ALA A 1 348 ? -6.384 -15.349 17.782 1.00 84.44 348 ALA A CA 1
ATOM 2723 C C . ALA A 1 348 ? -6.113 -15.168 19.287 1.00 84.44 348 ALA A C 1
ATOM 2725 O O . ALA A 1 348 ? -4.956 -15.173 19.712 1.00 84.44 348 ALA A O 1
ATOM 2726 N N . LEU A 1 349 ? -7.154 -15.016 20.113 1.00 87.62 349 LEU A N 1
ATOM 2727 C CA . LEU A 1 349 ? -7.003 -14.947 21.571 1.00 87.62 349 LEU A CA 1
ATOM 2728 C C . LEU A 1 349 ? -6.464 -16.262 22.141 1.00 87.62 349 LEU A C 1
ATOM 2730 O O . LEU A 1 349 ? -5.568 -16.223 22.984 1.00 87.62 349 LEU A O 1
ATOM 2734 N N . LEU A 1 350 ? -6.959 -17.403 21.648 1.00 81.25 350 LEU A N 1
ATOM 2735 C CA . LEU A 1 350 ? -6.482 -18.726 22.059 1.00 81.25 350 LEU A CA 1
ATOM 2736 C C . LEU A 1 350 ? -4.989 -18.926 21.769 1.00 81.25 350 LEU A C 1
ATOM 2738 O O . LEU A 1 350 ? -4.283 -19.506 22.590 1.00 81.25 350 LEU A O 1
ATOM 2742 N N . GLU A 1 351 ? -4.506 -18.430 20.631 1.00 78.38 351 GLU A N 1
ATOM 2743 C CA . GLU A 1 351 ? -3.101 -18.563 20.232 1.00 78.38 351 GLU A CA 1
ATOM 2744 C C . GLU A 1 351 ? -2.170 -17.613 20.994 1.00 78.38 351 GLU A C 1
ATOM 2746 O O . GLU A 1 351 ? -1.032 -17.962 21.305 1.00 78.38 351 GLU A O 1
ATOM 2751 N N . THR A 1 352 ? -2.633 -16.392 21.281 1.00 81.12 352 THR A N 1
ATOM 2752 C CA . THR A 1 352 ? -1.733 -15.307 21.699 1.00 81.12 352 THR A CA 1
ATOM 2753 C C . THR A 1 352 ? -1.735 -15.028 23.197 1.00 81.12 352 THR A C 1
ATOM 2755 O O . THR A 1 352 ? -0.706 -14.596 23.717 1.00 81.12 352 THR A O 1
ATOM 2758 N N . MET A 1 353 ? -2.831 -15.276 23.928 1.00 79.00 353 MET A N 1
ATOM 2759 C CA . MET A 1 353 ? -3.012 -14.702 25.273 1.00 79.00 353 MET A CA 1
ATOM 2760 C C . MET A 1 353 ? -1.913 -15.062 26.284 1.00 79.00 353 MET A C 1
ATOM 2762 O O . MET A 1 353 ? -1.556 -14.235 27.124 1.00 79.00 353 MET A O 1
ATOM 2766 N N . PHE A 1 354 ? -1.325 -16.255 26.178 1.00 76.38 354 PHE A N 1
ATOM 2767 C CA . PHE A 1 354 ? -0.276 -16.722 27.088 1.00 76.38 354 PHE A CA 1
ATOM 2768 C C . PHE A 1 354 ? 1.121 -16.180 26.765 1.00 76.38 354 PHE A C 1
ATOM 2770 O O . PHE A 1 354 ? 1.984 -16.143 27.639 1.00 76.38 354 PHE A O 1
ATOM 2777 N N . GLN A 1 355 ? 1.338 -15.711 25.536 1.00 79.62 355 GLN A N 1
ATOM 2778 C CA . GLN A 1 355 ? 2.624 -15.176 25.077 1.00 79.62 355 GLN A CA 1
ATOM 2779 C C . GLN A 1 355 ? 2.737 -13.660 25.296 1.00 79.62 355 GLN A C 1
ATOM 2781 O O . GLN A 1 355 ? 3.813 -13.082 25.156 1.00 79.62 355 GLN A O 1
ATOM 2786 N N . LEU A 1 356 ? 1.636 -12.997 25.666 1.00 83.75 356 LEU A N 1
ATOM 2787 C CA . LEU A 1 356 ? 1.606 -11.544 25.794 1.00 83.75 356 LEU A CA 1
ATOM 2788 C C . LEU A 1 356 ? 2.313 -11.040 27.062 1.00 83.75 356 LEU A C 1
ATOM 2790 O O . LEU A 1 356 ? 2.268 -11.702 28.106 1.00 83.75 356 LEU A O 1
ATOM 2794 N N . PRO A 1 357 ? 2.908 -9.831 27.020 1.00 83.62 357 PRO A N 1
ATOM 2795 C CA . PRO A 1 357 ? 3.517 -9.195 28.185 1.00 83.62 357 PRO A CA 1
ATOM 2796 C C . PRO A 1 357 ? 2.529 -8.975 29.338 1.00 83.62 357 PRO A C 1
ATOM 2798 O O . PRO A 1 357 ? 1.339 -8.738 29.119 1.00 83.62 357 PRO A O 1
ATOM 2801 N N . SER A 1 358 ? 3.039 -8.951 30.574 1.00 82.50 358 SER A N 1
ATOM 2802 C CA . SER A 1 358 ? 2.244 -8.805 31.807 1.00 82.50 358 SER A CA 1
ATOM 2803 C C . SER A 1 358 ? 1.384 -7.538 31.878 1.00 82.50 358 SER A C 1
ATOM 2805 O O . SER A 1 358 ? 0.400 -7.523 32.607 1.00 82.50 358 SER A O 1
ATOM 2807 N N . TYR A 1 359 ? 1.715 -6.491 31.121 1.00 82.44 359 TYR A N 1
ATOM 2808 C CA . TYR A 1 359 ? 0.929 -5.255 31.071 1.00 82.44 359 TYR A CA 1
ATOM 2809 C C . TYR A 1 359 ? -0.256 -5.309 30.087 1.00 82.44 359 TYR A C 1
ATOM 2811 O O . TYR A 1 359 ? -1.225 -4.584 30.280 1.00 82.44 359 TYR A O 1
ATOM 2819 N N . VAL A 1 360 ? -0.218 -6.172 29.060 1.00 86.69 360 VAL A N 1
ATOM 2820 C CA . VAL A 1 360 ? -1.326 -6.375 28.097 1.00 86.69 360 VAL A CA 1
ATOM 2821 C C . VAL A 1 360 ? -2.234 -7.522 28.534 1.00 86.69 360 VAL A C 1
ATOM 2823 O O . VAL A 1 360 ? -3.457 -7.450 28.397 1.00 86.69 360 VAL A O 1
ATOM 2826 N N . ARG A 1 361 ? -1.631 -8.586 29.076 1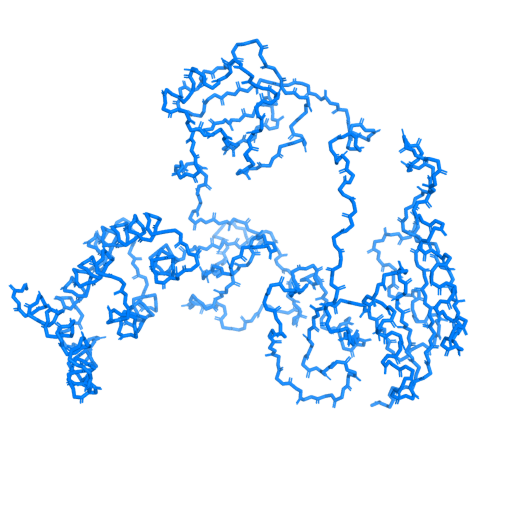.00 87.31 361 ARG A N 1
ATOM 2827 C CA . ARG A 1 361 ? -2.295 -9.851 29.411 1.00 87.31 361 ARG A CA 1
ATOM 2828 C C . ARG A 1 361 ? -3.567 -9.697 30.261 1.00 87.31 361 ARG A C 1
ATOM 2830 O O . ARG A 1 361 ? -4.560 -10.317 29.889 1.00 87.31 361 ARG A O 1
ATOM 2837 N N . PRO A 1 362 ? -3.624 -8.846 31.308 1.00 83.94 362 PRO A N 1
ATOM 2838 C CA . PRO A 1 362 ? -4.842 -8.670 32.099 1.00 83.94 362 PRO A CA 1
ATOM 2839 C C . PRO A 1 362 ? -6.035 -8.193 31.265 1.00 83.94 362 PRO A C 1
ATOM 2841 O O . PRO A 1 362 ? -7.152 -8.655 31.470 1.00 83.94 362 PRO A O 1
ATOM 2844 N N . GLN A 1 363 ? -5.810 -7.316 30.279 1.00 87.25 363 GLN A N 1
ATOM 2845 C CA . GLN A 1 363 ? -6.891 -6.826 29.418 1.00 87.25 363 GLN A CA 1
ATOM 2846 C C . GLN A 1 363 ? -7.400 -7.914 28.471 1.00 87.25 363 GLN A C 1
ATOM 2848 O O . GLN A 1 363 ? -8.593 -7.974 28.187 1.00 87.25 363 GLN A O 1
ATOM 2853 N N . MET A 1 364 ? -6.509 -8.796 28.017 1.00 88.94 364 MET A N 1
ATOM 2854 C CA . MET A 1 364 ? -6.863 -9.931 27.161 1.00 88.94 364 MET A CA 1
ATOM 2855 C C . MET A 1 364 ? -7.632 -11.001 27.926 1.00 88.94 364 MET A C 1
ATOM 2857 O O . MET A 1 364 ? -8.615 -11.518 27.410 1.00 88.94 364 MET A O 1
ATOM 2861 N N . ILE A 1 365 ? -7.257 -11.269 29.178 1.00 86.12 365 ILE A N 1
ATOM 2862 C CA . ILE A 1 365 ? -8.025 -12.142 30.073 1.00 86.12 365 ILE A CA 1
ATOM 2863 C C . ILE A 1 365 ? -9.441 -11.591 30.264 1.00 86.12 365 ILE A C 1
ATOM 2865 O O . ILE A 1 365 ? -10.411 -12.331 30.129 1.00 86.12 365 ILE A O 1
ATOM 2869 N N . GLU A 1 366 ? -9.581 -10.282 30.504 1.00 85.19 366 GLU A N 1
ATOM 2870 C CA . GLU A 1 366 ? -10.902 -9.656 30.615 1.00 85.19 366 GLU A CA 1
ATOM 2871 C C . GLU A 1 366 ? -11.730 -9.819 29.337 1.00 85.19 366 GLU A C 1
ATOM 2873 O O . GLU A 1 366 ? -12.920 -10.111 29.428 1.00 85.19 366 GLU A O 1
ATOM 2878 N N . ILE A 1 367 ? -11.117 -9.681 28.158 1.00 90.94 367 ILE A N 1
ATOM 2879 C CA . ILE A 1 367 ? -11.780 -9.940 26.873 1.00 90.94 367 ILE A CA 1
ATOM 2880 C C . ILE A 1 367 ? -12.265 -11.393 26.799 1.00 90.94 367 ILE A C 1
ATOM 2882 O O . ILE A 1 367 ? -13.434 -11.620 26.498 1.00 90.94 367 ILE A O 1
ATOM 2886 N N . VAL A 1 368 ? -11.407 -12.365 27.122 1.00 90.38 368 VAL A N 1
ATOM 2887 C CA . VAL A 1 368 ? -11.760 -13.795 27.112 1.00 90.38 368 VAL A CA 1
ATOM 2888 C C . VAL A 1 368 ? -12.935 -14.079 28.049 1.00 90.38 368 VAL A C 1
ATOM 2890 O O . VAL A 1 368 ? -13.885 -14.730 27.623 1.00 90.38 368 VAL A O 1
ATOM 2893 N N . CYS A 1 369 ? -12.934 -13.534 29.272 1.00 86.38 369 CYS A N 1
ATOM 2894 C CA . CYS A 1 369 ? -14.056 -13.660 30.212 1.00 86.38 369 CYS A CA 1
ATOM 2895 C C . CYS A 1 369 ? -15.366 -13.066 29.671 1.00 86.38 369 CYS A C 1
ATOM 2897 O O . CYS A 1 369 ? -16.443 -13.579 29.957 1.00 86.38 369 CYS A O 1
ATOM 2899 N N . GLN A 1 370 ? -15.310 -11.943 28.949 1.00 88.38 370 GLN A N 1
ATOM 2900 C CA . GLN A 1 370 ? -16.519 -11.332 28.383 1.00 88.38 370 GLN A CA 1
ATOM 2901 C C . GLN A 1 370 ? -17.085 -12.179 27.244 1.00 88.38 370 GLN A C 1
ATOM 2903 O O . GLN A 1 370 ? -18.290 -12.403 27.184 1.00 88.38 370 GLN A O 1
ATOM 2908 N N . ILE A 1 371 ? -16.212 -12.683 26.373 1.00 91.69 371 ILE A N 1
ATOM 2909 C CA . ILE A 1 371 ? -16.601 -13.535 25.249 1.00 91.69 371 ILE A CA 1
ATOM 2910 C C . ILE A 1 371 ? -17.160 -14.868 25.758 1.00 91.69 371 ILE A C 1
ATOM 2912 O O . ILE A 1 371 ? -18.208 -15.311 25.293 1.00 91.69 371 ILE A O 1
ATOM 2916 N N . SER A 1 372 ? -16.506 -15.494 26.743 1.00 89.25 372 SER A N 1
ATOM 2917 C CA . SER A 1 372 ? -16.928 -16.794 27.272 1.00 89.25 372 SER A CA 1
ATOM 2918 C C . SER A 1 372 ? -18.327 -16.752 27.888 1.00 89.25 372 SER A C 1
ATOM 2920 O O . SER A 1 372 ? -19.082 -17.699 27.714 1.00 89.25 372 SER A O 1
ATOM 2922 N N . LYS A 1 373 ? -18.730 -15.640 28.516 1.00 87.31 373 LYS A N 1
ATOM 2923 C CA . LYS A 1 373 ? -20.090 -15.469 29.064 1.00 87.31 373 LYS A CA 1
ATOM 2924 C C . LYS A 1 373 ? -21.200 -15.590 28.020 1.00 87.31 373 LYS A C 1
ATOM 2926 O O . LYS A 1 373 ? -22.321 -15.932 28.382 1.00 87.31 373 LYS A O 1
ATOM 2931 N N . VAL A 1 374 ? -20.904 -15.268 26.763 1.00 87.81 374 VAL A N 1
ATOM 2932 C CA . VAL A 1 374 ? -21.887 -15.236 25.668 1.00 87.81 374 VAL A CA 1
ATOM 2933 C C . VAL A 1 374 ? -21.754 -16.452 24.752 1.00 87.81 374 VAL A C 1
ATOM 2935 O O . VAL A 1 374 ? -22.755 -16.961 24.249 1.00 87.81 374 VAL A O 1
ATOM 2938 N N . ASP A 1 375 ? -20.523 -16.905 24.520 1.00 89.88 375 ASP A N 1
ATOM 2939 C CA . ASP A 1 375 ? -20.220 -17.884 23.478 1.00 89.88 375 ASP A CA 1
ATOM 2940 C C . ASP A 1 375 ? -19.858 -19.273 24.022 1.00 89.88 375 ASP A C 1
ATOM 2942 O O . ASP A 1 375 ? -19.873 -20.235 23.258 1.00 89.88 375 ASP A O 1
ATOM 2946 N N . PHE A 1 376 ? -19.530 -19.426 25.310 1.00 86.44 376 PHE A N 1
ATOM 2947 C CA . PHE A 1 376 ? -19.231 -20.738 25.891 1.00 86.44 376 PHE A CA 1
ATOM 2948 C C . PHE A 1 376 ? -20.497 -21.393 26.484 1.00 86.44 376 PHE A C 1
ATOM 2950 O O . PHE A 1 376 ? -21.252 -20.712 27.178 1.00 86.44 376 PHE A O 1
ATOM 2957 N N . PRO A 1 377 ? -20.708 -22.714 26.305 1.00 83.94 377 PRO A N 1
ATOM 2958 C CA . PRO A 1 377 ? -19.869 -23.659 25.554 1.00 83.94 377 PRO A CA 1
ATOM 2959 C C . PRO A 1 377 ? -20.166 -23.720 24.050 1.00 83.94 377 PRO A C 1
ATOM 2961 O O . PRO A 1 377 ? -19.311 -24.159 23.285 1.00 83.94 377 PRO A O 1
ATOM 2964 N N . ASP A 1 378 ? -21.344 -23.275 23.622 1.00 87.69 378 ASP A N 1
ATOM 2965 C CA . ASP A 1 378 ? -21.928 -23.653 22.329 1.00 87.69 378 ASP A CA 1
ATOM 2966 C C . ASP A 1 378 ? -21.147 -23.148 21.104 1.00 87.69 378 ASP A C 1
ATOM 2968 O O . ASP A 1 378 ? -21.036 -23.849 20.100 1.00 87.69 378 ASP A O 1
ATOM 2972 N N . ARG A 1 379 ? -20.582 -21.938 21.183 1.00 86.38 379 ARG A N 1
ATOM 2973 C CA . ARG A 1 379 ? -19.839 -21.270 20.099 1.00 86.38 379 ARG A CA 1
ATOM 2974 C C . ARG A 1 379 ? -18.326 -21.216 20.328 1.00 86.38 379 ARG A C 1
ATOM 2976 O O . ARG A 1 379 ? -17.595 -20.772 19.443 1.00 86.38 379 ARG A O 1
ATOM 2983 N N . TRP A 1 380 ? -17.836 -21.671 21.485 1.00 90.75 380 TRP A N 1
ATOM 2984 C CA . TRP A 1 380 ? -16.401 -21.701 21.797 1.00 90.75 380 TRP A CA 1
ATOM 2985 C C . TRP A 1 380 ? -15.953 -22.935 22.609 1.00 90.75 380 TRP A C 1
ATOM 2987 O O . TRP A 1 380 ? -15.309 -22.798 23.654 1.00 90.75 380 TRP A O 1
ATOM 2997 N N . PRO A 1 381 ? -16.252 -24.165 22.150 1.00 86.38 381 PRO A N 1
ATOM 2998 C CA . PRO A 1 381 ? -16.014 -25.379 22.934 1.00 86.38 381 PRO A CA 1
ATOM 2999 C C . PRO A 1 381 ? -14.524 -25.684 23.164 1.00 86.38 381 PRO A C 1
ATOM 3001 O O . PRO A 1 381 ? -14.164 -26.304 24.165 1.00 86.38 381 PRO A O 1
ATOM 3004 N N . GLN A 1 382 ? -13.633 -25.228 22.274 1.00 86.19 382 GLN A N 1
ATOM 3005 C CA . GLN A 1 382 ? -12.195 -25.520 22.350 1.00 86.19 382 GLN A CA 1
ATOM 3006 C C . GLN A 1 382 ? -11.479 -24.776 23.485 1.00 86.19 382 GLN A C 1
ATOM 3008 O O . GLN A 1 382 ? -10.341 -25.122 23.806 1.00 86.19 382 GLN A O 1
ATOM 3013 N N . LEU A 1 383 ? -12.122 -23.778 24.107 1.00 84.62 383 LEU A N 1
ATOM 3014 C CA . LEU A 1 383 ? -11.511 -22.955 25.151 1.00 84.62 383 LEU A CA 1
ATOM 3015 C C . LEU A 1 383 ? -10.933 -23.815 26.285 1.00 84.62 383 LEU A C 1
ATOM 3017 O O . LEU A 1 383 ? -9.758 -23.689 26.616 1.00 84.62 383 LEU A O 1
ATOM 3021 N N . ILE A 1 384 ? -11.716 -24.754 26.826 1.00 82.31 384 ILE A N 1
ATOM 3022 C CA . ILE A 1 384 ? -11.278 -25.623 27.933 1.00 82.31 384 ILE A CA 1
ATOM 3023 C C . ILE A 1 384 ? -10.130 -26.547 27.515 1.00 82.31 384 ILE A C 1
ATOM 3025 O O . ILE A 1 384 ? -9.180 -26.736 28.276 1.00 82.31 384 ILE A O 1
ATOM 3029 N N . GLN A 1 385 ? -10.189 -27.100 26.301 1.00 82.12 385 GLN A N 1
ATOM 3030 C CA . GLN A 1 385 ? -9.149 -27.993 25.793 1.00 82.12 385 GLN A CA 1
ATOM 3031 C C . GLN A 1 385 ? -7.802 -27.269 25.683 1.00 82.12 385 GLN A C 1
ATOM 3033 O O . GLN A 1 385 ? -6.782 -27.812 26.100 1.00 82.12 385 GLN A O 1
ATOM 3038 N N . LEU A 1 386 ? -7.796 -26.034 25.182 1.00 77.25 386 LEU A N 1
ATOM 3039 C CA . LEU A 1 386 ? -6.584 -25.225 25.045 1.00 77.25 386 LEU A CA 1
ATOM 3040 C C . LEU A 1 386 ? -6.021 -24.761 26.387 1.00 77.25 386 LEU A C 1
ATOM 3042 O O . LEU A 1 386 ? -4.812 -24.849 26.599 1.00 77.25 386 LEU A O 1
ATOM 3046 N N . LEU A 1 387 ? -6.888 -24.338 27.312 1.00 76.12 387 LEU A N 1
ATOM 3047 C CA . LEU A 1 387 ? -6.487 -24.033 28.688 1.00 76.12 387 LEU A CA 1
ATOM 3048 C C . LEU A 1 387 ? -5.812 -25.249 29.347 1.00 76.12 387 LEU A C 1
ATOM 3050 O O . LEU A 1 387 ? -4.765 -25.115 29.981 1.00 76.12 387 LEU A O 1
ATOM 3054 N N . SER A 1 388 ? -6.367 -26.448 29.139 1.00 74.19 388 SER A N 1
ATOM 3055 C CA . SER A 1 388 ? -5.794 -27.704 29.632 1.00 74.19 388 SER A CA 1
ATOM 3056 C C . SER A 1 388 ? -4.462 -28.054 28.958 1.00 74.19 388 SER A C 1
ATOM 3058 O O . SER A 1 388 ? -3.507 -28.415 29.643 1.00 74.19 388 SER A O 1
ATOM 3060 N N . GLN A 1 389 ? -4.356 -27.895 27.636 1.00 76.12 389 GLN A N 1
ATOM 3061 C CA . GLN A 1 389 ? -3.119 -28.153 26.894 1.00 76.12 389 GLN A CA 1
ATOM 3062 C C . GLN A 1 389 ? -1.981 -27.223 27.318 1.00 76.12 389 GLN A C 1
ATOM 3064 O O . GLN A 1 389 ? -0.855 -27.681 27.477 1.00 76.12 389 GLN A O 1
ATOM 3069 N N . HIS A 1 390 ? -2.252 -25.935 27.543 1.00 69.44 390 HIS A N 1
ATOM 3070 C CA . HIS A 1 390 ? -1.227 -24.997 28.009 1.00 69.44 390 HIS A CA 1
ATOM 3071 C C . HIS A 1 390 ? -0.751 -25.296 29.434 1.00 69.44 390 HIS A C 1
ATOM 3073 O O . HIS A 1 390 ? 0.445 -25.202 29.699 1.00 69.44 390 HIS A O 1
ATOM 3079 N N . LEU A 1 391 ? -1.645 -25.736 30.327 1.00 67.19 391 LEU A N 1
ATOM 3080 C CA . LEU A 1 391 ? -1.249 -26.248 31.645 1.00 67.19 391 LEU A CA 1
ATOM 3081 C C . LEU A 1 391 ? -0.309 -27.452 31.542 1.00 67.19 391 LEU A C 1
ATOM 3083 O O . LEU A 1 391 ? 0.646 -27.551 32.305 1.00 67.19 391 LEU A O 1
ATOM 3087 N N . GLN A 1 392 ? -0.585 -28.366 30.610 1.00 68.69 392 GLN A N 1
ATOM 3088 C CA . GLN A 1 392 ? 0.199 -29.589 30.421 1.00 68.69 392 GLN A CA 1
ATOM 3089 C C . GLN A 1 392 ? 1.532 -29.343 29.698 1.00 68.69 392 GLN A C 1
ATOM 3091 O O . GLN A 1 392 ? 2.510 -30.034 29.971 1.00 68.69 392 GLN A O 1
ATOM 3096 N N . ALA A 1 393 ? 1.581 -28.373 28.781 1.00 66.00 393 ALA A N 1
ATOM 3097 C CA . ALA A 1 393 ? 2.760 -28.049 27.977 1.00 66.00 393 ALA A CA 1
ATOM 3098 C C . ALA A 1 393 ? 3.761 -27.124 28.688 1.00 66.00 393 ALA A C 1
ATOM 3100 O O . ALA A 1 393 ? 4.893 -26.979 28.226 1.00 66.00 393 ALA A O 1
ATOM 3101 N N . ALA A 1 394 ? 3.373 -26.487 29.794 1.00 60.72 394 ALA A N 1
ATOM 3102 C CA . ALA A 1 394 ? 4.251 -25.602 30.544 1.00 60.72 394 ALA A CA 1
ATOM 3103 C C . ALA A 1 394 ? 5.323 -26.419 31.295 1.00 60.72 394 ALA A C 1
ATOM 3105 O O . ALA A 1 394 ? 5.109 -26.912 32.397 1.00 60.72 394 ALA A O 1
ATOM 3106 N N . THR A 1 395 ? 6.496 -26.580 30.679 1.00 53.75 395 THR A N 1
ATOM 3107 C CA . THR A 1 395 ? 7.622 -27.348 31.243 1.00 53.75 395 THR A CA 1
ATOM 3108 C C . THR A 1 395 ? 8.609 -26.486 32.036 1.00 53.75 395 THR A C 1
ATOM 3110 O O . THR A 1 395 ? 9.414 -27.017 32.797 1.00 53.75 395 THR A O 1
ATOM 3113 N N . ALA A 1 396 ? 8.566 -25.160 31.872 1.00 59.38 396 ALA A N 1
ATOM 3114 C CA . ALA A 1 396 ? 9.402 -24.200 32.594 1.00 59.38 396 ALA A CA 1
ATOM 3115 C C . ALA A 1 396 ? 8.605 -23.495 33.706 1.00 59.38 396 ALA A C 1
ATOM 3117 O O . ALA A 1 396 ? 7.464 -23.086 33.490 1.00 59.38 396 ALA A O 1
ATOM 3118 N N . PHE A 1 397 ? 9.219 -23.302 34.880 1.00 57.31 397 PHE A N 1
ATOM 3119 C CA . PHE A 1 397 ? 8.574 -22.708 36.064 1.00 57.31 397 PHE A CA 1
ATOM 3120 C C . PHE A 1 397 ? 7.970 -21.314 35.791 1.00 57.31 397 PHE A C 1
ATOM 3122 O O . PHE A 1 397 ? 6.860 -21.011 36.232 1.00 57.31 397 PHE A O 1
ATOM 3129 N N . ASP A 1 398 ? 8.640 -20.495 34.976 1.00 56.00 398 ASP A N 1
ATOM 3130 C CA . ASP A 1 398 ? 8.149 -19.166 34.585 1.00 56.00 398 ASP A CA 1
ATOM 3131 C C . ASP A 1 398 ? 6.899 -19.236 33.691 1.00 56.00 398 ASP A C 1
ATOM 3133 O O . ASP A 1 398 ? 5.978 -18.436 33.834 1.00 56.00 398 ASP A O 1
ATOM 3137 N N . GLN A 1 399 ? 6.811 -20.229 32.802 1.00 58.97 399 GLN A N 1
ATOM 3138 C CA . GLN A 1 399 ? 5.633 -20.436 31.951 1.00 58.97 399 GLN A CA 1
ATOM 3139 C C . GLN A 1 399 ? 4.462 -21.034 32.740 1.00 58.97 399 GLN A C 1
ATOM 3141 O O . GLN A 1 399 ? 3.310 -20.660 32.510 1.00 58.97 399 GLN A O 1
ATOM 3146 N N . LEU A 1 400 ? 4.755 -21.912 33.705 1.00 59.19 400 LEU A N 1
ATOM 3147 C CA . LEU A 1 400 ? 3.785 -22.471 34.650 1.00 59.19 400 LEU A CA 1
ATOM 3148 C C . LEU A 1 400 ? 3.159 -21.379 35.520 1.00 59.19 400 LEU A C 1
ATOM 3150 O O . LEU A 1 400 ? 1.938 -21.305 35.606 1.00 59.19 400 LEU A O 1
ATOM 3154 N N . SER A 1 401 ? 3.969 -20.500 36.119 1.00 61.12 401 SER A N 1
ATOM 3155 C CA . SER A 1 401 ? 3.473 -19.411 36.977 1.00 61.12 401 SER A CA 1
ATOM 3156 C C . SER A 1 401 ? 2.611 -18.402 36.212 1.00 61.12 401 SER A C 1
ATOM 3158 O O . SER A 1 401 ? 1.553 -17.995 36.693 1.00 61.12 401 SER A O 1
ATOM 3160 N N . VAL A 1 402 ? 3.004 -18.052 34.982 1.00 64.69 402 VAL A N 1
ATOM 3161 C CA . VAL A 1 402 ? 2.208 -17.198 34.091 1.00 64.69 402 VAL A CA 1
ATOM 3162 C C . VAL A 1 402 ? 0.885 -17.862 33.712 1.00 64.69 402 VAL A C 1
ATOM 3164 O O . VAL A 1 402 ? -0.158 -17.205 33.755 1.00 64.69 402 VAL A O 1
ATOM 3167 N N . SER A 1 403 ? 0.911 -19.147 33.356 1.00 64.69 403 SER A N 1
ATOM 3168 C CA . SER A 1 403 ? -0.286 -19.887 32.942 1.00 64.69 403 SER A CA 1
ATOM 3169 C C . SER A 1 403 ? -1.253 -20.082 34.110 1.00 64.69 403 SER A C 1
ATOM 3171 O O . SER A 1 403 ? -2.439 -19.801 33.961 1.00 64.69 403 SER A O 1
ATOM 3173 N N . LEU A 1 404 ? -0.746 -20.462 35.288 1.00 65.62 404 LEU A N 1
ATOM 3174 C CA . LEU A 1 404 ? -1.529 -20.595 36.518 1.00 65.62 404 LEU A CA 1
ATOM 3175 C C . LEU A 1 404 ? -2.145 -19.261 36.940 1.00 65.62 404 LEU A C 1
ATOM 3177 O O . LEU A 1 404 ? -3.351 -19.204 37.140 1.00 65.62 404 LEU A O 1
ATOM 3181 N N . GLY A 1 405 ? -1.373 -18.170 36.973 1.00 66.50 405 GLY A N 1
ATOM 3182 C CA . GLY A 1 405 ? -1.915 -16.851 37.316 1.00 66.50 405 GLY A CA 1
ATOM 3183 C C . GLY A 1 405 ? -2.968 -16.353 36.317 1.00 66.50 405 GLY A C 1
ATOM 3184 O O . GLY A 1 405 ? -3.951 -15.726 36.703 1.00 66.50 405 GLY A O 1
ATOM 3185 N N . THR A 1 406 ? -2.805 -16.669 35.028 1.00 67.06 406 THR A N 1
ATOM 3186 C CA . THR A 1 406 ? -3.806 -16.374 33.985 1.00 67.06 406 THR A CA 1
ATOM 3187 C C . THR A 1 406 ? -5.092 -17.170 34.222 1.00 67.06 406 THR A C 1
ATOM 3189 O O . THR A 1 406 ? -6.189 -16.628 34.113 1.00 67.06 406 THR A O 1
ATOM 3192 N N . LEU A 1 407 ? -4.968 -18.445 34.588 1.00 68.38 407 LEU A N 1
ATOM 3193 C CA . LEU A 1 407 ? -6.100 -19.326 34.868 1.00 68.38 407 LEU A CA 1
ATOM 3194 C C . LEU A 1 407 ? -6.822 -18.977 36.163 1.00 68.38 407 LEU A C 1
ATOM 3196 O O . LEU A 1 407 ? -8.045 -18.954 36.173 1.00 68.38 407 LEU A O 1
ATOM 3200 N N . GLU A 1 408 ? -6.102 -18.645 37.229 1.00 68.44 408 GLU A N 1
ATOM 3201 C CA . GLU A 1 408 ? -6.696 -18.149 38.472 1.00 68.44 408 GLU A CA 1
ATOM 3202 C C . GLU A 1 408 ? -7.512 -16.875 38.220 1.00 68.44 408 GLU A C 1
ATOM 3204 O O . GLU A 1 408 ? -8.623 -16.729 38.731 1.00 68.44 408 GLU A O 1
ATOM 3209 N N . GLN A 1 409 ? -7.014 -15.970 37.371 1.00 66.94 409 GLN A N 1
ATOM 3210 C CA . GLN A 1 409 ? -7.754 -14.771 36.968 1.00 66.94 409 GLN A CA 1
ATOM 3211 C C . GLN A 1 409 ? -8.985 -15.076 36.105 1.00 66.94 409 GLN A C 1
ATOM 3213 O O . GLN A 1 409 ? -9.988 -14.378 36.234 1.00 66.94 409 GLN A O 1
ATOM 3218 N N . LEU A 1 410 ? -8.924 -16.102 35.250 1.00 68.69 410 LEU A N 1
ATOM 3219 C CA . LEU A 1 410 ? -10.065 -16.563 34.452 1.00 68.69 410 LEU A CA 1
ATOM 3220 C C . LEU A 1 410 ? -11.123 -17.277 35.305 1.00 68.69 410 LEU A C 1
ATOM 3222 O O . LEU A 1 410 ? -12.305 -17.114 35.042 1.00 68.69 410 LEU A O 1
ATOM 3226 N N . ILE A 1 411 ? -10.711 -18.067 36.303 1.00 67.25 411 ILE A N 1
ATOM 3227 C CA . ILE A 1 411 ? -11.602 -18.859 37.170 1.00 67.25 411 ILE A CA 1
ATOM 3228 C C . ILE A 1 411 ? -12.254 -17.989 38.255 1.00 67.25 411 ILE A C 1
ATOM 3230 O O . ILE A 1 411 ? -13.380 -18.253 38.666 1.00 67.25 411 ILE A O 1
ATOM 3234 N N . SER A 1 412 ? -11.556 -16.962 38.744 1.00 62.78 412 SER A N 1
ATOM 3235 C CA . SER A 1 412 ? -12.067 -16.072 39.799 1.00 62.78 412 SER A CA 1
ATOM 3236 C C . SER A 1 412 ? -13.117 -15.055 39.332 1.00 62.78 412 SER A C 1
ATOM 3238 O O . SER A 1 412 ? -13.697 -14.367 40.175 1.00 62.78 412 SER A O 1
ATOM 3240 N N . ARG A 1 413 ? -13.360 -14.930 38.023 1.00 57.09 413 ARG A N 1
ATOM 3241 C CA . ARG A 1 413 ? -14.237 -13.926 37.399 1.00 57.09 413 ARG A CA 1
ATOM 3242 C C . ARG A 1 413 ? -15.337 -14.558 36.561 1.00 57.09 413 ARG A C 1
ATOM 3244 O O . ARG A 1 413 ? -16.366 -13.863 36.356 1.00 57.09 413 ARG A O 1
#

pLDDT: mean 76.37, std 13.0, range [34.44, 94.25]

Secondary structure (DSSP, 8-state):
----EEEEE--SSHHHHHHHHHHHHTT-EEEEEEEE-S-GGGTTTS-SS-HHHHHHHHHHHHHHHHT-EEEEEE-TTTTTT-HHHHHHTTT-SEEE-------TTTTTT-S------S-TTT--GGGGTT--HHHHTTEE--------------HHHHHTTTS---EEEEEETTT--EEEEEEEE-GGG--TTPBPPGGG-TTTHHHH-TT-PPEEEEEEETTTTEEEEEESTT-GGG--SEEEEESPPPTTSS--GGGSS---EEE-SSTTSPPEEEEEEE-TT-TTEEEEEE-HHHHHHHHHH-TTS-HHHHHHHHHHHHHHHHHHSSS-SSSPPPHHHHHHHHHHHHHHTTTS-TTTHHHHHHHHHHHHHHHTTTT-THHHHHHHHHHHH--SHHHHHHHHHHHHHHH--

Sequence (413 aa):
MVIRRVVCAVSGGVDSALSAFLLKRRGFDVVGVHMTNWDPQDESGDSSSCPQTEDLADSEKLCDYLGIKLHVVNFVKQYWNEVFVAFENFGADALATGHFAKTSQGDFLENNLPIGQKDALKDQTYFLSSLSHCQLDRVMFPSTGICFIGRKRKFGEFLCKYIDSDSGPLIDIDTGMTISGIRHKGIHNFTIGKRLRMENCIGCLEKLSPHGDALYVAGIDQSSRSVYLCAGNIHPKLFSKRVLVSSPVWISGEPPKELHGQNRLQCLFQRTILPIPCALYSHQKDDRFFELEFGFARAVLRIACNDSFPGHIRNAASVSLKNFVRTNWSGDGDAPLAEDEREQIRSALLETMFQLPSYVRPQMIEIVCQISKVDFPDRWPQLIQLLSQHLQAATAFDQLSVSLGTLEQLISR